Protein AF-A0A836YY38-F1 (afdb_monomer)

pLDDT: mean 76.72, std 17.42, range [25.22, 96.31]

InterPro domains:
  IPR008635 Trimeric autotransporter adhesin YadA-like, stalk domain [PF05662] (152-185)
  IPR008635 Trimeric autotransporter adhesin YadA-like, stalk domain [PF05662] (351-377)
  IPR008635 Trimeric autotransporter adhesin YadA-like, stalk domain [PF05662] (502-540)
  IPR011049 Serralysin-like metalloprotease, C-terminal [G3DSA:2.150.10.10] (313-394)
  IPR011049 Serralysin-like metalloprotease, C-terminal [SSF101967] (82-174)

Secondary structure (DSSP, 8-state):
----PPTT---SS--PPEEEEE-TTSTTPEEEEEPPPTTS-EEEEEEEEE--BTTBPPEEEEEE-TT--------S-TTS--SSSEEEEEETTEEEEEE-SS----TT--EEETTEEEETTEEEEPPPTT--TT---EEEETTEEEEEEE---SPPPP-STTSPPBHHHHHHHHHHT------TTS-EEEEEEE-TTT--EEEEEEE-BPPEEE-TTS--EEE-S--SBPPHHHHHHHHHHHHHHH-------TTEEEEEEE-TTS-EEEEEEE-------B-TTS-B--EETTEE------TTS-----------------------------------S--SSPPEEEEEPPP-STTSBPPHHHHHH--EEEE-TTS-EEEEEEE-TTS-EEEEEEE-B--EEE-TTSS-EEESS-SS-B--HHHHHHHHHHHHHHH-EEEEE-TTEEEEEEE-TTS-EEEEEEE-SS--S--EEEETTEEEEEEE-TTS-EEEE-TT----------STT----HHHHHHHHHHHHHHHHHHHHHHHHHTT--

Organism: NCBI:txid1450514

Mean predicted aligned error: 18.45 Å

Foldseek 3Di:
DDDDDDPPDADPDDDWDKDWDADPVHRVDIDIDTDDDQANFDKDADPPWDPADVPRHIPRIDTAGVVGDDDD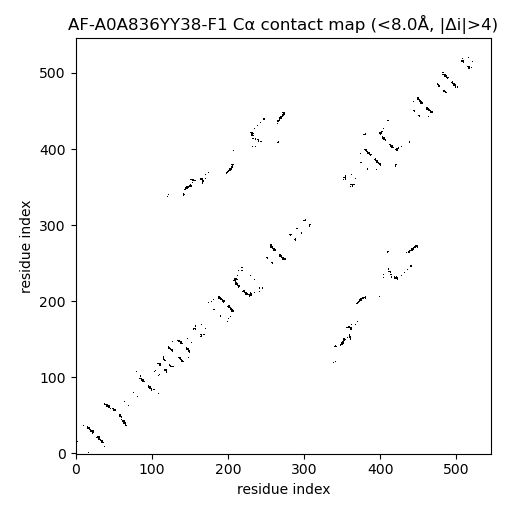DPPDDPVQDDPPQWDWDQDPNDTDIDGDPDDDSPQVDWDDDPQWIAHQQGIWRADPPPPDPLFGIWGDFQQFTAHRLEWDFQADDDDDPQGFHFLLNLLVVLLVVDDPDDDPVPQKDWDWDADPQQREIEIAIAGDEWAWDADPLLQDIDTPPDPTAHAPVRLQVNLLSNLVSLADDDDDDPQKDWDWDQDPLLATETEIDGDDPDDQDADPVGDGFDDDPNDGDDDDADPVGDGDDDDDDDDDDDDDDDDDDDDDDDDDDDDDDGTDNDDPDRHDHHNHHDDRDRRITHDPVSSVSSYYHYYHPQQQKDWDWDADPVRHIDIDIDGAAWAWDADPSLQGIDTPDDGNHHYDPVRSVVNNVSNNSSSAYHYDADAQKDWDWDQDPVRHIDIDIDGHPDHPPPQWDDDPPWIWGWAADPVRHTDTDRVPDDDPPQDDDDDPPGDHDPVVVVVVVVVVVVVVVVVVVVVVVVVVVD

Nearest PDB structures (foldseek):
  3wpa-assembly1_A  TM=4.804E-01  e=4.562E-05  Acinetobacter sp. Tol 5
  3wpr-assembly1_C  TM=3.672E-01  e=3.654E-05  Acinetobacter sp. Tol 5
  7o4k-assembly1_A  TM=2.928E-01  e=6.588E+00  Saccharomyces cerevisiae S288C

Solvent-accessible surface area (backbone atoms only — not comparable to full-atom values): 33838 Å² total; per-residue (Å²): 136,80,81,87,73,70,89,95,62,85,78,89,66,96,73,72,55,71,50,78,48,60,34,91,92,45,71,86,44,74,46,77,47,72,55,83,53,64,80,65,42,56,75,44,70,57,96,75,48,40,78,59,59,86,93,43,72,60,40,66,64,52,73,33,37,59,97,49,86,84,86,87,83,88,86,67,62,84,91,73,66,59,72,82,36,70,42,76,45,84,52,99,92,41,76,46,75,39,74,43,94,71,77,65,55,62,74,91,25,71,52,73,61,90,56,32,40,37,42,60,68,36,40,39,37,53,56,58,96,85,54,59,89,79,46,48,47,31,32,45,36,42,77,22,41,33,43,17,43,33,62,52,70,78,39,61,82,48,86,53,100,85,45,64,51,11,34,43,58,51,50,54,52,42,62,71,59,62,77,90,79,78,50,92,85,60,55,41,51,71,49,75,50,68,43,90,88,65,45,28,38,38,36,40,33,38,60,39,69,26,58,59,43,58,44,90,85,30,72,45,72,44,68,78,79,59,97,43,48,56,34,26,52,42,53,30,52,38,49,38,46,26,31,59,54,57,44,76,88,85,79,70,53,100,59,36,48,64,47,78,45,78,44,99,56,29,17,47,34,36,42,37,28,57,50,71,80,83,79,81,55,54,48,102,88,70,48,79,72,65,80,56,98,90,50,80,69,81,93,62,70,43,102,84,75,48,79,86,85,87,88,88,87,88,86,88,89,87,89,88,91,89,85,91,88,85,91,88,88,88,88,88,86,88,88,88,81,85,55,60,74,84,62,95,64,90,67,46,80,36,54,51,25,79,41,82,52,56,34,10,29,57,28,76,66,60,64,68,59,51,43,77,46,79,52,29,90,71,51,21,39,44,75,40,83,44,76,42,99,87,72,41,83,40,72,53,74,42,72,26,69,36,54,65,41,65,44,97,57,24,60,40,56,43,50,80,49,71,66,52,20,28,51,50,75,68,40,50,51,52,51,48,54,43,27,49,48,13,17,40,68,45,75,45,60,28,69,56,32,40,60,47,77,45,75,42,100,85,73,44,83,43,76,47,77,43,74,38,92,70,76,74,92,66,53,60,53,71,61,85,97,43,40,41,33,45,52,57,51,99,88,66,50,84,40,80,42,47,81,86,56,85,88,71,91,72,58,84,54,85,57,95,88,48,69,75,34,72,67,60,51,48,51,53,51,50,52,50,50,51,49,53,55,47,51,51,50,51,53,59,49,53,77,74,76,116

Sequence (546 aa):
KGDQGPAGVDGGKKTRIVYEYKDPNKPGTTIKEEIATLKDGQKYSGDNYKAAEGDKAEENVIAKKLNERLEIKGGADTTKLSDNNIGVIAENGVLNVKLAKNIDLGTDGSVTTGNTTMNDSGITIKKPTNAGDKKSDVKLTASGLDNGGNVISNVAEGKKDTDAVNVKQLKDTVNAAATDVVSNDGSIDVMGEVDAVTGKNTYDLSVKTSAITVKAGNQEAASDGNNGYVKADDVVNAINKTTKAARTEVTDGRNTQVVATTGENGQDIYNVSVSGLPMEYATEDGKSIINMGGNFYLEEPAADGSIKLIPVVNARGKFSTKTQNPDGSVTLKPLAVKVNLANEAPMVLGNVAEGVADTDAVNVKQLKSAKTEVESTDHSVVIKERQGDNQQIVYDLTVAKTKLTASEDKRTISAEDKGNHFATGDEVAAAINTATAAARTEVEAGKNVKVTSKTGANGQNIYNVSVSGDLSDITSISNGDTKVSLGKDEQGNPVVNMNGARITNIGDGSAEGDVVNVRQLNTVVSSLNAGFNQLSKDIGRVDVNA

Radius of gyration: 66.61 Å; Cα contacts (8 Å, |Δi|>4): 787; chains: 1; bounding box: 146×62×227 Å

Structure (mmCIF, N/CA/C/O backbone):
data_AF-A0A836YY38-F1
#
_entry.id   AF-A0A836YY38-F1
#
loop_
_atom_site.group_PDB
_atom_site.id
_atom_site.type_symbol
_atom_site.label_atom_id
_atom_site.label_alt_id
_atom_site.label_comp_id
_atom_site.label_asym_id
_atom_site.label_entity_id
_atom_site.label_seq_id
_atom_site.pdbx_PDB_ins_code
_atom_site.Cartn_x
_atom_site.Cartn_y
_atom_site.Cartn_z
_atom_site.occupancy
_atom_site.B_iso_or_equiv
_atom_site.auth_seq_id
_atom_site.auth_comp_id
_atom_site.auth_asym_id
_atom_site.auth_atom_id
_atom_site.pdbx_PDB_model_num
ATOM 1 N N . LYS A 1 1 ? -68.879 13.021 104.029 1.00 37.41 1 LYS A N 1
ATOM 2 C CA . LYS A 1 1 ? -69.253 13.930 102.920 1.00 37.41 1 LYS A CA 1
ATOM 3 C C . LYS A 1 1 ? -68.109 14.914 102.735 1.00 37.41 1 LYS A C 1
ATOM 5 O O . LYS A 1 1 ? -67.675 15.458 103.740 1.00 37.41 1 LYS A O 1
ATOM 10 N N . GLY A 1 2 ? -67.621 15.094 101.512 1.00 48.56 2 GLY A N 1
ATOM 11 C CA . GLY A 1 2 ? -66.951 16.328 101.098 1.00 48.56 2 GLY A CA 1
ATOM 12 C C . GLY A 1 2 ? -67.896 17.056 100.147 1.00 48.56 2 GLY A C 1
ATOM 13 O O . GLY A 1 2 ? -68.695 16.390 99.483 1.00 48.56 2 GLY A O 1
ATOM 14 N N . ASP A 1 3 ? -67.855 18.383 100.123 1.00 49.62 3 ASP A N 1
ATOM 15 C CA . ASP A 1 3 ? -68.744 19.167 99.266 1.00 49.62 3 ASP A CA 1
ATOM 16 C C . ASP A 1 3 ? -68.307 19.110 97.797 1.00 49.62 3 ASP A C 1
ATOM 18 O O . ASP A 1 3 ? -67.147 18.840 97.471 1.00 49.62 3 ASP A O 1
ATOM 22 N N . GLN A 1 4 ? -69.261 19.324 96.893 1.00 47.53 4 GLN A N 1
ATOM 23 C CA . GLN A 1 4 ? -69.050 19.160 95.459 1.00 47.53 4 GLN A CA 1
ATOM 24 C C . GLN A 1 4 ? -68.199 20.312 94.903 1.00 47.53 4 GLN A C 1
ATOM 26 O O . GLN A 1 4 ? -68.668 21.442 94.774 1.00 47.53 4 GLN A O 1
ATOM 31 N N . GLY A 1 5 ? -66.940 20.019 94.567 1.00 54.38 5 GLY A N 1
ATOM 32 C CA . GLY A 1 5 ? -66.053 20.974 93.900 1.00 54.38 5 GLY A CA 1
ATOM 33 C C . GLY A 1 5 ? -66.603 21.405 92.527 1.00 54.38 5 GLY A C 1
ATOM 34 O O . GLY A 1 5 ? -67.278 20.602 91.875 1.00 54.38 5 GLY A O 1
ATOM 35 N N . PRO A 1 6 ? -66.333 22.641 92.058 1.00 48.28 6 PRO A N 1
ATOM 36 C CA . PRO A 1 6 ? -66.870 23.113 90.785 1.00 48.28 6 PRO A CA 1
ATOM 37 C C . PRO A 1 6 ? -66.330 22.287 89.611 1.00 48.28 6 PRO A C 1
ATOM 39 O O . PRO A 1 6 ? -65.154 21.918 89.580 1.00 48.28 6 PRO A O 1
ATOM 42 N N . ALA A 1 7 ? -67.184 22.004 88.629 1.00 47.00 7 ALA A N 1
ATOM 43 C CA . ALA A 1 7 ? -66.798 21.209 87.469 1.00 47.00 7 ALA A CA 1
ATOM 44 C C . ALA A 1 7 ? -65.717 21.925 86.634 1.00 47.00 7 ALA A C 1
ATOM 46 O O . ALA A 1 7 ? -65.892 23.074 86.237 1.00 47.00 7 ALA A O 1
ATOM 47 N N . GLY A 1 8 ? -64.614 21.227 86.344 1.00 49.66 8 GLY A N 1
ATOM 48 C CA . GLY A 1 8 ? -63.582 21.686 85.406 1.00 49.66 8 GLY A CA 1
ATOM 49 C C . GLY A 1 8 ? -62.467 22.579 85.970 1.00 49.66 8 GLY A C 1
ATOM 50 O O . GLY A 1 8 ? -61.664 23.067 85.180 1.00 49.66 8 GLY A O 1
ATOM 51 N N . VAL A 1 9 ? -62.366 22.783 87.291 1.00 48.84 9 VAL A N 1
ATOM 52 C CA . VAL A 1 9 ? -61.266 23.557 87.915 1.00 48.84 9 VAL A CA 1
ATOM 53 C C . VAL A 1 9 ? -60.338 22.696 88.775 1.00 48.84 9 VAL A C 1
ATOM 55 O O . VAL A 1 9 ? -60.759 21.734 89.415 1.00 48.84 9 VAL A O 1
ATOM 58 N N . ASP A 1 10 ? -59.048 23.042 88.784 1.00 46.84 10 ASP A N 1
ATOM 59 C CA . ASP A 1 10 ? -57.998 22.196 89.355 1.00 46.84 10 ASP A CA 1
ATOM 60 C C . ASP A 1 10 ? -57.878 22.354 90.887 1.00 46.84 10 ASP A C 1
ATOM 62 O O . ASP A 1 10 ? -57.621 23.439 91.413 1.00 46.84 10 ASP A O 1
ATOM 66 N N . GLY A 1 11 ? -58.074 21.260 91.632 1.00 51.75 11 GLY A N 1
ATOM 67 C CA . GLY A 1 11 ? -58.262 21.291 93.089 1.00 51.75 11 GLY A CA 1
ATOM 68 C C . GLY A 1 11 ? -57.029 21.757 93.877 1.00 51.75 11 GLY A C 1
ATOM 69 O O . GLY A 1 11 ? -56.016 21.053 93.938 1.00 51.75 11 GLY A O 1
ATOM 70 N N . GLY A 1 12 ? -57.120 22.929 94.518 1.00 48.50 12 GLY A N 1
ATOM 71 C CA . GLY A 1 12 ? -56.014 23.572 95.248 1.00 48.50 12 GLY A CA 1
ATOM 72 C C . GLY A 1 12 ? -55.659 22.970 96.618 1.00 48.50 12 GLY A C 1
ATOM 73 O O . GLY A 1 12 ? -54.578 23.237 97.137 1.00 48.50 12 GLY A O 1
ATOM 74 N N . LYS A 1 13 ? -56.529 22.140 97.208 1.00 50.66 13 LYS A N 1
ATOM 75 C CA . LYS A 1 13 ? -56.262 21.362 98.434 1.00 50.66 13 LYS A CA 1
ATOM 76 C C . LYS A 1 13 ? -56.764 19.928 98.230 1.00 50.66 13 LYS A C 1
ATOM 78 O O . LYS A 1 13 ? -57.801 19.728 97.604 1.00 50.66 13 LYS A O 1
ATOM 83 N N . LYS A 1 14 ? -56.010 18.927 98.703 1.00 54.88 14 LYS A N 1
ATOM 84 C CA . LYS A 1 14 ? -56.301 17.504 98.449 1.00 54.88 14 LYS A CA 1
ATOM 85 C C . LYS A 1 14 ? -57.502 17.012 99.266 1.00 54.88 14 LYS A C 1
ATOM 87 O O . LYS A 1 14 ? -57.355 16.685 100.438 1.00 54.88 14 LYS A O 1
ATOM 92 N N . THR A 1 15 ? -58.644 16.850 98.608 1.00 52.59 15 THR A N 1
ATOM 93 C CA . THR A 1 15 ? -59.730 15.957 99.037 1.00 52.59 15 THR A CA 1
ATOM 94 C C . THR A 1 15 ? -60.010 14.965 97.912 1.00 52.59 15 THR A C 1
ATOM 96 O O . THR A 1 15 ? -60.722 15.294 96.963 1.00 52.59 15 THR A O 1
ATOM 99 N N . ARG A 1 16 ? -59.426 13.761 97.988 1.00 61.06 16 ARG A N 1
ATOM 100 C CA . ARG A 1 16 ? -59.855 12.635 97.144 1.00 61.06 16 ARG A CA 1
ATOM 101 C C . ARG A 1 16 ? -61.235 12.172 97.611 1.00 61.06 16 ARG A C 1
ATOM 103 O O . ARG A 1 16 ? -61.531 12.207 98.807 1.00 61.06 16 ARG A O 1
ATOM 110 N N . ILE A 1 17 ? -62.083 11.762 96.672 1.00 67.44 17 ILE A N 1
ATOM 111 C CA . ILE A 1 17 ? -63.354 11.116 97.008 1.00 67.44 17 ILE A CA 1
ATOM 112 C C . ILE A 1 17 ? -63.027 9.664 97.340 1.00 67.44 17 ILE A C 1
ATOM 114 O O . ILE A 1 17 ? -62.504 8.947 96.490 1.00 67.44 17 ILE A O 1
ATOM 118 N N . VAL A 1 18 ? -63.317 9.256 98.574 1.00 64.81 18 VAL A N 1
ATOM 119 C CA . VAL A 1 18 ? -63.142 7.877 99.041 1.00 64.81 18 VAL A CA 1
ATOM 120 C C . VAL A 1 18 ? -64.509 7.207 99.091 1.00 64.81 18 VAL A C 1
ATOM 122 O O . VAL A 1 18 ? -65.423 7.717 99.745 1.00 64.81 18 VAL A O 1
ATOM 125 N N . TYR A 1 19 ? -64.651 6.078 98.404 1.00 68.12 19 TYR A N 1
ATOM 126 C CA . TYR A 1 19 ? -65.800 5.190 98.527 1.00 68.12 19 TYR A CA 1
ATOM 127 C C . TYR A 1 19 ? -65.473 4.086 99.538 1.00 68.12 19 TYR A C 1
ATOM 129 O O . TYR A 1 19 ? -64.388 3.507 99.493 1.00 68.12 19 TYR A O 1
ATOM 137 N N . GLU A 1 20 ? -66.389 3.810 100.469 1.00 78.50 20 GLU A N 1
ATOM 138 C CA . GLU A 1 20 ? -66.218 2.777 101.498 1.00 78.50 20 GLU A CA 1
ATOM 139 C C . GLU A 1 20 ? -67.361 1.764 101.420 1.00 78.50 20 GLU A C 1
ATOM 141 O O . GLU A 1 20 ? -68.533 2.137 101.500 1.00 78.50 20 GLU A O 1
ATOM 146 N N . TYR A 1 21 ? -67.022 0.481 101.296 1.00 78.69 21 TYR A N 1
ATOM 147 C CA . TYR A 1 21 ? -67.979 -0.627 101.257 1.00 78.69 21 TYR A CA 1
ATOM 148 C C . TYR A 1 21 ? -67.442 -1.842 102.024 1.00 78.69 21 TYR A C 1
ATOM 150 O O . TYR A 1 21 ? -66.289 -1.861 102.454 1.00 78.69 21 TYR A O 1
ATOM 158 N N . LYS A 1 22 ? -68.282 -2.854 102.262 1.00 80.75 22 LYS A N 1
ATOM 159 C CA . LYS A 1 22 ? -67.859 -4.102 102.916 1.00 80.75 22 LYS A CA 1
ATOM 160 C C . LYS A 1 22 ? -67.393 -5.124 101.889 1.00 80.75 22 LYS A C 1
ATOM 162 O O . LYS A 1 22 ? -68.064 -5.306 100.879 1.00 80.75 22 LYS A O 1
ATOM 167 N N . ASP A 1 23 ? -66.281 -5.800 102.179 1.00 76.62 23 ASP A N 1
ATOM 168 C CA . ASP A 1 23 ? -65.785 -6.927 101.381 1.00 76.62 23 ASP A CA 1
ATOM 169 C C . ASP A 1 23 ? -66.885 -8.008 101.288 1.00 76.62 23 ASP A C 1
ATOM 171 O O . ASP A 1 23 ? -67.250 -8.576 102.325 1.00 76.62 23 ASP A O 1
ATOM 175 N N . PRO A 1 24 ? -67.418 -8.317 100.086 1.00 74.81 24 PRO A N 1
ATOM 176 C CA . PRO A 1 24 ? -68.475 -9.316 99.919 1.00 74.81 24 PRO A CA 1
ATOM 177 C C . PRO A 1 24 ? -68.082 -10.714 100.410 1.00 74.81 24 PRO A C 1
ATOM 179 O O . PRO A 1 24 ? -68.946 -11.491 100.807 1.00 74.81 24 PRO A O 1
ATOM 182 N N . ASN A 1 25 ? -66.782 -11.027 100.415 1.00 78.62 25 ASN A N 1
ATOM 183 C CA . ASN A 1 25 ? -66.235 -12.313 100.841 1.00 78.62 25 ASN A CA 1
ATOM 184 C C . ASN A 1 25 ? -65.784 -12.307 102.315 1.00 78.62 25 ASN A C 1
ATOM 186 O O . ASN A 1 25 ? -65.584 -13.373 102.899 1.00 78.62 25 ASN A O 1
ATOM 190 N N . LYS A 1 26 ? -65.626 -11.127 102.937 1.00 79.75 26 LYS A N 1
ATOM 191 C CA . LYS A 1 26 ? -65.302 -10.955 104.368 1.00 79.75 26 LYS A CA 1
ATOM 192 C C . LYS A 1 26 ? -66.059 -9.760 104.978 1.00 79.75 26 LYS A C 1
ATOM 194 O O . LYS A 1 26 ? -65.436 -8.737 105.262 1.00 79.75 26 LYS A O 1
ATOM 199 N N . PRO A 1 27 ? -67.366 -9.883 105.291 1.00 70.31 27 PRO A N 1
ATOM 200 C CA . PRO A 1 27 ? -68.233 -8.749 105.659 1.00 70.31 27 PRO A CA 1
ATOM 201 C C . PRO A 1 27 ? -67.794 -7.874 106.851 1.00 70.31 27 PRO A C 1
ATOM 203 O O . PRO A 1 27 ? -68.280 -6.753 107.008 1.00 70.31 27 PRO A O 1
ATOM 206 N N . GLY A 1 28 ? -66.873 -8.344 107.700 1.00 77.12 28 GLY A N 1
ATOM 207 C CA . GLY A 1 28 ? -66.248 -7.514 108.737 1.00 77.12 28 GLY A CA 1
ATOM 208 C C . GLY A 1 28 ? -65.334 -6.416 108.171 1.00 77.12 28 GLY A C 1
ATOM 209 O O . GLY A 1 28 ? -65.310 -5.301 108.697 1.00 77.12 28 GLY A O 1
ATOM 210 N N . THR A 1 29 ? -64.633 -6.688 107.070 1.00 75.25 29 THR A N 1
ATOM 211 C CA . THR A 1 29 ? -63.625 -5.806 106.465 1.00 75.25 29 THR A CA 1
ATOM 212 C C . THR A 1 29 ? -64.276 -4.687 105.653 1.00 75.25 29 THR A C 1
ATOM 214 O O . THR A 1 29 ? -65.109 -4.945 104.786 1.00 75.25 29 THR A O 1
ATOM 217 N N . THR A 1 30 ? -63.888 -3.434 105.908 1.00 77.25 30 THR A N 1
ATOM 218 C CA . THR A 1 30 ? -64.226 -2.302 105.028 1.00 77.25 30 THR A CA 1
ATOM 219 C C . THR A 1 30 ? -63.131 -2.135 103.975 1.00 77.25 30 THR A C 1
ATOM 221 O O . THR A 1 30 ? -61.970 -1.946 104.337 1.00 77.25 30 THR A O 1
ATOM 224 N N . ILE A 1 31 ? -63.501 -2.166 102.697 1.00 75.31 31 ILE A N 1
ATOM 225 C CA . ILE A 1 31 ? -62.646 -1.773 101.572 1.00 75.31 31 ILE A CA 1
ATOM 226 C C . ILE A 1 31 ? -62.807 -0.264 101.356 1.00 75.31 31 ILE A C 1
ATOM 228 O O . ILE A 1 31 ? -63.908 0.273 101.502 1.00 75.31 31 ILE A O 1
ATOM 232 N N . LYS A 1 32 ? -61.703 0.418 101.028 1.00 77.38 32 LYS A N 1
ATOM 233 C CA . LYS A 1 32 ? -61.682 1.839 100.662 1.00 77.38 32 LYS A CA 1
ATOM 234 C C . LYS A 1 32 ? -61.078 2.001 99.275 1.00 77.38 32 LYS A C 1
ATOM 236 O O . LYS A 1 32 ? -59.970 1.527 99.043 1.00 77.38 32 LYS A O 1
ATOM 241 N N . GLU A 1 33 ? -61.776 2.701 98.393 1.00 73.25 33 GLU A N 1
ATOM 242 C CA . GLU A 1 33 ? -61.311 3.020 97.040 1.00 73.25 33 GLU A CA 1
ATOM 243 C C . GLU A 1 33 ? -61.262 4.537 96.857 1.00 73.25 33 GLU A C 1
ATOM 245 O O . GLU A 1 33 ? -62.206 5.240 97.218 1.00 73.25 33 GLU A O 1
ATOM 250 N N . GLU A 1 34 ? -60.162 5.056 96.310 1.00 74.75 34 GLU A N 1
ATOM 251 C CA . GLU A 1 34 ? -60.019 6.483 96.015 1.00 74.75 34 GLU A CA 1
ATOM 252 C C . GLU A 1 34 ? -60.276 6.761 94.531 1.00 74.75 34 GLU A C 1
ATOM 254 O O . GLU A 1 34 ? -59.626 6.185 93.659 1.00 74.75 34 GLU A O 1
ATOM 259 N N . ILE A 1 35 ? -61.191 7.685 94.232 1.00 70.31 35 ILE A N 1
ATOM 260 C CA . ILE A 1 35 ? -61.470 8.108 92.856 1.00 70.31 35 ILE A CA 1
ATOM 261 C C . ILE A 1 35 ? -60.327 8.991 92.335 1.00 70.31 35 ILE A C 1
ATOM 263 O O . ILE A 1 35 ? -59.905 9.941 93.004 1.00 70.31 35 ILE A O 1
ATOM 267 N N . ALA A 1 36 ? -59.860 8.696 91.119 1.00 68.50 36 ALA A N 1
ATOM 268 C CA . ALA A 1 36 ? -58.809 9.448 90.441 1.00 68.50 36 ALA A CA 1
ATOM 269 C C . ALA A 1 36 ? -59.193 10.926 90.236 1.00 68.50 36 ALA A C 1
ATOM 271 O O . ALA A 1 36 ? -60.288 11.259 89.781 1.00 68.50 36 ALA A O 1
ATOM 272 N N . THR A 1 37 ? -58.262 11.822 90.556 1.00 71.00 37 THR A N 1
ATOM 273 C CA . THR A 1 37 ? -58.368 13.269 90.327 1.00 71.00 37 THR A CA 1
ATOM 274 C C . THR A 1 37 ? -57.673 13.660 89.023 1.00 71.00 37 THR A C 1
ATOM 276 O O . THR A 1 37 ? -56.879 12.890 88.492 1.00 71.00 37 THR A O 1
ATOM 279 N N . LEU A 1 38 ? -57.861 14.893 88.532 1.00 66.56 38 LEU A N 1
ATOM 280 C CA . LEU A 1 38 ? -57.150 15.387 87.336 1.00 66.56 38 LEU A CA 1
ATOM 281 C C . LEU A 1 38 ? -55.608 15.304 87.437 1.00 66.56 38 LEU A C 1
ATOM 283 O O . LEU A 1 38 ? -54.917 15.310 86.419 1.00 66.56 38 LEU A O 1
ATOM 287 N N . LYS A 1 39 ? -55.067 15.198 88.657 1.00 70.25 39 LYS A N 1
ATOM 288 C CA . LYS A 1 39 ? -53.627 15.100 88.946 1.00 70.25 39 LYS A CA 1
ATOM 289 C C . LYS A 1 39 ? -53.098 13.661 88.895 1.00 70.25 39 LYS A C 1
ATOM 291 O O . LYS A 1 39 ? -51.884 13.478 88.877 1.00 70.25 39 LYS A O 1
ATOM 296 N N . ASP A 1 40 ? -53.980 12.665 88.834 1.00 73.81 40 ASP A N 1
ATOM 297 C CA . ASP A 1 40 ? -53.655 11.236 88.863 1.00 73.81 40 ASP A CA 1
ATOM 298 C C . ASP A 1 40 ? -53.480 10.694 87.432 1.00 73.81 40 ASP A C 1
ATOM 300 O O . ASP A 1 40 ? -54.311 9.967 86.897 1.00 73.81 40 ASP A O 1
ATOM 304 N N . GLY A 1 41 ? -52.405 11.155 86.786 1.00 82.44 41 GLY A N 1
ATOM 305 C CA . GLY A 1 41 ? -52.120 10.962 85.362 1.00 82.44 41 GLY A CA 1
ATOM 306 C C . GLY A 1 41 ? -51.636 9.572 84.928 1.00 82.44 41 GLY A C 1
ATOM 307 O O . GLY A 1 41 ? -51.254 8.731 85.739 1.00 82.44 41 GLY A O 1
ATOM 308 N N . GLN A 1 42 ? -51.579 9.375 83.607 1.00 86.56 42 GLN A N 1
ATOM 309 C CA . GLN A 1 42 ? -50.882 8.243 82.987 1.00 86.56 42 GLN A CA 1
ATOM 310 C C . GLN A 1 42 ? -49.364 8.476 82.986 1.00 86.56 42 GLN A C 1
ATOM 312 O O . GLN A 1 42 ? -48.887 9.613 82.999 1.00 86.56 42 GLN A O 1
ATOM 317 N N . LYS A 1 43 ? -48.598 7.387 82.936 1.00 87.44 43 LYS A N 1
ATOM 318 C CA . LYS A 1 43 ? -47.139 7.389 82.791 1.00 87.44 43 LYS A CA 1
ATOM 319 C C . LYS A 1 43 ? -46.765 6.632 81.522 1.00 87.44 43 LYS A C 1
ATOM 321 O O . LYS A 1 43 ? -47.300 5.553 81.285 1.00 87.44 43 LYS A O 1
ATOM 326 N N . TYR A 1 44 ? -45.838 7.183 80.749 1.00 88.75 44 TYR A N 1
ATOM 327 C CA . TYR A 1 44 ? -45.283 6.557 79.551 1.00 88.75 44 TYR A CA 1
ATOM 328 C C . TYR A 1 44 ? -43.764 6.441 79.683 1.00 88.75 44 TYR A C 1
ATOM 330 O O . TYR A 1 44 ? -43.118 7.306 80.275 1.00 88.75 44 TYR A O 1
ATOM 338 N N . SER A 1 45 ? -43.200 5.385 79.114 1.00 84.56 45 SER A N 1
ATOM 339 C CA . SER A 1 45 ? -41.770 5.078 79.111 1.00 84.56 45 SER A CA 1
ATOM 340 C C . SER A 1 45 ? -41.287 4.814 77.685 1.00 84.56 45 SER A C 1
ATOM 342 O O . SER A 1 45 ? -42.053 4.358 76.837 1.00 84.56 45 SER A O 1
ATOM 344 N N . GLY A 1 46 ? -40.012 5.107 77.431 1.00 84.06 46 GLY A N 1
ATOM 345 C CA . GLY A 1 46 ? -39.263 4.582 76.287 1.00 84.06 46 GLY A CA 1
ATOM 346 C C . GLY A 1 46 ? -38.204 3.579 76.747 1.00 84.06 46 GLY A C 1
ATOM 347 O O . GLY A 1 46 ? -38.092 3.289 77.940 1.00 84.06 46 GLY A O 1
ATOM 348 N N . ASP A 1 47 ? -37.383 3.101 75.813 1.00 78.50 47 ASP A N 1
ATOM 349 C CA . ASP A 1 47 ? -36.365 2.059 76.045 1.00 78.50 47 ASP A CA 1
ATOM 350 C C . ASP A 1 47 ? -35.290 2.437 77.088 1.00 78.50 47 ASP A C 1
ATOM 352 O O . ASP A 1 47 ? -34.563 1.580 77.582 1.00 78.50 47 ASP A O 1
ATOM 356 N N . ASN A 1 48 ? -35.185 3.723 77.442 1.00 83.62 48 ASN A N 1
ATOM 357 C CA . ASN A 1 48 ? -34.270 4.255 78.454 1.00 83.62 48 ASN A CA 1
ATOM 358 C C . ASN A 1 48 ? -34.878 4.361 79.870 1.00 83.62 48 ASN A C 1
ATOM 360 O O . ASN A 1 48 ? -34.241 4.934 80.759 1.00 83.62 48 ASN A O 1
ATOM 364 N N . TYR A 1 49 ? -36.098 3.863 80.090 1.00 89.00 49 TYR A N 1
ATOM 365 C CA . TYR A 1 49 ? -36.742 3.821 81.405 1.00 89.00 49 TYR A CA 1
ATOM 366 C C . TYR A 1 49 ? -35.904 3.070 82.446 1.00 89.00 49 TYR A C 1
ATOM 368 O O . TYR A 1 49 ? -35.334 2.017 82.161 1.00 89.00 49 TYR A O 1
ATOM 376 N N . LYS A 1 50 ? -35.891 3.579 83.684 1.00 87.56 50 LYS A N 1
ATOM 377 C CA . LYS A 1 50 ? -35.382 2.842 84.847 1.00 87.56 50 LYS A CA 1
ATOM 378 C C . LYS A 1 50 ? -36.457 2.772 85.921 1.00 87.56 50 LYS A C 1
ATOM 380 O O . LYS A 1 50 ? -37.055 3.791 86.269 1.00 87.56 50 LYS A O 1
ATOM 385 N N . ALA A 1 51 ? -36.657 1.578 86.470 1.00 87.50 51 ALA A N 1
ATOM 386 C CA . ALA A 1 51 ? -37.511 1.379 87.631 1.00 87.50 51 ALA A CA 1
ATOM 387 C C . ALA A 1 51 ? -36.944 2.078 88.880 1.00 87.50 51 ALA A C 1
ATOM 389 O O . ALA A 1 51 ? -35.752 2.374 88.959 1.00 87.50 51 ALA A O 1
ATOM 390 N N . ALA A 1 52 ? -37.811 2.320 89.862 1.00 86.19 52 ALA A N 1
ATOM 391 C CA . ALA A 1 52 ? -37.409 2.800 91.178 1.00 86.19 52 ALA A CA 1
ATOM 392 C C . ALA A 1 52 ? -36.582 1.733 91.925 1.00 86.19 52 ALA A C 1
ATOM 394 O O . ALA A 1 52 ? -36.997 0.576 92.012 1.00 86.19 52 ALA A O 1
ATOM 395 N N . GLU A 1 53 ? -35.444 2.129 92.499 1.00 84.50 53 GLU A N 1
ATOM 396 C CA . GLU A 1 53 ? -34.570 1.264 93.306 1.00 84.50 53 GLU A CA 1
ATOM 397 C C . GLU A 1 53 ? -34.360 1.871 94.699 1.00 84.50 53 GLU A C 1
ATOM 399 O O . GLU A 1 53 ? -33.711 2.911 94.854 1.00 84.50 53 GLU A O 1
ATOM 404 N N . GLY A 1 54 ? -34.902 1.211 95.728 1.00 80.81 54 GLY A N 1
ATOM 405 C CA . GLY A 1 54 ? -34.907 1.738 97.094 1.00 80.81 54 GLY A CA 1
ATOM 406 C C . GLY A 1 54 ? -35.639 3.081 97.164 1.00 80.81 54 GLY A C 1
ATOM 407 O O . GLY A 1 54 ? -36.759 3.205 96.673 1.00 80.81 54 GLY A O 1
ATOM 408 N N . ASP A 1 55 ? -34.987 4.094 97.735 1.00 84.25 55 ASP A N 1
ATOM 409 C CA . ASP A 1 55 ? -35.534 5.453 97.857 1.00 84.25 55 ASP A CA 1
ATOM 410 C C . ASP A 1 55 ? -35.435 6.289 96.561 1.00 84.25 55 ASP A C 1
ATOM 412 O O . ASP A 1 55 ? -35.878 7.440 96.527 1.00 84.25 55 ASP A O 1
ATOM 416 N N . LYS A 1 56 ? -34.843 5.754 95.482 1.00 81.00 56 LYS A N 1
ATOM 417 C CA . LYS A 1 56 ? -34.757 6.456 94.193 1.00 81.00 56 LYS A CA 1
ATOM 418 C C . LYS A 1 56 ? -36.062 6.312 93.419 1.00 81.00 56 LYS A C 1
ATOM 420 O O . LYS A 1 56 ? -36.510 5.199 93.156 1.00 81.00 56 LYS A O 1
ATOM 425 N N . ALA A 1 57 ? -36.624 7.437 92.984 1.00 84.00 57 ALA A N 1
ATOM 426 C CA . ALA A 1 57 ? -37.723 7.445 92.027 1.00 84.00 57 ALA A CA 1
ATOM 427 C C . ALA A 1 57 ? -37.300 6.871 90.660 1.00 84.00 57 ALA A C 1
ATOM 429 O O . ALA A 1 57 ? -36.121 6.852 90.311 1.00 84.00 57 ALA A O 1
ATOM 430 N N . GLU A 1 58 ? -38.295 6.437 89.889 1.00 88.94 58 GLU A N 1
ATOM 431 C CA . GLU A 1 58 ? -38.165 6.034 88.485 1.00 88.94 58 GLU A CA 1
ATOM 432 C C . GLU A 1 58 ? -37.525 7.137 87.610 1.00 88.94 58 GLU A C 1
ATOM 434 O O . GLU A 1 58 ? -37.792 8.327 87.794 1.00 88.94 58 GLU A O 1
ATOM 439 N N . GLU A 1 59 ? -36.709 6.746 86.627 1.00 88.81 59 GLU A N 1
ATOM 440 C CA . GLU A 1 59 ? -36.076 7.672 85.675 1.00 88.81 59 GLU A CA 1
ATOM 441 C C . GLU A 1 59 ? -36.669 7.540 84.262 1.00 88.81 59 GLU A C 1
ATOM 443 O O . GLU A 1 59 ? -37.123 6.470 83.850 1.00 88.81 59 GLU A O 1
ATOM 448 N N . ASN A 1 60 ? -36.604 8.633 83.491 1.00 86.38 60 ASN A N 1
ATOM 449 C CA . ASN A 1 60 ? -37.046 8.725 82.090 1.00 86.38 60 ASN A CA 1
ATOM 450 C C . ASN A 1 60 ? -38.542 8.418 81.851 1.00 86.38 60 ASN A C 1
ATOM 452 O O . ASN A 1 60 ? -38.938 8.018 80.756 1.00 86.38 60 ASN A O 1
ATOM 456 N N . VAL A 1 61 ? -39.389 8.657 82.859 1.00 87.25 61 VAL A N 1
ATOM 457 C CA . VAL A 1 61 ? -40.853 8.570 82.742 1.00 87.25 61 VAL A CA 1
ATOM 458 C C . VAL A 1 61 ? -41.462 9.889 82.277 1.00 87.25 61 VAL A C 1
ATOM 460 O O . VAL A 1 61 ? -41.271 10.943 82.882 1.00 87.25 61 VAL A O 1
ATOM 463 N N . ILE A 1 62 ? -42.292 9.807 81.240 1.00 88.44 62 ILE A N 1
ATOM 464 C CA . ILE A 1 62 ? -43.155 10.885 80.765 1.00 88.44 62 ILE A CA 1
ATOM 465 C C . ILE A 1 62 ? -44.501 10.768 81.495 1.00 88.44 62 ILE A C 1
ATOM 467 O O . ILE A 1 62 ? -45.405 10.050 81.064 1.00 88.44 62 ILE A O 1
ATOM 471 N N . ALA A 1 63 ? -44.642 11.463 82.624 1.00 86.94 63 ALA A N 1
ATOM 472 C CA . ALA A 1 63 ? -45.914 11.573 83.337 1.00 86.94 63 ALA A CA 1
ATOM 473 C C . ALA A 1 63 ? -46.827 12.617 82.667 1.00 86.94 63 ALA A C 1
ATOM 475 O O . ALA A 1 63 ? -46.400 13.745 82.426 1.00 86.94 63 ALA A O 1
ATOM 476 N N . LYS A 1 64 ? -48.084 12.252 82.386 1.00 89.38 64 LYS A N 1
ATOM 477 C CA . LYS A 1 64 ? -49.101 13.092 81.731 1.00 89.38 64 LYS A CA 1
ATOM 478 C C . LYS A 1 64 ? -50.374 13.115 82.571 1.00 89.38 64 LYS A C 1
ATOM 480 O O . LYS A 1 64 ? -51.016 12.079 82.746 1.00 89.38 64 LYS A O 1
ATOM 485 N N . LYS A 1 65 ? -50.759 14.284 83.087 1.00 86.12 65 LYS A N 1
ATOM 486 C CA . LYS A 1 65 ? -52.016 14.474 83.837 1.00 86.12 65 LYS A CA 1
ATOM 487 C C . LYS A 1 65 ? -53.238 14.181 82.958 1.00 86.12 65 LYS A C 1
ATOM 489 O O . LYS A 1 65 ? -53.139 14.141 81.729 1.00 86.12 65 LYS A O 1
ATOM 494 N N . LEU A 1 66 ? -54.418 14.024 83.565 1.00 81.81 66 LEU A N 1
ATOM 495 C CA . LEU A 1 66 ? -55.647 14.003 82.769 1.00 81.81 66 LEU A CA 1
ATOM 496 C C . LEU A 1 66 ? -55.787 15.342 82.029 1.00 81.81 66 LEU A C 1
ATOM 498 O O . LEU A 1 66 ? -55.443 16.396 82.562 1.00 81.81 66 LEU A O 1
ATOM 502 N N . ASN A 1 67 ? -56.298 15.281 80.797 1.00 78.06 67 ASN A N 1
ATOM 503 C CA . ASN A 1 67 ? -56.374 16.406 79.858 1.00 78.06 67 ASN A CA 1
ATOM 504 C C . ASN A 1 67 ? -55.009 16.975 79.390 1.00 78.06 67 ASN A C 1
ATOM 506 O O . ASN A 1 67 ? -54.964 18.039 78.776 1.00 78.06 67 ASN A O 1
ATOM 510 N N . GLU A 1 68 ? -53.887 16.285 79.632 1.00 86.75 68 GLU A N 1
ATOM 511 C CA . GLU A 1 68 ? -52.559 16.728 79.190 1.00 86.75 68 GLU A CA 1
ATOM 512 C C . GLU A 1 68 ? -52.103 16.001 77.911 1.00 86.75 68 GLU A C 1
ATOM 514 O O . GLU A 1 68 ? -51.800 14.807 77.927 1.00 86.75 68 GLU A O 1
ATOM 519 N N . ARG A 1 69 ? -52.004 16.724 76.786 1.00 83.06 69 ARG A N 1
ATOM 520 C CA . ARG A 1 69 ? -51.604 16.155 75.485 1.00 83.06 69 ARG A CA 1
ATOM 521 C C . ARG A 1 69 ? -50.213 15.510 75.545 1.00 83.06 69 ARG A C 1
ATOM 523 O O . ARG A 1 69 ? -49.224 16.194 75.817 1.00 83.06 69 ARG A O 1
ATOM 530 N N . LEU A 1 70 ? -50.128 14.217 75.229 1.00 89.19 70 LEU A N 1
ATOM 531 C CA . LEU A 1 70 ? -48.878 13.555 74.845 1.00 89.19 70 LEU A CA 1
ATOM 532 C C . LEU A 1 70 ? -48.528 13.929 73.396 1.00 89.19 70 LEU A C 1
ATOM 534 O O . LEU A 1 70 ? -49.405 13.986 72.533 1.00 89.19 70 LEU A O 1
ATOM 538 N N . GLU A 1 71 ? -47.249 14.175 73.126 1.00 84.81 71 GLU A N 1
ATOM 539 C CA . GLU A 1 71 ? -46.721 14.325 71.772 1.00 84.81 71 GLU A CA 1
ATOM 540 C C . GLU A 1 71 ? -45.670 13.246 71.515 1.00 84.81 71 GLU A C 1
ATOM 542 O O . GLU A 1 71 ? -44.818 12.995 72.363 1.00 84.81 71 GLU A O 1
ATOM 547 N N . ILE A 1 72 ? -45.719 12.641 70.330 1.00 84.75 72 ILE A N 1
ATOM 548 C CA . ILE A 1 72 ? -44.715 11.703 69.821 1.00 84.75 72 ILE A CA 1
ATOM 549 C C . ILE A 1 72 ? -44.240 12.295 68.492 1.00 84.75 72 ILE A C 1
ATOM 551 O O . ILE A 1 72 ? -45.064 12.591 67.625 1.00 84.75 72 ILE A O 1
ATOM 555 N N . LYS A 1 73 ? -42.936 12.561 68.356 1.00 78.94 73 LYS A N 1
ATOM 556 C CA . LYS A 1 73 ? -42.360 13.314 67.228 1.00 78.94 73 LYS A CA 1
ATOM 557 C C . LYS A 1 73 ? -41.079 12.645 66.735 1.00 78.94 73 LYS A C 1
ATOM 559 O O . LYS A 1 73 ? -40.109 12.570 67.476 1.00 78.94 73 LYS A O 1
ATOM 564 N N . GLY A 1 74 ? -41.075 12.214 65.471 1.00 74.50 74 GLY A N 1
ATOM 565 C CA . GLY A 1 74 ? -39.907 11.618 64.803 1.00 74.50 74 GLY A CA 1
ATOM 566 C C . GLY A 1 74 ? -38.984 12.615 64.086 1.00 74.50 74 GLY A C 1
ATOM 567 O O . GLY A 1 74 ? -38.028 12.197 63.448 1.00 74.50 74 GLY A O 1
ATOM 568 N N . GLY A 1 75 ? -39.277 13.920 64.132 1.00 70.38 75 GLY A N 1
ATOM 569 C CA . GLY A 1 75 ? -38.437 14.984 63.551 1.00 70.38 75 GLY A CA 1
ATOM 570 C C . GLY A 1 75 ? -38.428 15.103 62.017 1.00 70.38 75 GLY A C 1
ATOM 571 O O . GLY A 1 75 ? -37.915 16.092 61.503 1.00 70.38 75 GLY A O 1
ATOM 572 N N . ALA A 1 76 ? -38.997 14.139 61.290 1.00 81.94 76 ALA A N 1
ATOM 573 C CA . ALA A 1 76 ? -39.063 14.142 59.830 1.00 81.94 76 ALA A CA 1
ATOM 574 C C . ALA A 1 76 ? -40.112 15.119 59.253 1.00 81.94 76 ALA A C 1
ATOM 576 O O . ALA A 1 76 ? -41.081 15.497 59.913 1.00 81.94 76 ALA A O 1
ATOM 577 N N . ASP A 1 77 ? -39.913 15.487 57.985 1.00 78.00 77 ASP A N 1
ATOM 578 C CA . ASP A 1 77 ? -40.842 16.276 57.170 1.00 78.00 77 ASP A CA 1
ATOM 579 C C . ASP A 1 77 ? -42.159 15.511 56.959 1.00 78.00 77 ASP A C 1
ATOM 581 O O . ASP A 1 77 ? -42.172 14.427 56.375 1.00 78.00 77 ASP A O 1
ATOM 585 N N . THR A 1 78 ? -43.277 16.085 57.413 1.00 82.75 78 THR A N 1
ATOM 586 C CA . THR A 1 78 ? -44.606 15.455 57.352 1.00 82.75 78 THR A CA 1
ATOM 587 C C . THR A 1 78 ? -45.114 15.211 55.932 1.00 82.75 78 THR A C 1
ATOM 589 O O . THR A 1 78 ? -46.027 14.413 55.761 1.00 82.75 78 THR A O 1
ATOM 592 N N . THR A 1 79 ? -44.540 15.868 54.919 1.00 83.88 79 THR A N 1
ATOM 593 C CA . THR A 1 79 ? -44.865 15.629 53.500 1.00 83.88 79 THR A CA 1
ATOM 594 C C . THR A 1 79 ? -44.095 14.455 52.888 1.00 83.88 79 THR A C 1
ATOM 596 O O . THR A 1 79 ? -44.366 14.079 51.753 1.00 83.88 79 THR A O 1
ATOM 599 N N . LYS A 1 80 ? -43.141 13.874 53.631 1.00 82.31 80 LYS A N 1
ATOM 600 C CA . LYS A 1 80 ? -42.238 12.792 53.191 1.00 82.31 80 LYS A CA 1
ATOM 601 C C . LYS A 1 80 ? -42.284 11.576 54.122 1.00 82.31 80 LYS A C 1
ATOM 603 O O . LYS A 1 80 ? -41.346 10.781 54.171 1.00 82.31 80 LYS A O 1
ATOM 608 N N . LEU A 1 81 ? -43.358 11.455 54.899 1.00 85.88 81 LEU A N 1
ATOM 609 C CA . LEU A 1 81 ? -43.656 10.254 55.671 1.00 85.88 81 LEU A CA 1
ATOM 610 C C . LEU A 1 81 ? -44.279 9.202 54.750 1.00 85.88 81 LEU A C 1
ATOM 612 O O . LEU A 1 81 ? -45.025 9.538 53.835 1.00 85.88 81 LEU A O 1
ATOM 616 N N . SER A 1 82 ? -43.978 7.933 55.013 1.00 86.69 82 SER A N 1
ATOM 617 C CA . SER A 1 82 ? -44.614 6.794 54.352 1.00 86.69 82 SER A CA 1
ATOM 618 C C . SER A 1 82 ? -45.609 6.130 55.300 1.00 86.69 82 SER A C 1
ATOM 620 O O . SER A 1 82 ? -45.316 5.921 56.480 1.00 86.69 82 SER A O 1
ATOM 622 N N . ASP A 1 83 ? -46.785 5.792 54.777 1.00 87.56 83 ASP A N 1
ATOM 623 C CA . ASP A 1 83 ? -47.801 5.043 55.510 1.00 87.56 83 ASP A CA 1
ATOM 624 C C . ASP A 1 83 ? -47.408 3.563 55.669 1.00 87.56 83 ASP A C 1
ATOM 626 O O . ASP A 1 83 ? -46.549 3.042 54.960 1.00 87.56 83 ASP A O 1
ATOM 630 N N . ASN A 1 84 ? -48.080 2.859 56.587 1.00 88.69 84 ASN A N 1
ATOM 631 C CA . ASN A 1 84 ? -48.047 1.396 56.785 1.00 88.69 84 ASN A CA 1
ATOM 632 C C . ASN A 1 84 ? -46.701 0.749 57.194 1.00 88.69 84 ASN A C 1
ATOM 634 O O . ASN A 1 84 ? -46.709 -0.349 57.750 1.00 88.69 84 ASN A O 1
ATOM 638 N N . ASN A 1 85 ? -45.557 1.408 56.994 1.00 91.56 85 ASN A N 1
ATOM 639 C CA . ASN A 1 85 ? -44.222 0.858 57.274 1.00 91.56 85 ASN A CA 1
ATOM 640 C C . ASN A 1 85 ? -43.916 0.628 58.767 1.00 91.56 85 ASN A C 1
ATOM 642 O O . ASN A 1 85 ? -43.005 -0.136 59.096 1.00 91.56 85 ASN A O 1
ATOM 646 N N . ILE A 1 86 ? -44.660 1.273 59.673 1.00 94.19 86 ILE A N 1
ATOM 647 C CA . ILE A 1 86 ? -44.526 1.127 61.128 1.00 94.19 86 ILE A CA 1
ATOM 648 C C . ILE A 1 86 ? -45.809 0.511 61.693 1.00 94.19 86 ILE A C 1
ATOM 650 O O . ILE A 1 86 ? -46.855 1.156 61.737 1.00 94.19 86 ILE A O 1
ATOM 654 N N . GLY A 1 87 ? -45.719 -0.736 62.152 1.00 85.56 87 GLY A N 1
ATOM 655 C CA . GLY A 1 87 ? -46.790 -1.428 62.866 1.00 85.56 87 GLY A CA 1
ATOM 656 C C . GLY A 1 87 ? -46.658 -1.283 64.383 1.00 85.56 87 GLY A C 1
ATOM 657 O O . GLY A 1 87 ? -45.553 -1.167 64.915 1.00 85.56 87 GLY A O 1
ATOM 658 N N . VAL A 1 88 ? -47.782 -1.343 65.099 1.00 91.00 88 VAL A N 1
ATOM 659 C CA . VAL A 1 88 ? -47.824 -1.351 66.572 1.00 91.00 88 VAL A CA 1
ATOM 660 C C . VAL A 1 88 ? -48.667 -2.534 67.039 1.00 91.00 88 VAL A C 1
ATOM 662 O O . VAL A 1 88 ? -49.804 -2.693 66.601 1.00 91.00 88 VAL A O 1
ATOM 665 N N . ILE A 1 89 ? -48.114 -3.374 67.918 1.00 84.06 89 ILE A N 1
ATOM 666 C CA . ILE A 1 89 ? -48.765 -4.592 68.425 1.00 84.06 89 ILE A CA 1
ATOM 667 C C . ILE A 1 89 ? -48.817 -4.553 69.955 1.00 84.06 89 ILE A C 1
ATOM 669 O O . ILE A 1 89 ? -47.777 -4.522 70.613 1.00 84.06 89 ILE A O 1
ATOM 673 N N . ALA A 1 90 ? -50.025 -4.584 70.518 1.00 88.75 90 ALA A N 1
ATOM 674 C CA . ALA A 1 90 ? -50.240 -4.704 71.957 1.00 88.75 90 ALA A CA 1
ATOM 675 C C . ALA A 1 90 ? -50.106 -6.171 72.401 1.00 88.75 90 ALA A C 1
ATOM 677 O O . ALA A 1 90 ? -50.867 -7.025 71.954 1.00 88.75 90 ALA A O 1
ATOM 678 N N . GLU A 1 91 ? -49.149 -6.461 73.281 1.00 85.19 91 GLU A N 1
ATOM 679 C CA . GLU A 1 91 ? -48.838 -7.818 73.742 1.00 85.19 91 GLU A CA 1
ATOM 680 C C . GLU A 1 91 ? -48.289 -7.760 75.176 1.00 85.19 91 GLU A C 1
ATOM 682 O O . GLU A 1 91 ? -47.398 -6.966 75.466 1.00 85.19 91 GLU A O 1
ATOM 687 N N . ASN A 1 92 ? -48.843 -8.558 76.099 1.00 87.81 92 ASN A N 1
ATOM 688 C CA . ASN A 1 92 ? -48.432 -8.623 77.516 1.00 87.81 92 ASN A CA 1
ATOM 689 C C . ASN A 1 92 ? -48.345 -7.260 78.249 1.00 87.81 92 ASN A C 1
ATOM 691 O O . ASN A 1 92 ? -47.526 -7.078 79.146 1.00 87.81 92 ASN A O 1
ATOM 695 N N . GLY A 1 93 ? -49.191 -6.295 77.870 1.00 81.00 93 GLY A N 1
ATOM 696 C CA . GLY A 1 93 ? -49.195 -4.934 78.429 1.00 81.00 93 GLY A CA 1
ATOM 697 C C . GLY A 1 93 ? -48.190 -3.964 77.789 1.00 81.00 93 GLY A C 1
ATOM 698 O O . GLY A 1 93 ? -48.144 -2.802 78.183 1.00 81.00 93 GLY A O 1
ATOM 699 N N . VAL A 1 94 ? -47.424 -4.405 76.786 1.00 81.31 94 VAL A N 1
ATOM 700 C CA . VAL A 1 94 ? -46.427 -3.605 76.058 1.00 81.31 94 VAL A CA 1
ATOM 701 C C . VAL A 1 94 ? -46.919 -3.291 74.642 1.00 81.31 94 VAL A C 1
ATOM 703 O O . VAL A 1 94 ? -47.458 -4.157 73.949 1.00 81.31 94 VAL A O 1
ATOM 706 N N . LEU A 1 95 ? -46.706 -2.053 74.185 1.00 84.38 95 LEU A N 1
ATOM 707 C CA . LEU A 1 95 ? -46.905 -1.656 72.789 1.00 84.38 95 LEU A CA 1
ATOM 708 C C . LEU A 1 95 ? -45.607 -1.866 72.006 1.00 84.38 95 LEU A C 1
ATOM 710 O O . LEU A 1 95 ? -44.700 -1.040 72.034 1.00 84.38 95 LEU A O 1
ATOM 714 N N . ASN A 1 96 ? -45.524 -2.984 71.295 1.00 82.38 96 ASN A N 1
ATOM 715 C CA . ASN A 1 96 ? -44.376 -3.325 70.472 1.00 82.38 96 ASN A CA 1
ATOM 716 C C . ASN A 1 96 ? -44.461 -2.573 69.138 1.00 82.38 96 ASN A C 1
ATOM 718 O O . ASN A 1 96 ? -45.257 -2.945 68.271 1.00 82.38 96 ASN A O 1
ATOM 722 N N . VAL A 1 97 ? -43.629 -1.547 68.958 1.00 91.06 97 VAL A N 1
ATOM 723 C CA . VAL A 1 97 ? -43.434 -0.886 67.659 1.00 91.06 97 VAL A CA 1
ATOM 724 C C . VAL A 1 97 ? -42.527 -1.767 66.797 1.00 91.06 97 VAL A C 1
ATOM 726 O O . VAL A 1 97 ? -41.458 -2.180 67.244 1.00 91.06 97 VAL A O 1
ATOM 729 N N . LYS A 1 98 ? -42.954 -2.101 65.575 1.00 90.12 98 LYS A N 1
ATOM 730 C CA . LYS A 1 98 ? -42.236 -3.012 64.670 1.00 90.12 98 LYS A CA 1
ATOM 731 C C . LYS A 1 98 ? -42.185 -2.428 63.257 1.00 90.12 98 LYS A C 1
ATOM 733 O O . LYS A 1 98 ? -43.196 -1.964 62.733 1.00 90.12 98 LYS A O 1
ATOM 738 N N . LEU A 1 99 ? -41.011 -2.488 62.636 1.00 95.00 99 LEU A N 1
ATOM 739 C CA . LEU A 1 99 ? -40.826 -2.193 61.214 1.00 95.00 99 LEU A CA 1
ATOM 740 C C . LEU A 1 99 ? -41.515 -3.287 60.376 1.00 95.00 99 LEU A C 1
ATOM 742 O O . LEU A 1 99 ? -41.431 -4.470 60.722 1.00 95.00 99 LEU A O 1
ATOM 746 N N . ALA A 1 100 ? -42.202 -2.919 59.294 1.00 90.75 100 ALA A N 1
ATOM 747 C CA . ALA A 1 100 ? -42.770 -3.895 58.367 1.00 90.75 100 ALA A CA 1
ATOM 748 C C . ALA A 1 100 ? -41.659 -4.728 57.690 1.00 90.75 100 ALA A C 1
ATOM 750 O O . ALA A 1 100 ? -40.552 -4.246 57.460 1.00 90.75 100 ALA A O 1
ATOM 751 N N . LYS A 1 101 ? -41.938 -6.005 57.381 1.00 91.75 101 LYS A N 1
ATOM 752 C CA . LYS A 1 101 ? -40.946 -6.909 56.755 1.00 91.75 101 LYS A CA 1
ATOM 753 C C . LYS A 1 101 ? -40.587 -6.494 55.328 1.00 91.75 101 LYS A C 1
ATOM 755 O O . LYS A 1 101 ? -39.442 -6.642 54.918 1.00 91.75 101 LYS A O 1
ATOM 760 N N . ASN A 1 102 ? -41.580 -5.983 54.607 1.00 87.56 102 ASN A N 1
ATOM 761 C CA . ASN A 1 102 ? -41.421 -5.330 53.319 1.00 87.56 102 ASN A CA 1
ATOM 762 C C . ASN A 1 102 ? -41.628 -3.839 53.587 1.00 87.56 102 ASN A C 1
ATOM 764 O O . ASN A 1 102 ? -42.617 -3.487 54.231 1.00 87.56 102 ASN A O 1
ATOM 768 N N . ILE A 1 103 ? -40.712 -2.993 53.122 1.00 93.12 103 ILE A N 1
ATOM 769 C CA . ILE A 1 103 ? -40.778 -1.543 53.308 1.00 93.12 103 ILE A CA 1
ATOM 770 C C . ILE A 1 103 ? -40.957 -0.888 51.947 1.00 93.12 103 ILE A C 1
ATOM 772 O O . ILE A 1 103 ? -40.116 -1.056 51.066 1.00 93.12 103 ILE A O 1
ATOM 776 N N . ASP A 1 104 ? -42.057 -0.155 51.797 1.00 90.00 104 ASP A N 1
ATOM 777 C CA . ASP A 1 104 ? -42.384 0.610 50.596 1.00 90.00 104 ASP A CA 1
ATOM 778 C C . ASP A 1 104 ? -42.322 2.101 50.929 1.00 90.00 104 ASP A C 1
ATOM 780 O O . ASP A 1 104 ? -43.114 2.612 51.719 1.00 90.00 104 ASP A O 1
ATOM 784 N N . LEU A 1 105 ? -41.336 2.797 50.369 1.00 91.19 105 LEU A N 1
ATOM 785 C CA . LEU A 1 105 ? -41.125 4.224 50.612 1.00 91.19 105 LEU A CA 1
ATOM 786 C C . LEU A 1 105 ? -41.797 5.112 49.545 1.00 91.19 105 LEU A C 1
ATOM 788 O O . LEU A 1 105 ? -41.671 6.334 49.621 1.00 91.19 105 LEU A O 1
ATOM 792 N N . GLY A 1 106 ? -42.496 4.527 48.565 1.00 87.44 106 GLY A N 1
ATOM 793 C CA . GLY A 1 106 ? -43.057 5.236 47.414 1.00 87.44 106 GLY A CA 1
ATOM 794 C C . GLY A 1 106 ? -42.000 5.755 46.426 1.00 87.44 106 GLY A C 1
ATOM 795 O O . GLY A 1 106 ? -40.798 5.550 46.597 1.00 87.44 106 GLY A O 1
ATOM 796 N N . THR A 1 107 ? -42.449 6.459 45.380 1.00 88.31 107 THR A N 1
ATOM 797 C CA . THR A 1 107 ? -41.583 6.981 44.297 1.00 88.31 107 THR A CA 1
ATOM 798 C C . THR A 1 107 ? -40.536 7.981 44.777 1.00 88.31 107 THR A C 1
ATOM 800 O O . THR A 1 107 ? -39.425 8.031 44.251 1.00 88.31 107 THR A O 1
ATOM 803 N N . ASP A 1 108 ? -40.897 8.770 45.785 1.00 85.94 108 ASP A N 1
ATOM 804 C CA . ASP A 1 108 ? -40.092 9.873 46.314 1.00 85.94 108 ASP A CA 1
ATOM 805 C C . ASP A 1 108 ? -39.228 9.409 47.505 1.00 85.94 108 ASP A C 1
ATOM 807 O O . ASP A 1 108 ? -38.420 10.162 48.056 1.00 85.94 108 ASP A O 1
ATOM 811 N N . GLY A 1 109 ? -39.401 8.146 47.903 1.00 90.00 109 GLY A N 1
ATOM 812 C CA . GLY A 1 109 ? -38.686 7.491 48.978 1.00 90.00 109 GLY A CA 1
ATOM 813 C C . GLY A 1 109 ? -37.249 7.131 48.621 1.00 90.00 109 GLY A C 1
ATOM 814 O O . GLY A 1 109 ? -36.896 6.898 47.464 1.00 90.00 109 GLY A O 1
ATOM 815 N N . SER A 1 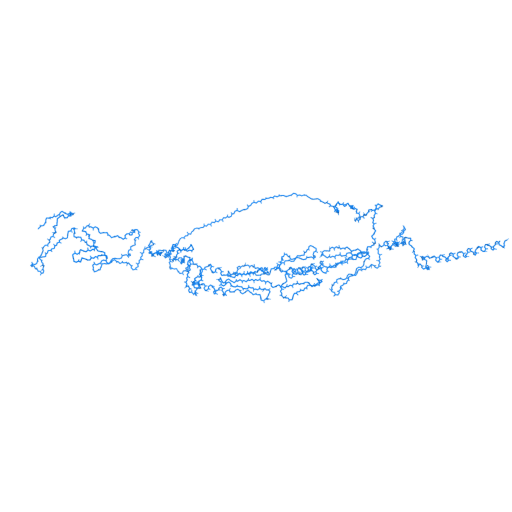110 ? -36.392 7.045 49.640 1.00 93.75 110 SER A N 1
ATOM 816 C CA . SER A 1 110 ? -35.041 6.515 49.459 1.00 93.75 110 SER A CA 1
ATOM 817 C C . SER A 1 110 ? -34.446 5.936 50.738 1.00 93.75 110 SER A C 1
ATOM 819 O O . SER A 1 110 ? -34.752 6.379 51.844 1.00 93.75 110 SER A O 1
ATOM 821 N N . VAL A 1 111 ? -33.531 4.982 50.567 1.00 94.75 111 VAL A N 1
ATOM 822 C CA . VAL A 1 111 ? -32.596 4.539 51.609 1.00 94.75 111 VAL A CA 1
ATOM 823 C C . VAL A 1 111 ? -31.215 5.065 51.236 1.00 94.75 111 VAL A C 1
ATOM 825 O O . VAL A 1 111 ? -30.766 4.857 50.111 1.00 94.75 111 VAL A O 1
ATOM 828 N N . THR A 1 112 ? -30.530 5.746 52.159 1.00 94.56 112 THR A N 1
ATOM 829 C CA . THR A 1 112 ? -29.157 6.235 51.945 1.00 94.56 112 THR A CA 1
ATOM 830 C C . THR A 1 112 ? -28.222 5.726 53.038 1.00 94.56 112 THR A C 1
ATOM 832 O O . THR A 1 112 ? -28.489 5.900 54.225 1.00 94.56 112 THR A O 1
ATOM 835 N N . THR A 1 113 ? -27.111 5.114 52.631 1.00 95.06 113 THR A N 1
ATOM 836 C CA . THR A 1 113 ? -26.078 4.531 53.493 1.00 95.06 113 THR A CA 1
ATOM 837 C C . THR A 1 113 ? -24.700 5.035 53.054 1.00 95.06 113 THR A C 1
ATOM 839 O O . THR A 1 113 ? -24.090 4.549 52.102 1.00 95.06 113 THR A O 1
ATOM 842 N N . GLY A 1 114 ? -24.206 6.072 53.738 1.00 94.00 114 GLY A N 1
ATOM 843 C CA . GLY A 1 114 ? -22.975 6.766 53.348 1.00 94.00 114 GLY A CA 1
ATOM 844 C C . GLY A 1 114 ? -23.107 7.410 51.963 1.00 94.00 114 GLY A C 1
ATOM 845 O O . GLY A 1 114 ? -23.937 8.295 51.768 1.00 94.00 114 GLY A O 1
ATOM 846 N N . ASN A 1 115 ? -22.301 6.951 51.003 1.00 93.06 115 ASN A N 1
ATOM 847 C CA . ASN A 1 115 ? -22.336 7.426 49.614 1.00 93.06 115 ASN A CA 1
ATOM 848 C C . ASN A 1 115 ? -23.379 6.712 48.735 1.00 93.06 115 ASN A C 1
ATOM 850 O O . ASN A 1 115 ? -23.591 7.139 47.598 1.00 93.06 115 ASN A O 1
ATOM 854 N N . THR A 1 116 ? -24.003 5.637 49.221 1.00 96.19 116 THR A N 1
ATOM 855 C CA . THR A 1 116 ? -24.973 4.841 48.458 1.00 96.19 116 THR A CA 1
ATOM 856 C C . THR A 1 116 ? -26.392 5.339 48.703 1.00 96.19 116 THR A C 1
ATOM 858 O O . THR A 1 116 ? -26.789 5.507 49.852 1.00 96.19 116 THR A O 1
ATOM 861 N N . THR A 1 117 ? -27.181 5.503 47.643 1.00 96.31 117 THR A N 1
ATOM 862 C CA . THR A 1 117 ? -28.616 5.815 47.695 1.00 96.31 117 THR A CA 1
ATOM 863 C C . THR A 1 117 ? -29.394 4.838 46.809 1.00 96.31 117 THR A C 1
ATOM 865 O O . THR A 1 117 ? -28.993 4.575 45.677 1.00 96.31 117 THR A O 1
ATOM 868 N N . MET A 1 118 ? -30.514 4.327 47.319 1.00 95.31 118 MET A N 1
ATOM 869 C CA . MET A 1 118 ? -31.475 3.459 46.629 1.00 95.31 118 MET A CA 1
ATOM 870 C C . MET A 1 118 ? -32.847 4.151 46.580 1.00 95.31 118 MET A C 1
ATOM 872 O O . MET A 1 118 ? -33.297 4.636 47.620 1.00 95.31 118 MET A O 1
ATOM 876 N N . ASN A 1 119 ? -33.490 4.219 45.407 1.00 92.81 119 ASN A N 1
ATOM 877 C CA . ASN A 1 119 ? -34.802 4.860 45.170 1.00 92.81 119 ASN A CA 1
ATOM 878 C C . ASN A 1 119 ? -35.482 4.336 43.872 1.00 92.81 119 ASN A C 1
ATOM 880 O O . ASN A 1 119 ? -34.989 3.384 43.271 1.00 92.81 119 ASN A O 1
ATOM 884 N N . ASP A 1 120 ? -36.572 4.972 43.402 1.00 90.12 120 ASP A N 1
ATOM 885 C CA . ASP A 1 120 ? -37.302 4.650 42.143 1.00 90.12 120 ASP A CA 1
ATOM 886 C C . ASP A 1 120 ? -36.410 4.625 40.879 1.00 90.12 120 ASP A C 1
ATOM 888 O O . ASP A 1 120 ? -36.758 4.008 39.877 1.00 90.12 120 ASP A O 1
ATOM 892 N N . SER A 1 121 ? -35.231 5.263 40.911 1.00 89.12 121 SER A N 1
ATOM 893 C CA . SER A 1 121 ? -34.257 5.237 39.806 1.00 89.12 121 SER A CA 1
ATOM 894 C C . SER A 1 121 ? -33.261 4.068 39.876 1.00 89.12 121 SER A C 1
ATOM 896 O O . SER A 1 121 ? -32.439 3.929 38.971 1.00 89.12 121 SER A O 1
ATOM 898 N N . GLY A 1 122 ? -33.301 3.237 40.923 1.00 92.56 122 GLY A N 1
ATOM 899 C CA . GLY A 1 122 ? -32.358 2.141 41.165 1.00 92.56 122 GLY A CA 1
ATOM 900 C C . GLY A 1 122 ? -31.352 2.452 42.279 1.00 92.56 122 GLY A C 1
ATOM 901 O O . GLY A 1 122 ? -31.712 3.009 43.316 1.00 92.56 122 GLY A O 1
ATOM 902 N N . ILE A 1 123 ? -30.087 2.063 42.088 1.00 95.38 123 ILE A N 1
ATOM 903 C CA . ILE A 1 123 ? -29.003 2.231 43.074 1.00 95.38 123 ILE A CA 1
ATOM 904 C C . ILE A 1 123 ? -27.926 3.153 42.498 1.00 95.38 123 ILE A C 1
ATOM 906 O O . ILE A 1 123 ? -27.431 2.921 41.399 1.00 95.38 123 ILE A O 1
ATOM 910 N N . THR A 1 124 ? -27.521 4.174 43.253 1.00 95.75 124 THR A N 1
ATOM 911 C CA . THR A 1 124 ? -26.388 5.059 42.938 1.00 95.75 124 THR A CA 1
ATOM 912 C C . THR A 1 124 ? -25.367 5.028 44.070 1.00 95.75 124 THR A C 1
ATOM 914 O O . THR A 1 124 ? -25.729 5.247 45.223 1.00 95.75 124 THR A O 1
ATOM 917 N N . ILE A 1 125 ? -24.090 4.825 43.747 1.00 96.00 125 ILE A N 1
ATOM 918 C CA . ILE A 1 125 ? -22.956 4.989 44.664 1.00 96.00 125 ILE A CA 1
ATOM 919 C C . ILE A 1 125 ? -22.190 6.237 44.226 1.00 96.00 125 ILE A C 1
ATOM 921 O O . ILE A 1 125 ? -21.547 6.245 43.172 1.00 96.00 125 ILE A O 1
ATOM 925 N N . LYS A 1 126 ? -22.265 7.303 45.029 1.00 93.56 126 LYS A N 1
ATOM 926 C CA . LYS A 1 126 ? -21.600 8.576 44.729 1.00 93.56 126 LYS A CA 1
ATOM 927 C C . LYS A 1 126 ? -20.084 8.422 44.709 1.00 93.56 126 LYS A C 1
ATOM 929 O O . LYS A 1 126 ? -19.510 7.798 45.611 1.00 93.56 126 LYS A O 1
ATOM 934 N N . LYS A 1 127 ? -19.428 9.035 43.719 1.00 90.44 127 LYS A N 1
ATOM 935 C CA . LYS A 1 127 ? -17.966 8.989 43.623 1.00 90.44 127 LYS A CA 1
ATOM 936 C C . LYS A 1 127 ? -17.314 9.629 44.862 1.00 90.44 127 LYS A C 1
ATOM 938 O O . LYS A 1 127 ? -17.817 10.640 45.358 1.00 90.44 127 LYS A O 1
ATOM 943 N N . PRO A 1 128 ? -16.191 9.090 45.372 1.00 86.00 128 PRO A N 1
ATOM 944 C CA . PRO A 1 128 ? -15.423 9.749 46.425 1.00 86.00 128 PRO A CA 1
ATOM 945 C C . PRO A 1 128 ? -14.992 11.164 46.020 1.00 86.00 128 PRO A C 1
ATOM 947 O O . PRO A 1 128 ? -14.634 11.396 44.866 1.00 86.00 128 PRO A O 1
ATOM 950 N N . THR A 1 129 ? -14.936 12.094 46.976 1.00 81.44 129 THR A N 1
ATOM 951 C CA . THR A 1 129 ? -14.548 13.501 46.743 1.00 81.44 129 THR A CA 1
ATOM 952 C C . THR A 1 129 ? -13.167 13.647 46.092 1.00 81.44 129 THR A C 1
ATOM 954 O O . THR A 1 129 ? -12.935 14.588 45.343 1.00 81.44 129 THR A O 1
ATOM 957 N N . ASN A 1 130 ? -12.276 12.680 46.336 1.00 81.19 130 ASN A N 1
ATOM 958 C CA . ASN A 1 130 ? -10.906 12.641 45.819 1.00 81.19 130 ASN A CA 1
ATOM 959 C C . ASN A 1 130 ? -10.755 11.721 44.584 1.00 81.19 130 ASN A C 1
ATOM 961 O O . ASN A 1 130 ? -9.638 11.379 44.202 1.00 81.19 130 ASN A O 1
ATOM 965 N N . ALA A 1 131 ? -11.857 11.261 43.978 1.00 77.00 131 ALA A N 1
ATOM 966 C CA . ALA A 1 131 ? -11.815 10.440 42.770 1.00 77.00 131 ALA A CA 1
ATOM 967 C C . ALA A 1 131 ? -11.534 11.309 41.534 1.00 77.00 131 ALA A C 1
ATOM 969 O O . ALA A 1 131 ? -12.350 12.168 41.178 1.00 77.00 131 ALA A O 1
ATOM 970 N N . GLY A 1 132 ? -10.395 11.042 40.882 1.00 74.19 132 GLY A N 1
ATOM 971 C CA . GLY A 1 132 ? -9.877 11.817 39.750 1.00 74.19 132 GLY A CA 1
ATOM 972 C C . GLY A 1 132 ? -10.872 12.015 38.603 1.00 74.19 132 GLY A C 1
ATOM 973 O O . GLY A 1 132 ? -11.829 11.259 38.439 1.00 74.19 132 GLY A O 1
ATOM 974 N N . ASP A 1 133 ? -10.633 13.043 37.791 1.00 74.88 133 ASP A N 1
ATOM 975 C CA . ASP A 1 133 ? -11.659 13.707 36.967 1.00 74.88 133 ASP A CA 1
ATOM 976 C C . ASP A 1 133 ? -12.365 12.809 35.941 1.00 74.88 133 ASP A C 1
ATOM 978 O O . ASP A 1 133 ? -13.499 13.077 35.556 1.00 74.88 133 ASP A O 1
ATOM 982 N N . LYS A 1 134 ? -11.733 11.697 35.552 1.00 81.50 134 LYS A N 1
ATOM 983 C CA . LYS A 1 134 ? -12.286 10.676 34.643 1.00 81.50 134 LYS A CA 1
ATOM 984 C C . LYS A 1 134 ? -13.293 9.717 35.310 1.00 81.50 134 LYS A C 1
ATOM 986 O O . LYS A 1 134 ? -13.702 8.747 34.680 1.00 81.50 134 LYS A O 1
ATOM 991 N N . LYS A 1 135 ? -13.655 9.939 36.580 1.00 87.12 135 LYS A N 1
ATOM 992 C CA . LYS A 1 135 ? -14.604 9.122 37.358 1.00 87.12 135 LYS A CA 1
ATOM 993 C C . LYS A 1 135 ? -15.929 9.850 37.587 1.00 87.12 135 LYS A C 1
ATOM 995 O O . LYS A 1 135 ? -15.933 11.023 37.977 1.00 87.12 135 LYS A O 1
ATOM 1000 N N . SER A 1 136 ? -17.026 9.113 37.449 1.00 91.69 136 SER A N 1
ATOM 1001 C CA . SER A 1 136 ? -18.406 9.489 37.784 1.00 91.69 136 SER A CA 1
ATOM 1002 C C . SER A 1 136 ? -18.986 8.543 38.850 1.00 91.69 136 SER A C 1
ATOM 1004 O O . SER A 1 136 ? -18.311 7.620 39.308 1.00 91.69 136 SER A O 1
ATOM 1006 N N . ASP A 1 137 ? -20.217 8.798 39.298 1.00 94.19 137 ASP A N 1
ATOM 1007 C CA . ASP A 1 137 ? -20.937 7.890 40.202 1.00 94.19 137 ASP A CA 1
ATOM 1008 C C . ASP A 1 137 ? -21.195 6.535 39.523 1.00 94.19 137 ASP A C 1
ATOM 1010 O O . ASP A 1 137 ? -21.486 6.495 38.327 1.00 94.19 137 ASP A O 1
ATOM 1014 N N . VAL A 1 138 ? -21.165 5.442 40.290 1.00 94.94 138 VAL A N 1
ATOM 1015 C CA . VAL A 1 138 ? -21.601 4.116 39.814 1.00 94.94 138 VAL A CA 1
ATOM 1016 C C . VAL A 1 138 ? -23.120 4.028 39.946 1.00 94.94 138 VAL A C 1
ATOM 1018 O O . VAL A 1 138 ? -23.656 4.375 41.002 1.00 94.94 138 VAL A O 1
ATOM 1021 N N . LYS A 1 139 ? -23.830 3.574 38.908 1.00 93.88 139 LYS A N 1
ATOM 1022 C CA . LYS A 1 139 ? -25.302 3.509 38.899 1.00 93.88 139 LYS A CA 1
ATOM 1023 C C . LYS A 1 139 ? -25.807 2.202 38.304 1.00 93.88 139 LYS A C 1
ATOM 1025 O O . LYS A 1 139 ? -25.489 1.883 37.164 1.00 93.88 139 LYS A O 1
ATOM 1030 N N . LEU A 1 140 ? -26.651 1.492 39.045 1.00 93.50 140 LEU A N 1
ATOM 1031 C CA . LEU A 1 140 ? -27.435 0.369 38.539 1.00 93.50 140 LEU A CA 1
ATOM 1032 C C . LEU A 1 140 ? -28.884 0.825 38.361 1.00 93.50 140 LEU A C 1
ATOM 1034 O O . LEU A 1 140 ? -29.569 1.128 39.339 1.00 93.50 140 LEU A O 1
ATOM 1038 N N . THR A 1 141 ? -29.333 0.877 37.109 1.00 89.75 141 THR A N 1
ATOM 1039 C CA . THR A 1 141 ? -30.687 1.288 36.714 1.00 89.75 141 THR A CA 1
ATOM 1040 C C . THR A 1 141 ? -31.189 0.372 35.588 1.00 89.75 141 THR A C 1
ATOM 1042 O O . THR A 1 141 ? -30.438 -0.456 35.077 1.00 89.75 141 THR A O 1
ATOM 1045 N N . ALA A 1 142 ? -32.443 0.502 35.153 1.00 84.38 142 ALA A N 1
ATOM 1046 C CA . ALA A 1 142 ? -32.983 -0.343 34.079 1.00 84.38 142 ALA A CA 1
ATOM 1047 C C . ALA A 1 142 ? -32.326 -0.147 32.706 1.00 84.38 142 ALA A C 1
ATOM 1049 O O . ALA A 1 142 ? -32.435 -1.026 31.856 1.00 84.38 142 ALA A O 1
ATOM 1050 N N . SER A 1 143 ? -31.661 0.987 32.462 1.00 83.06 143 SER A N 1
ATOM 1051 C CA . SER A 1 143 ? -30.903 1.174 31.219 1.00 83.06 143 SER A CA 1
ATOM 1052 C C . SER A 1 143 ? -29.578 0.405 31.216 1.00 83.06 143 SER A C 1
ATOM 1054 O O . SER A 1 143 ? -28.997 0.216 30.148 1.00 83.06 143 SER A O 1
ATOM 1056 N N . GLY A 1 144 ? -29.104 -0.049 32.383 1.00 88.19 144 GLY A N 1
ATOM 1057 C CA . GLY A 1 144 ? -27.834 -0.747 32.515 1.00 88.19 144 GLY A CA 1
ATOM 1058 C C . GLY A 1 144 ? -27.083 -0.477 33.817 1.00 88.19 144 GLY A C 1
ATOM 1059 O O . GLY A 1 144 ? -27.567 0.190 34.739 1.00 88.19 144 GLY A O 1
ATOM 1060 N N . LEU A 1 145 ? -25.850 -0.982 33.846 1.00 91.75 145 LEU A N 1
ATOM 1061 C CA . LEU A 1 145 ? -24.833 -0.625 34.831 1.00 91.75 145 LEU A CA 1
ATOM 1062 C C . LEU A 1 145 ? -23.927 0.460 34.237 1.00 91.75 145 LEU A C 1
ATOM 1064 O O . LEU A 1 145 ? -23.162 0.188 33.316 1.00 91.75 145 LEU A O 1
ATOM 1068 N N . ASP A 1 146 ? -23.974 1.668 34.788 1.00 92.25 146 ASP A N 1
ATOM 1069 C CA . ASP A 1 146 ? -22.935 2.685 34.619 1.00 92.25 146 ASP A CA 1
ATOM 1070 C C . ASP A 1 146 ? -21.846 2.418 35.665 1.00 92.25 146 ASP A C 1
ATOM 1072 O O . ASP A 1 146 ? -22.074 2.612 36.861 1.00 92.25 146 ASP A O 1
ATOM 1076 N N . ASN A 1 147 ? -20.666 1.955 35.241 1.00 93.75 147 ASN A N 1
ATOM 1077 C CA . ASN A 1 147 ? -19.579 1.636 36.170 1.00 93.75 147 ASN A CA 1
ATOM 1078 C C . ASN A 1 147 ? -18.745 2.865 36.588 1.00 93.75 147 ASN A C 1
ATOM 1080 O O . ASN A 1 147 ? -17.667 2.715 37.162 1.00 93.75 147 ASN A O 1
ATOM 1084 N N . GLY A 1 148 ? -19.192 4.095 36.317 1.00 91.56 148 GLY A N 1
ATOM 1085 C CA . GLY A 1 148 ? -18.587 5.306 36.881 1.00 91.56 148 GLY A CA 1
ATOM 1086 C C . GLY A 1 148 ? -17.167 5.622 36.384 1.00 91.56 148 GLY A C 1
ATOM 1087 O O . GLY A 1 148 ? -16.391 6.275 37.087 1.00 91.56 148 GLY A O 1
ATOM 1088 N N . GLY A 1 149 ? -16.763 5.104 35.220 1.00 90.19 149 GLY A N 1
ATOM 1089 C CA . GLY A 1 149 ? -15.377 5.171 34.747 1.00 90.19 149 GLY A CA 1
ATOM 1090 C C . GLY A 1 149 ? -14.443 4.180 35.452 1.00 90.19 149 GLY A C 1
ATOM 1091 O O . GLY A 1 149 ? -13.235 4.420 35.521 1.00 90.19 149 GLY A O 1
ATOM 1092 N N . ASN A 1 150 ? -14.960 3.099 36.046 1.00 89.94 150 ASN A N 1
ATOM 1093 C CA . ASN A 1 150 ? -14.167 2.063 36.717 1.00 89.94 150 ASN A CA 1
ATOM 1094 C C . ASN A 1 150 ? -13.962 0.819 35.846 1.00 89.94 150 ASN A C 1
ATOM 1096 O O . ASN A 1 150 ? -14.726 0.542 34.921 1.00 89.94 150 ASN A O 1
ATOM 1100 N N . VAL A 1 151 ? -12.903 0.075 36.160 1.00 93.00 151 VAL A N 1
ATOM 1101 C CA . VAL A 1 151 ? -12.656 -1.263 35.613 1.00 93.00 151 VAL A CA 1
ATOM 1102 C C . VAL A 1 151 ? -13.620 -2.238 36.293 1.00 93.00 151 VAL A C 1
ATOM 1104 O O . VAL A 1 151 ? -13.908 -2.083 37.482 1.00 93.00 151 VAL A O 1
ATOM 1107 N N . ILE A 1 152 ? -14.131 -3.220 35.552 1.00 93.12 152 ILE A N 1
ATOM 1108 C CA . ILE A 1 152 ? -14.814 -4.387 36.126 1.00 93.12 152 ILE A CA 1
ATOM 1109 C C . ILE A 1 152 ? -13.786 -5.517 36.105 1.00 93.12 152 ILE A C 1
ATOM 1111 O O . ILE A 1 152 ? -13.436 -5.986 35.027 1.00 93.12 152 ILE A O 1
ATOM 1115 N N . SER A 1 153 ? -13.262 -5.899 37.267 1.00 94.00 153 SER A N 1
ATOM 1116 C CA . SER A 1 153 ? -12.198 -6.902 37.388 1.00 94.00 153 SER A CA 1
ATOM 1117 C C . SER A 1 153 ? -12.733 -8.276 37.790 1.00 94.00 153 SER A C 1
ATOM 1119 O O . SER A 1 153 ? -13.824 -8.394 38.348 1.00 94.00 153 SER A O 1
ATOM 1121 N N . ASN A 1 154 ? -11.938 -9.321 37.541 1.00 93.12 154 ASN A N 1
ATOM 1122 C CA . ASN A 1 154 ? -12.274 -10.727 37.816 1.00 93.12 154 ASN A CA 1
ATOM 1123 C C . ASN A 1 154 ? -13.490 -11.259 37.028 1.00 93.12 154 ASN A C 1
ATOM 1125 O O . ASN A 1 154 ? -14.235 -12.116 37.505 1.00 93.12 154 ASN A O 1
ATOM 1129 N N . VAL A 1 155 ? -13.664 -10.776 35.798 1.00 94.38 155 VAL A N 1
ATOM 1130 C CA . VAL A 1 155 ? -14.616 -11.304 34.819 1.00 94.38 155 VAL A CA 1
ATOM 1131 C C . VAL A 1 155 ? -14.072 -12.614 34.245 1.00 94.38 155 VAL A C 1
ATOM 1133 O O . VAL A 1 155 ? -13.010 -12.656 33.617 1.00 94.38 155 VAL A O 1
ATOM 1136 N N . ALA A 1 156 ? -14.799 -13.705 34.487 1.00 94.81 156 ALA A N 1
ATOM 1137 C CA . ALA A 1 156 ? -14.531 -15.002 33.873 1.00 94.81 156 ALA A CA 1
ATOM 1138 C C . ALA A 1 156 ? -14.806 -14.961 32.360 1.00 94.81 156 ALA A C 1
ATOM 1140 O O . ALA A 1 156 ? -15.575 -14.127 31.893 1.00 94.81 156 ALA A O 1
ATOM 1141 N N . GLU A 1 157 ? -14.201 -15.876 31.602 1.00 93.62 157 GLU A N 1
ATOM 1142 C CA . GLU A 1 157 ? -14.390 -15.944 30.149 1.00 93.62 157 GLU A CA 1
ATOM 1143 C C . GLU A 1 157 ? -15.868 -16.175 29.786 1.00 93.62 157 GLU A C 1
ATOM 1145 O O . GLU A 1 157 ? -16.462 -17.177 30.204 1.00 93.62 157 GLU A O 1
ATOM 1150 N N . GLY A 1 158 ? -16.446 -15.260 29.002 1.00 93.50 158 GLY A N 1
ATOM 1151 C CA . GLY A 1 158 ? -17.809 -15.358 28.481 1.00 93.50 158 GLY A CA 1
ATOM 1152 C C . GLY A 1 158 ? -17.956 -16.500 27.472 1.00 93.50 158 GLY A C 1
ATOM 1153 O O . GLY A 1 158 ? -17.031 -16.775 26.707 1.00 93.50 158 GLY A O 1
ATOM 1154 N N . LYS A 1 159 ? -19.099 -17.195 27.486 1.00 91.19 159 LYS A N 1
ATOM 1155 C CA . LYS A 1 159 ? -19.339 -18.431 26.706 1.00 91.19 159 LYS A CA 1
ATOM 1156 C C . LYS A 1 159 ? -20.612 -18.398 25.862 1.00 91.19 159 LYS A C 1
ATOM 1158 O O . LYS A 1 159 ? -20.822 -19.296 25.052 1.00 91.19 159 LYS A O 1
ATOM 1163 N N . LYS A 1 160 ? -21.458 -17.392 26.070 1.00 88.19 160 LYS A N 1
ATOM 1164 C CA . LYS A 1 160 ? -22.631 -17.058 25.260 1.00 88.19 160 LYS A CA 1
ATOM 1165 C C . LYS A 1 160 ? -22.432 -15.687 24.627 1.00 88.19 160 LYS A C 1
ATOM 1167 O O . LYS A 1 160 ? -21.771 -14.834 25.211 1.00 88.19 160 LYS A O 1
ATOM 1172 N N . ASP A 1 161 ? -23.135 -15.439 23.532 1.00 85.44 161 ASP A N 1
ATOM 1173 C CA . ASP A 1 161 ? -23.144 -14.172 22.785 1.00 85.44 161 ASP A CA 1
ATOM 1174 C C . ASP A 1 161 ? -23.559 -12.945 23.633 1.00 85.44 161 ASP A C 1
ATOM 1176 O O . ASP A 1 161 ? -23.329 -11.804 23.242 1.00 85.44 161 ASP A O 1
ATOM 1180 N N . THR A 1 162 ? -24.182 -13.175 24.795 1.00 83.75 162 THR A N 1
ATOM 1181 C CA . THR A 1 162 ? -24.625 -12.153 25.760 1.00 83.75 162 THR A CA 1
ATOM 1182 C C . THR A 1 162 ? -23.711 -11.996 26.981 1.00 83.75 162 THR A C 1
ATOM 1184 O O . THR A 1 162 ? -24.002 -11.171 27.846 1.00 83.75 162 THR A O 1
ATOM 1187 N N . ASP A 1 163 ? -22.664 -12.812 27.116 1.00 88.19 163 ASP A N 1
ATOM 1188 C CA . ASP A 1 163 ? -21.743 -12.741 28.252 1.00 88.19 163 ASP A CA 1
ATOM 1189 C C . ASP A 1 163 ? -20.696 -11.630 28.029 1.00 88.19 163 ASP A C 1
ATOM 1191 O O . ASP A 1 163 ? -20.311 -11.325 26.901 1.00 88.19 163 ASP A O 1
ATOM 1195 N N . ALA A 1 164 ? -20.196 -11.023 29.109 1.00 90.56 164 ALA A N 1
ATOM 1196 C CA . ALA A 1 164 ? -19.123 -10.035 29.009 1.00 90.56 164 ALA A CA 1
ATOM 1197 C C . ALA A 1 164 ? -17.779 -10.707 28.671 1.00 90.56 164 ALA A C 1
ATOM 1199 O O . ALA A 1 164 ? -17.392 -11.682 29.314 1.00 90.56 164 ALA A O 1
ATOM 1200 N N . VAL A 1 165 ? -17.048 -10.148 27.704 1.00 91.62 165 VAL A N 1
ATOM 1201 C CA . VAL A 1 165 ? -15.691 -10.590 27.346 1.00 91.62 165 VAL A CA 1
ATOM 1202 C C . VAL A 1 165 ? -14.625 -9.923 28.216 1.00 91.62 165 VAL A C 1
ATOM 1204 O O . VAL A 1 165 ? -14.701 -8.725 28.514 1.00 91.62 165 VAL A O 1
ATOM 1207 N N . ASN A 1 166 ? -13.608 -10.696 28.602 1.00 92.38 166 ASN A N 1
ATOM 1208 C CA . ASN A 1 166 ? -12.445 -10.196 29.337 1.00 92.38 166 ASN A CA 1
ATOM 1209 C C . ASN A 1 166 ? -11.232 -9.926 28.422 1.00 92.38 166 ASN A C 1
ATOM 1211 O O . ASN A 1 166 ? -11.220 -10.282 27.240 1.00 92.38 166 ASN A O 1
ATOM 1215 N N . VAL A 1 167 ? -10.208 -9.262 28.965 1.00 90.19 167 VAL A N 1
ATOM 1216 C CA . VAL A 1 167 ? -8.996 -8.862 28.227 1.00 90.19 167 VAL A CA 1
ATOM 1217 C C . VAL A 1 167 ? -8.254 -10.067 27.651 1.00 90.19 167 VAL A C 1
ATOM 1219 O O . VAL A 1 167 ? -7.746 -9.968 26.534 1.00 90.19 167 VAL A O 1
ATOM 1222 N N . LYS A 1 168 ? -8.247 -11.215 28.343 1.00 89.31 168 LYS A N 1
ATOM 1223 C CA . LYS A 1 168 ? -7.694 -12.463 27.802 1.00 89.31 168 LYS A CA 1
ATOM 1224 C C . LYS A 1 168 ? -8.401 -12.878 26.513 1.00 89.31 168 LYS A C 1
ATOM 1226 O O . LYS A 1 168 ? -7.734 -13.108 25.515 1.00 89.31 168 LYS A O 1
ATOM 1231 N N . GLN A 1 169 ? -9.734 -12.922 26.505 1.00 91.06 169 GLN A N 1
ATOM 1232 C CA . GLN A 1 169 ? -10.498 -13.311 25.315 1.00 91.06 169 GLN A CA 1
ATOM 1233 C C . GLN A 1 169 ? -10.265 -12.368 24.132 1.00 91.06 169 GLN A C 1
ATOM 1235 O O . GLN A 1 169 ? -10.177 -12.840 23.000 1.00 91.06 169 GLN A O 1
ATOM 1240 N N . LEU A 1 170 ? -10.123 -11.058 24.374 1.00 86.56 170 LEU A N 1
ATOM 1241 C CA . LEU A 1 170 ? -9.725 -10.117 23.324 1.00 86.56 170 LEU A CA 1
ATOM 1242 C C . LEU A 1 170 ? -8.320 -10.439 22.799 1.00 86.56 170 LEU A C 1
ATOM 1244 O O . LEU A 1 170 ? -8.174 -10.621 21.596 1.00 86.56 170 LEU A O 1
ATOM 1248 N N . LYS A 1 171 ? -7.311 -10.560 23.672 1.00 81.06 171 LYS A N 1
ATOM 1249 C CA . LYS A 1 171 ? -5.932 -10.895 23.270 1.00 81.06 171 LYS A CA 1
ATOM 1250 C C . LYS A 1 171 ? -5.873 -12.201 22.477 1.00 81.06 171 LYS A C 1
ATOM 1252 O O . LYS A 1 171 ? -5.309 -12.220 21.391 1.00 81.06 171 LYS A O 1
ATOM 1257 N N . ASP A 1 172 ? -6.504 -13.262 22.975 1.00 83.50 172 ASP A N 1
ATOM 1258 C CA . ASP A 1 172 ? -6.540 -14.571 22.318 1.00 83.50 172 ASP A CA 1
ATOM 1259 C C . ASP A 1 172 ? -7.213 -14.491 20.938 1.00 83.50 172 ASP A C 1
ATOM 1261 O O . ASP A 1 172 ? -6.684 -15.028 19.969 1.00 83.50 172 ASP A O 1
ATOM 1265 N N . THR A 1 173 ? -8.342 -13.780 20.825 1.00 80.88 173 THR A N 1
ATOM 1266 C CA . THR A 1 173 ? -9.062 -13.603 19.549 1.00 80.88 173 THR A CA 1
ATOM 1267 C C . THR A 1 173 ? -8.242 -12.797 18.545 1.00 80.88 173 THR A C 1
ATOM 1269 O O . THR A 1 173 ? -8.223 -13.126 17.365 1.00 80.88 173 THR A O 1
ATOM 1272 N N . VAL A 1 174 ? -7.548 -11.753 19.001 1.00 74.19 174 VAL A N 1
ATOM 1273 C CA . VAL A 1 174 ? -6.751 -10.858 18.149 1.00 74.19 174 VAL A CA 1
ATOM 1274 C C . VAL A 1 174 ? -5.456 -11.532 17.689 1.00 74.19 174 VAL A C 1
ATOM 1276 O O . VAL A 1 174 ? -5.110 -11.437 16.515 1.00 74.19 174 VAL A O 1
ATOM 1279 N N . ASN A 1 175 ? -4.804 -12.298 18.566 1.00 68.62 175 ASN A N 1
ATOM 1280 C CA . ASN A 1 175 ? -3.651 -13.128 18.214 1.00 68.62 175 ASN A CA 1
ATOM 1281 C C . ASN A 1 175 ? -4.043 -14.286 17.273 1.00 68.62 175 ASN A C 1
ATOM 1283 O O . ASN A 1 175 ? -3.262 -14.665 16.405 1.00 68.62 175 ASN A O 1
ATOM 1287 N N . ALA A 1 176 ? -5.249 -14.849 17.424 1.00 64.25 176 ALA A N 1
ATOM 1288 C CA . ALA A 1 176 ? -5.789 -15.861 16.512 1.00 64.25 176 ALA A CA 1
ATOM 1289 C C . ALA A 1 176 ? -6.261 -15.272 15.168 1.00 64.25 176 ALA A C 1
ATOM 1291 O O . ALA A 1 176 ? -6.281 -15.983 14.167 1.00 64.25 176 ALA A O 1
ATOM 1292 N N . ALA A 1 177 ? -6.593 -13.978 15.121 1.00 64.50 177 ALA A N 1
ATOM 1293 C CA . ALA A 1 177 ? -6.908 -13.221 13.908 1.00 64.50 177 ALA A CA 1
ATOM 1294 C C . ALA A 1 177 ? -5.648 -12.729 13.160 1.00 64.50 177 ALA A C 1
ATOM 1296 O O . ALA A 1 177 ? -5.668 -11.678 12.511 1.00 64.50 177 ALA A O 1
ATOM 1297 N N . ALA A 1 178 ? -4.550 -13.489 13.245 1.00 55.94 178 ALA A N 1
ATOM 1298 C CA . ALA A 1 178 ? -3.347 -13.267 12.452 1.00 55.94 178 ALA A CA 1
ATOM 1299 C C . ALA A 1 178 ? -3.705 -13.189 10.957 1.00 55.94 178 ALA A C 1
ATOM 1301 O O . ALA A 1 178 ? -4.485 -13.991 10.440 1.00 55.94 178 ALA A O 1
ATOM 1302 N N . THR A 1 179 ? -3.170 -12.185 10.264 1.00 64.38 179 THR A N 1
ATOM 1303 C CA . THR A 1 179 ? -3.483 -11.938 8.852 1.00 64.38 179 THR A CA 1
ATOM 1304 C C . THR A 1 179 ? -2.394 -12.567 7.986 1.00 64.38 179 THR A C 1
ATOM 1306 O O . THR A 1 179 ? -1.301 -12.020 7.888 1.00 64.38 179 THR A O 1
ATOM 1309 N N . ASP A 1 180 ? -2.671 -13.706 7.348 1.00 62.69 180 ASP A N 1
ATOM 1310 C CA . ASP A 1 180 ? -1.705 -14.366 6.457 1.00 62.69 180 ASP A CA 1
ATOM 1311 C C . ASP A 1 180 ? -1.450 -13.529 5.189 1.00 62.69 180 ASP A C 1
ATOM 1313 O O . ASP A 1 180 ? -2.132 -13.662 4.169 1.00 62.69 180 ASP A O 1
ATOM 1317 N N . VAL A 1 181 ? -0.442 -12.656 5.246 1.00 72.81 181 VAL A N 1
ATOM 1318 C CA . VAL A 1 181 ? 0.065 -11.906 4.093 1.00 72.81 181 VAL A CA 1
ATOM 1319 C C . VAL A 1 181 ? 1.195 -12.712 3.451 1.00 72.81 181 VAL A C 1
ATOM 1321 O O . VAL A 1 181 ? 2.272 -12.853 4.023 1.00 72.81 181 VAL A O 1
ATOM 1324 N N . VAL A 1 182 ? 0.945 -13.276 2.265 1.00 66.94 182 VAL A N 1
ATOM 1325 C CA . VAL A 1 182 ? 1.855 -14.234 1.611 1.00 66.94 182 VAL A CA 1
ATOM 1326 C C . VAL A 1 182 ? 2.199 -13.846 0.172 1.00 66.94 182 VAL A C 1
ATOM 1328 O O . VAL A 1 182 ? 1.323 -13.564 -0.644 1.00 66.94 182 VAL A O 1
ATOM 1331 N N . SER A 1 183 ? 3.489 -13.908 -0.169 1.00 77.62 183 SER A N 1
ATOM 1332 C CA . SER A 1 183 ? 3.980 -13.835 -1.550 1.00 77.62 183 SER A CA 1
ATOM 1333 C C . SER A 1 183 ? 4.340 -15.240 -2.034 1.00 77.62 183 SER A C 1
ATOM 1335 O O . SER A 1 183 ? 5.458 -15.717 -1.855 1.00 77.62 183 SER A O 1
ATOM 1337 N N . ASN A 1 184 ? 3.362 -15.930 -2.624 1.00 70.12 184 ASN A N 1
ATOM 1338 C CA . ASN A 1 184 ? 3.505 -17.332 -3.045 1.00 70.12 184 ASN A CA 1
ATOM 1339 C C . ASN A 1 184 ? 4.501 -17.537 -4.204 1.00 70.12 184 ASN A C 1
ATOM 1341 O O . ASN A 1 184 ? 5.012 -18.639 -4.385 1.00 70.12 184 ASN A O 1
ATOM 1345 N N . ASP A 1 185 ? 4.775 -16.490 -4.983 1.00 71.06 185 ASP A N 1
ATOM 1346 C CA . ASP A 1 185 ? 5.806 -16.447 -6.026 1.00 71.06 185 ASP A CA 1
ATOM 1347 C C . ASP A 1 185 ? 7.141 -15.854 -5.527 1.00 71.06 185 ASP A C 1
ATOM 1349 O O . ASP A 1 185 ? 8.116 -15.803 -6.275 1.00 71.06 185 ASP A O 1
ATOM 1353 N N . GLY A 1 186 ? 7.196 -15.406 -4.267 1.00 75.62 186 GLY A N 1
ATOM 1354 C CA . GLY A 1 186 ? 8.355 -14.761 -3.654 1.00 75.62 186 GLY A CA 1
ATOM 1355 C C . GLY A 1 186 ? 8.669 -13.355 -4.178 1.00 75.62 186 GLY A C 1
ATOM 1356 O O . GLY A 1 186 ? 9.718 -12.820 -3.819 1.00 75.62 186 GLY A O 1
ATOM 1357 N N . SER A 1 187 ? 7.802 -12.755 -5.001 1.00 79.31 187 SER A N 1
ATOM 1358 C CA . SER A 1 187 ? 7.991 -11.428 -5.611 1.00 79.31 187 SER A CA 1
ATOM 1359 C C . SER A 1 187 ? 8.044 -10.262 -4.617 1.00 79.31 187 SER A C 1
ATOM 1361 O O . SER A 1 187 ? 8.707 -9.259 -4.888 1.00 79.31 187 SER A O 1
ATOM 1363 N N . ILE A 1 188 ? 7.371 -10.395 -3.473 1.00 84.81 188 ILE A N 1
ATOM 1364 C CA . ILE A 1 188 ? 7.294 -9.402 -2.399 1.00 84.81 188 ILE A CA 1
ATOM 1365 C C . ILE A 1 188 ? 7.983 -9.985 -1.160 1.00 84.81 188 ILE A C 1
ATOM 1367 O O . ILE A 1 188 ? 7.715 -11.125 -0.775 1.00 84.81 188 ILE A O 1
ATOM 1371 N N . ASP A 1 189 ? 8.870 -9.222 -0.527 1.00 86.06 189 ASP A N 1
ATOM 1372 C CA . ASP A 1 189 ? 9.287 -9.473 0.850 1.00 86.06 189 ASP A CA 1
ATOM 1373 C C . ASP A 1 189 ? 8.243 -8.907 1.815 1.00 86.06 189 ASP A C 1
ATOM 1375 O O . ASP A 1 189 ? 7.835 -7.749 1.711 1.00 86.06 189 ASP A O 1
ATOM 1379 N N . VAL A 1 190 ? 7.803 -9.765 2.737 1.00 85.31 190 VAL A N 1
ATOM 1380 C CA . VAL A 1 190 ? 6.778 -9.476 3.742 1.00 85.31 190 VAL A CA 1
ATOM 1381 C C . VAL A 1 190 ? 7.431 -9.547 5.117 1.00 85.31 190 VAL A C 1
ATOM 1383 O O . VAL A 1 190 ? 7.834 -10.625 5.557 1.00 85.31 190 VAL A O 1
ATOM 1386 N N . MET A 1 191 ? 7.535 -8.408 5.796 1.00 82.50 191 MET A N 1
ATOM 1387 C CA . MET A 1 191 ? 8.061 -8.313 7.157 1.00 82.50 191 MET A CA 1
ATOM 1388 C C . MET A 1 191 ? 6.889 -8.155 8.129 1.00 82.50 191 MET A C 1
ATOM 1390 O O . MET A 1 191 ? 6.195 -7.145 8.079 1.00 82.50 191 MET A O 1
ATOM 1394 N N . GLY A 1 192 ? 6.643 -9.147 8.989 1.00 80.94 192 GLY A N 1
ATOM 1395 C CA . GLY A 1 192 ? 5.548 -9.119 9.967 1.00 80.94 192 GLY A CA 1
ATOM 1396 C C . GLY A 1 192 ? 6.037 -8.911 11.402 1.00 80.94 192 GLY A C 1
ATOM 1397 O O . GLY A 1 192 ? 6.931 -9.628 11.852 1.00 80.94 192 GLY A O 1
ATOM 1398 N N . GLU A 1 193 ? 5.415 -7.988 12.135 1.00 80.19 193 GLU A N 1
ATOM 1399 C CA . GLU A 1 193 ? 5.616 -7.773 13.576 1.00 80.19 193 GLU A CA 1
ATOM 1400 C C . GLU A 1 193 ? 4.267 -7.752 14.319 1.00 80.19 193 GLU A C 1
ATOM 1402 O O . GLU A 1 193 ? 3.238 -7.371 13.758 1.00 80.19 193 GLU A O 1
ATOM 1407 N N . VAL A 1 194 ? 4.263 -8.168 15.591 1.00 70.25 194 VAL A N 1
ATOM 1408 C CA . VAL A 1 194 ? 3.075 -8.154 16.459 1.00 70.25 194 VAL A CA 1
ATOM 1409 C C . VAL A 1 194 ? 3.379 -7.373 17.735 1.00 70.25 194 VAL A C 1
ATOM 1411 O O . VAL A 1 194 ? 4.226 -7.776 18.535 1.00 70.25 194 VAL A O 1
ATOM 1414 N N . ASP A 1 195 ? 2.664 -6.271 17.958 1.00 69.25 195 ASP A N 1
ATOM 1415 C CA . ASP A 1 195 ? 2.783 -5.474 19.178 1.00 69.25 195 ASP A CA 1
ATOM 1416 C C . ASP A 1 195 ? 2.192 -6.243 20.373 1.00 69.25 195 ASP A C 1
ATOM 1418 O O . ASP A 1 195 ? 0.978 -6.425 20.503 1.00 69.25 195 ASP A O 1
ATOM 1422 N N . ALA A 1 196 ? 3.065 -6.682 21.281 1.00 64.25 196 ALA A N 1
ATOM 1423 C CA . ALA A 1 196 ? 2.711 -7.544 22.410 1.00 64.25 196 ALA A CA 1
ATOM 1424 C C . ALA A 1 196 ? 1.840 -6.876 23.501 1.00 64.25 196 ALA A C 1
ATOM 1426 O O . ALA A 1 196 ? 1.450 -7.542 24.463 1.00 64.25 196 ALA A O 1
ATOM 1427 N N . VAL A 1 197 ? 1.545 -5.574 23.393 1.00 59.78 197 VAL A N 1
ATOM 1428 C CA . VAL A 1 197 ? 0.734 -4.817 24.366 1.00 59.78 197 VAL A CA 1
ATOM 1429 C C . VAL A 1 197 ? -0.696 -4.609 23.858 1.00 59.78 197 VAL A C 1
ATOM 1431 O O . VAL A 1 197 ? -1.646 -4.657 24.640 1.00 59.78 197 VAL A O 1
ATOM 1434 N N . THR A 1 198 ? -0.852 -4.393 22.553 1.00 64.19 198 THR A N 1
ATOM 1435 C CA . THR A 1 198 ? -2.113 -4.051 21.880 1.00 64.19 198 THR A CA 1
ATOM 1436 C C . THR A 1 198 ? -2.680 -5.183 21.022 1.00 64.19 198 THR A C 1
ATOM 1438 O O . THR A 1 198 ? -3.864 -5.143 20.693 1.00 64.19 198 THR A O 1
ATOM 1441 N N . GLY A 1 199 ? -1.864 -6.180 20.660 1.00 64.44 199 GLY A N 1
ATOM 1442 C CA . GLY A 1 199 ? -2.217 -7.228 19.697 1.00 64.44 199 GLY A CA 1
ATOM 1443 C C . GLY A 1 199 ? -2.247 -6.741 18.243 1.00 64.44 199 GLY A C 1
ATOM 1444 O O . GLY A 1 199 ? -2.760 -7.439 17.374 1.00 64.44 199 GLY A O 1
ATOM 1445 N N . LYS A 1 200 ? -1.745 -5.533 17.956 1.00 71.88 200 LYS A N 1
ATOM 1446 C CA . LYS A 1 200 ? -1.675 -5.002 16.591 1.00 71.88 200 LYS A CA 1
ATOM 1447 C C . LYS A 1 200 ? -0.692 -5.835 15.763 1.00 71.88 200 LYS A C 1
ATOM 1449 O O . LYS A 1 200 ? 0.476 -5.934 16.130 1.00 71.88 200 LYS A O 1
ATOM 1454 N N . ASN A 1 201 ? -1.152 -6.367 14.633 1.00 74.44 201 ASN A N 1
ATOM 1455 C CA . ASN A 1 201 ? -0.286 -6.969 13.617 1.00 74.44 201 ASN A CA 1
ATOM 1456 C C . ASN A 1 201 ? 0.110 -5.882 12.605 1.00 74.44 201 ASN A C 1
ATOM 1458 O O . ASN A 1 201 ? -0.777 -5.222 12.060 1.00 74.44 201 ASN A O 1
ATOM 1462 N N . THR A 1 202 ? 1.401 -5.708 12.335 1.00 77.50 202 THR A N 1
ATOM 1463 C CA . THR A 1 202 ? 1.924 -4.788 11.311 1.00 77.50 202 THR A CA 1
ATOM 1464 C C . THR A 1 202 ? 2.665 -5.589 10.245 1.00 77.50 202 THR A C 1
ATOM 1466 O O . THR A 1 202 ? 3.475 -6.451 10.586 1.00 77.50 202 THR A O 1
ATOM 1469 N N . TYR A 1 203 ? 2.415 -5.294 8.968 1.00 83.88 203 TYR A N 1
ATOM 1470 C CA . TYR A 1 203 ? 3.124 -5.897 7.836 1.00 83.88 203 TYR A CA 1
ATOM 1471 C C . TYR A 1 203 ? 3.733 -4.813 6.943 1.00 83.88 203 TYR A C 1
ATOM 1473 O O . TYR A 1 203 ? 2.990 -4.017 6.371 1.00 83.88 203 TYR A O 1
ATOM 1481 N N . ASP A 1 204 ? 5.057 -4.810 6.790 1.00 84.81 204 ASP A N 1
ATOM 1482 C CA . ASP A 1 204 ? 5.758 -3.998 5.786 1.00 84.81 204 ASP A CA 1
ATOM 1483 C C . ASP A 1 204 ? 6.010 -4.830 4.519 1.00 84.81 204 ASP A C 1
ATOM 1485 O O . ASP A 1 204 ? 6.389 -6.006 4.590 1.00 84.81 204 ASP A O 1
ATOM 1489 N N . LEU A 1 205 ? 5.759 -4.226 3.357 1.00 89.12 205 LEU A N 1
ATOM 1490 C CA . LEU A 1 205 ? 5.757 -4.871 2.046 1.00 89.12 205 LEU A CA 1
ATOM 1491 C C . LEU A 1 205 ? 6.728 -4.186 1.088 1.00 89.12 205 LEU A C 1
ATOM 1493 O O . LEU A 1 205 ? 6.564 -3.008 0.766 1.00 89.12 205 LEU A O 1
ATOM 1497 N N . SER A 1 206 ? 7.682 -4.952 0.553 1.00 89.31 206 SER A N 1
ATOM 1498 C CA . SER A 1 206 ? 8.647 -4.459 -0.438 1.00 89.31 206 SER A CA 1
ATOM 1499 C C . SER A 1 206 ? 8.786 -5.395 -1.642 1.00 89.31 206 SER A C 1
ATOM 1501 O O . SER A 1 206 ? 8.844 -6.614 -1.504 1.00 89.31 206 SER A O 1
ATOM 1503 N N . VAL A 1 207 ? 8.823 -4.846 -2.857 1.00 90.69 207 VAL A N 1
ATOM 1504 C CA . VAL A 1 207 ? 9.026 -5.613 -4.097 1.00 90.69 207 VAL A CA 1
ATOM 1505 C C . VAL A 1 207 ? 10.497 -6.007 -4.206 1.00 90.69 207 VAL A C 1
ATOM 1507 O O . VAL A 1 207 ? 11.373 -5.141 -4.230 1.00 90.69 207 VAL A O 1
ATOM 1510 N N . LYS A 1 208 ? 10.792 -7.305 -4.354 1.00 88.00 208 LYS A N 1
ATOM 1511 C CA . LYS A 1 208 ? 12.170 -7.774 -4.559 1.00 88.00 208 LYS A CA 1
ATOM 1512 C C . LYS A 1 208 ? 12.747 -7.207 -5.848 1.00 88.00 208 LYS A C 1
ATOM 1514 O O . LYS A 1 208 ? 12.232 -7.492 -6.932 1.00 88.00 208 LYS A O 1
ATOM 1519 N N . THR A 1 209 ? 13.850 -6.464 -5.743 1.00 89.19 209 THR A N 1
ATOM 1520 C CA . THR A 1 209 ? 14.483 -5.826 -6.905 1.00 89.19 209 THR A CA 1
ATOM 1521 C C . THR A 1 209 ? 15.795 -6.468 -7.333 1.00 89.19 209 THR A C 1
ATOM 1523 O O . THR A 1 209 ? 16.670 -6.683 -6.496 1.00 89.19 209 THR A O 1
ATOM 1526 N N . SER A 1 210 ? 15.957 -6.670 -8.641 1.00 87.75 210 SER A N 1
ATOM 1527 C CA . SER A 1 210 ? 17.215 -7.070 -9.286 1.00 87.75 210 SER A CA 1
ATOM 1528 C C . SER A 1 210 ? 17.908 -5.878 -9.933 1.00 87.75 210 SER A C 1
ATOM 1530 O O . SER A 1 210 ? 17.252 -4.992 -10.487 1.00 87.75 210 SER A O 1
ATOM 1532 N N . ALA A 1 211 ? 19.239 -5.886 -9.943 1.00 85.75 211 ALA A N 1
ATOM 1533 C CA . ALA A 1 211 ? 20.010 -4.886 -10.669 1.00 85.75 211 ALA A CA 1
ATOM 1534 C C . ALA A 1 211 ? 20.139 -5.255 -12.157 1.00 85.75 211 ALA A C 1
ATOM 1536 O O . ALA A 1 211 ? 20.555 -6.366 -12.501 1.00 85.75 211 ALA A O 1
ATOM 1537 N N . ILE A 1 212 ? 19.879 -4.289 -13.048 1.00 88.81 212 ILE A N 1
ATOM 1538 C CA . ILE A 1 212 ? 20.390 -4.329 -14.422 1.00 88.81 212 ILE A CA 1
ATOM 1539 C C . ILE A 1 212 ? 21.616 -3.421 -14.527 1.00 88.81 212 ILE A C 1
ATOM 1541 O O . ILE A 1 212 ? 21.617 -2.261 -14.122 1.00 88.81 212 ILE A O 1
ATOM 1545 N N . THR A 1 213 ? 22.693 -3.969 -15.068 1.00 83.25 213 THR A N 1
ATOM 1546 C CA . THR A 1 213 ? 23.955 -3.270 -15.311 1.00 83.25 213 THR A CA 1
ATOM 1547 C C . THR A 1 213 ? 24.200 -3.163 -16.812 1.00 83.25 213 THR A C 1
ATOM 1549 O O . THR A 1 213 ? 23.558 -3.845 -17.607 1.00 83.25 213 THR A O 1
ATOM 1552 N N . VAL A 1 214 ? 25.145 -2.321 -17.231 1.00 84.81 214 VAL A N 1
ATOM 1553 C CA . VAL A 1 214 ? 25.607 -2.285 -18.629 1.00 84.81 214 VAL A CA 1
ATOM 1554 C C . VAL A 1 214 ? 27.106 -2.513 -18.649 1.00 84.81 214 VAL A C 1
ATOM 1556 O O . VAL A 1 214 ? 27.841 -1.769 -17.986 1.00 84.81 214 VAL A O 1
ATOM 1559 N N . LYS A 1 215 ? 27.531 -3.527 -19.410 1.00 82.19 215 LYS A N 1
ATOM 1560 C CA . LYS A 1 215 ? 28.913 -4.013 -19.494 1.00 82.19 215 LYS A CA 1
ATOM 1561 C C . LYS A 1 215 ? 29.880 -2.922 -19.974 1.00 82.19 215 LYS A C 1
ATOM 1563 O O . LYS A 1 215 ? 29.484 -1.913 -20.564 1.00 82.19 215 LYS A O 1
ATOM 1568 N N . ALA A 1 216 ? 31.173 -3.136 -19.729 1.00 68.75 216 ALA A N 1
ATOM 1569 C CA . ALA A 1 216 ? 32.235 -2.269 -20.238 1.00 68.75 216 ALA A CA 1
ATOM 1570 C C . ALA A 1 216 ? 32.147 -2.128 -21.772 1.00 68.75 216 ALA A C 1
ATOM 1572 O O . ALA A 1 216 ? 31.814 -3.081 -22.472 1.00 68.75 216 ALA A O 1
ATOM 1573 N N . GLY A 1 217 ? 32.400 -0.922 -22.287 1.00 67.81 217 GLY A N 1
ATOM 1574 C CA . GLY A 1 217 ? 32.126 -0.572 -23.689 1.00 67.81 217 GLY A CA 1
ATOM 1575 C C . GLY A 1 217 ? 30.670 -0.170 -23.972 1.00 67.81 217 GLY A C 1
ATOM 1576 O O . GLY A 1 217 ? 30.377 0.267 -25.078 1.00 67.81 217 GLY A O 1
ATOM 1577 N N . ASN A 1 218 ? 29.778 -0.254 -22.978 1.00 78.88 218 ASN A N 1
ATOM 1578 C CA . ASN A 1 218 ? 28.382 0.203 -22.995 1.00 78.88 218 ASN A CA 1
ATOM 1579 C C . ASN A 1 218 ? 27.419 -0.535 -23.952 1.00 78.88 218 ASN A C 1
ATOM 1581 O O . ASN A 1 218 ? 26.245 -0.189 -23.969 1.00 78.88 218 ASN A O 1
ATOM 1585 N N . GLN A 1 219 ? 27.862 -1.546 -24.706 1.00 72.12 219 GLN A N 1
ATOM 1586 C CA . GLN A 1 219 ? 27.069 -2.158 -25.790 1.00 72.12 219 GLN A CA 1
ATOM 1587 C C . GLN A 1 219 ? 25.993 -3.167 -25.347 1.00 72.12 219 GLN A C 1
ATOM 1589 O O . GLN A 1 219 ? 25.113 -3.500 -26.134 1.00 72.12 219 GLN A O 1
ATOM 1594 N N . GLU A 1 220 ? 26.053 -3.691 -24.120 1.00 82.06 220 GLU A N 1
ATOM 1595 C CA . GLU A 1 220 ? 25.201 -4.809 -23.687 1.00 82.06 220 GLU A CA 1
ATOM 1596 C C . GLU A 1 220 ? 24.739 -4.626 -22.236 1.00 82.06 220 GLU A C 1
ATOM 1598 O O . GLU A 1 220 ? 25.555 -4.355 -21.347 1.00 82.06 220 GLU A O 1
ATOM 1603 N N . ALA A 1 221 ? 23.439 -4.796 -21.993 1.00 85.62 221 ALA A N 1
ATOM 1604 C CA . ALA A 1 221 ? 22.860 -4.824 -20.654 1.00 85.62 221 ALA A CA 1
ATOM 1605 C C . ALA A 1 221 ? 22.891 -6.249 -20.069 1.00 85.62 221 ALA A C 1
ATOM 1607 O O . ALA A 1 221 ? 22.717 -7.227 -20.792 1.00 85.62 221 ALA A O 1
ATOM 1608 N N . ALA A 1 222 ? 23.113 -6.370 -18.761 1.00 81.69 222 ALA A N 1
ATOM 1609 C CA . ALA A 1 222 ? 23.209 -7.641 -18.049 1.00 81.69 222 ALA A CA 1
ATOM 1610 C C . ALA A 1 222 ? 22.522 -7.560 -16.680 1.00 81.69 222 ALA A C 1
ATOM 1612 O O . ALA A 1 222 ? 22.799 -6.647 -15.900 1.00 81.69 222 ALA A O 1
ATOM 1613 N N . SER A 1 223 ? 21.660 -8.532 -16.385 1.00 82.56 223 SER A N 1
ATOM 1614 C CA . SER A 1 223 ? 21.128 -8.757 -15.036 1.00 82.56 223 SER A CA 1
ATOM 1615 C C . SER A 1 223 ? 22.205 -9.358 -14.125 1.00 82.56 223 SER A C 1
ATOM 1617 O O . SER A 1 223 ? 23.109 -10.058 -14.584 1.00 82.56 223 SER A O 1
ATOM 1619 N N . ASP A 1 224 ? 22.075 -9.094 -12.829 1.00 74.69 224 ASP A N 1
ATOM 1620 C CA . ASP A 1 224 ? 22.771 -9.775 -11.731 1.00 74.69 224 ASP A CA 1
ATOM 1621 C C . ASP A 1 224 ? 22.469 -11.288 -11.602 1.00 74.69 224 ASP A C 1
ATOM 1623 O O . ASP A 1 224 ? 23.171 -11.990 -10.876 1.00 74.69 224 ASP A O 1
ATOM 1627 N N . GLY A 1 225 ? 21.459 -11.802 -12.312 1.00 69.69 225 GLY A N 1
ATOM 1628 C CA . GLY A 1 225 ? 21.000 -13.191 -12.251 1.00 69.69 225 GLY A CA 1
ATOM 1629 C C . GLY A 1 225 ? 19.931 -13.457 -11.186 1.00 69.69 225 GLY A C 1
ATOM 1630 O O . GLY A 1 225 ? 19.459 -14.589 -11.082 1.00 69.69 225 GLY A O 1
ATOM 1631 N N . ASN A 1 226 ? 19.518 -12.443 -10.419 1.00 72.19 226 ASN A N 1
ATOM 1632 C CA . ASN A 1 226 ? 18.421 -12.564 -9.462 1.00 72.19 226 ASN A CA 1
ATOM 1633 C C . ASN A 1 226 ? 17.068 -12.459 -10.185 1.00 72.19 226 ASN A C 1
ATOM 1635 O O . ASN A 1 226 ? 16.886 -11.623 -11.071 1.00 72.19 226 ASN A O 1
ATOM 1639 N N . ASN A 1 227 ? 16.082 -13.260 -9.773 1.00 68.25 227 ASN A N 1
ATOM 1640 C CA . ASN A 1 227 ? 14.742 -13.300 -10.378 1.00 68.25 227 ASN A CA 1
ATOM 1641 C C . ASN A 1 227 ? 13.761 -12.281 -9.741 1.00 68.25 227 ASN A C 1
ATOM 1643 O O . ASN A 1 227 ? 12.631 -12.621 -9.394 1.00 68.25 227 ASN A O 1
ATOM 1647 N N . GLY A 1 228 ? 14.226 -11.049 -9.526 1.00 82.88 228 GLY A N 1
ATOM 1648 C CA . GLY A 1 228 ? 13.464 -9.903 -9.021 1.00 82.88 228 GLY A CA 1
ATOM 1649 C C . GLY A 1 228 ? 13.115 -8.879 -10.110 1.00 82.88 228 GLY A C 1
ATOM 1650 O O . GLY A 1 228 ? 13.527 -8.987 -11.266 1.00 82.88 228 GLY A O 1
ATOM 1651 N N . TYR A 1 229 ? 12.347 -7.858 -9.734 1.00 88.69 229 TYR A N 1
ATOM 1652 C CA . TYR A 1 229 ? 11.903 -6.783 -10.624 1.00 88.69 229 TYR A CA 1
ATOM 1653 C C . TYR A 1 229 ? 12.995 -5.725 -10.830 1.00 88.69 229 TYR A C 1
ATOM 1655 O O . TYR A 1 229 ? 13.703 -5.355 -9.898 1.00 88.69 229 TYR A O 1
ATOM 1663 N N . VAL A 1 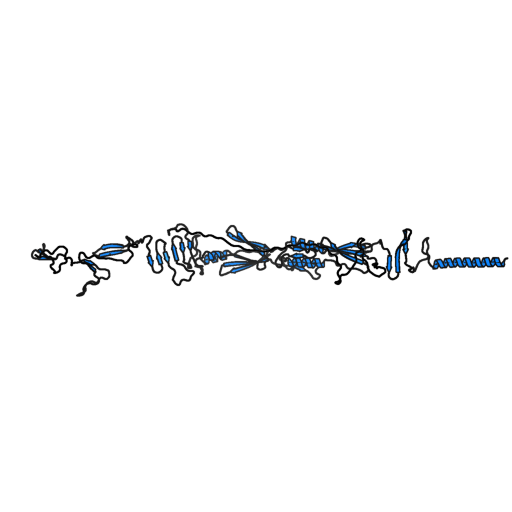230 ? 13.113 -5.176 -12.037 1.00 90.44 230 VAL A N 1
ATOM 1664 C CA . VAL A 1 230 ? 14.071 -4.095 -12.328 1.00 90.44 230 VAL A CA 1
ATOM 1665 C C . VAL A 1 230 ? 13.368 -2.742 -12.217 1.00 90.44 230 VAL A C 1
ATOM 1667 O O . VAL A 1 230 ? 12.310 -2.545 -12.818 1.00 90.44 230 VAL A O 1
ATOM 1670 N N . LYS A 1 231 ? 13.948 -1.804 -11.459 1.00 92.38 231 LYS A N 1
ATOM 1671 C CA . LYS A 1 231 ? 13.386 -0.457 -11.255 1.00 92.38 231 LYS A CA 1
ATOM 1672 C C . LYS A 1 231 ? 13.397 0.340 -12.560 1.00 92.38 231 LYS A C 1
ATOM 1674 O O . LYS A 1 231 ? 14.285 0.170 -13.397 1.00 92.38 231 LYS A O 1
ATOM 1679 N N . ALA A 1 232 ? 12.431 1.240 -12.727 1.00 92.94 232 ALA A N 1
ATOM 1680 C CA . ALA A 1 232 ? 12.277 2.031 -13.946 1.00 92.94 232 ALA A CA 1
ATOM 1681 C C . ALA A 1 232 ? 13.525 2.879 -14.254 1.00 92.94 232 ALA A C 1
ATOM 1683 O O . ALA A 1 232 ? 13.982 2.880 -15.395 1.00 92.94 232 ALA A O 1
ATOM 1684 N N . ASP A 1 233 ? 14.130 3.513 -13.240 1.00 91.50 233 ASP A N 1
ATOM 1685 C CA . ASP A 1 233 ? 15.396 4.251 -13.380 1.00 91.50 233 ASP A CA 1
ATOM 1686 C C . ASP A 1 233 ? 16.537 3.361 -13.917 1.00 91.50 233 ASP A C 1
ATOM 1688 O O . ASP A 1 233 ? 17.308 3.794 -14.774 1.00 91.50 233 ASP A O 1
ATOM 1692 N N . ASP A 1 234 ? 16.643 2.105 -13.474 1.00 91.88 234 ASP A N 1
ATOM 1693 C CA . ASP A 1 234 ? 17.713 1.196 -13.906 1.00 91.88 234 ASP A CA 1
ATOM 1694 C C . ASP A 1 234 ? 17.497 0.704 -15.348 1.00 91.88 234 ASP A C 1
ATOM 1696 O O . ASP A 1 234 ? 18.447 0.657 -16.136 1.00 91.88 234 ASP A O 1
ATOM 1700 N N . VAL A 1 235 ? 16.244 0.437 -15.744 1.00 92.88 235 VAL A N 1
ATOM 1701 C CA . VAL A 1 235 ? 15.884 0.174 -17.151 1.00 92.88 235 VAL A CA 1
ATOM 1702 C C . VAL A 1 235 ? 16.211 1.382 -18.032 1.00 92.88 235 VAL A C 1
ATOM 1704 O O . VAL A 1 235 ? 16.841 1.233 -19.080 1.00 92.88 235 VAL A O 1
ATOM 1707 N N . VAL A 1 236 ? 15.838 2.588 -17.598 1.00 92.88 236 VAL A N 1
ATOM 1708 C CA . VAL A 1 236 ? 16.133 3.851 -18.290 1.00 92.88 236 VAL A CA 1
ATOM 1709 C C . VAL A 1 236 ? 17.638 4.045 -18.469 1.00 92.88 236 VAL A C 1
ATOM 1711 O O . VAL A 1 236 ? 18.101 4.332 -19.575 1.00 92.88 236 VAL A O 1
ATOM 1714 N N . ASN A 1 237 ? 18.422 3.825 -17.412 1.00 90.69 237 ASN A N 1
ATOM 1715 C CA . ASN A 1 237 ? 19.879 3.887 -17.460 1.00 90.69 237 ASN A CA 1
ATOM 1716 C C . ASN A 1 237 ? 20.464 2.856 -18.437 1.00 90.69 237 ASN A C 1
ATOM 1718 O O . ASN A 1 237 ? 21.380 3.187 -19.196 1.00 90.69 237 ASN A O 1
ATOM 1722 N N . ALA A 1 238 ? 19.926 1.632 -18.468 1.00 92.00 238 ALA A N 1
ATOM 1723 C CA . ALA A 1 238 ? 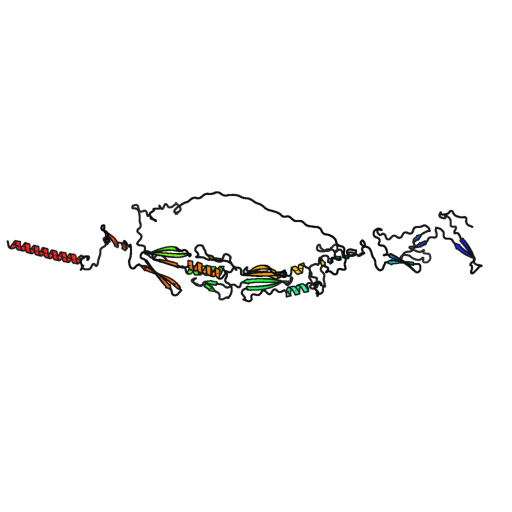20.357 0.595 -19.399 1.00 92.00 238 ALA A CA 1
ATOM 1724 C C . ALA A 1 238 ? 20.066 0.959 -20.865 1.00 92.00 238 ALA A C 1
ATOM 1726 O O . ALA A 1 238 ? 20.971 0.886 -21.704 1.00 92.00 238 ALA A O 1
ATOM 1727 N N . ILE A 1 239 ? 18.845 1.415 -21.173 1.00 92.38 239 ILE A N 1
ATOM 1728 C CA . ILE A 1 239 ? 18.444 1.841 -22.523 1.00 92.38 239 ILE A CA 1
ATOM 1729 C C . ILE A 1 239 ? 19.283 3.040 -22.974 1.00 92.38 239 ILE A C 1
ATOM 1731 O O . ILE A 1 239 ? 19.903 2.989 -24.035 1.00 92.38 239 ILE A O 1
ATOM 1735 N N . ASN A 1 240 ? 19.382 4.098 -22.167 1.00 90.94 240 ASN A N 1
ATOM 1736 C CA . ASN A 1 240 ? 20.105 5.319 -22.538 1.00 90.94 240 ASN A CA 1
ATOM 1737 C C . ASN A 1 240 ? 21.597 5.068 -22.786 1.00 90.94 240 ASN A C 1
ATOM 1739 O O . ASN A 1 240 ? 22.191 5.636 -23.704 1.00 90.94 240 ASN A O 1
ATOM 1743 N N . LYS A 1 241 ? 22.219 4.206 -21.975 1.00 88.31 241 LYS A N 1
ATOM 1744 C CA . LYS A 1 241 ? 23.651 3.905 -22.067 1.00 88.31 241 LYS A CA 1
ATOM 1745 C C . LYS A 1 241 ? 23.982 3.004 -23.262 1.00 88.31 241 LYS A C 1
ATOM 1747 O O . LYS A 1 241 ? 24.994 3.251 -23.913 1.00 88.31 241 LYS A O 1
ATOM 1752 N N . THR A 1 242 ? 23.127 2.027 -23.578 1.00 88.00 242 THR A N 1
ATOM 1753 C CA . THR A 1 242 ? 23.293 1.147 -24.754 1.00 88.00 242 THR A CA 1
ATOM 1754 C C . THR A 1 242 ? 22.974 1.867 -26.062 1.00 88.00 242 THR A C 1
ATOM 1756 O O . THR A 1 242 ? 23.791 1.868 -26.979 1.00 88.00 242 THR A O 1
ATOM 1759 N N . THR A 1 243 ? 21.854 2.585 -26.139 1.00 86.50 243 THR A N 1
ATOM 1760 C CA . THR A 1 243 ? 21.462 3.340 -27.345 1.00 86.50 243 THR A CA 1
ATOM 1761 C C . THR A 1 243 ? 22.414 4.497 -27.655 1.00 86.50 243 THR A C 1
ATOM 1763 O O . THR A 1 243 ? 22.700 4.755 -28.822 1.00 86.50 243 THR A O 1
ATOM 1766 N N . LYS A 1 244 ? 23.014 5.141 -26.640 1.00 84.56 244 LYS A N 1
ATOM 1767 C CA . LYS A 1 244 ? 24.122 6.091 -26.847 1.00 84.56 244 LYS A CA 1
ATOM 1768 C C . LYS A 1 244 ? 25.387 5.430 -27.406 1.00 84.56 244 LYS A C 1
ATOM 1770 O O . LYS A 1 244 ? 26.113 6.085 -28.144 1.00 84.56 244 LYS A O 1
ATOM 1775 N N . ALA A 1 245 ? 25.660 4.173 -27.061 1.00 80.69 245 ALA A N 1
ATOM 1776 C CA . ALA A 1 245 ? 26.828 3.434 -27.543 1.00 80.69 245 ALA A CA 1
ATOM 1777 C C . ALA A 1 245 ? 26.635 2.826 -28.945 1.00 80.69 245 ALA A C 1
ATOM 1779 O O . ALA A 1 245 ? 27.622 2.497 -29.602 1.00 80.69 245 ALA A O 1
ATOM 1780 N N . ALA A 1 246 ? 25.384 2.699 -29.397 1.00 82.00 246 ALA A N 1
ATOM 1781 C CA . ALA A 1 246 ? 25.015 2.195 -30.718 1.00 82.00 246 ALA A CA 1
ATOM 1782 C C . ALA A 1 246 ? 24.984 3.274 -31.822 1.00 82.00 246 ALA A C 1
ATOM 1784 O O . ALA A 1 246 ? 24.959 2.919 -33.001 1.00 82.00 246 ALA A O 1
ATOM 1785 N N . ARG A 1 247 ? 24.993 4.570 -31.467 1.00 81.00 247 ARG A N 1
ATOM 1786 C CA . ARG A 1 247 ? 25.043 5.674 -32.442 1.00 81.00 247 ARG A CA 1
ATOM 1787 C C . ARG A 1 247 ? 26.390 5.704 -33.171 1.00 81.00 247 ARG A C 1
ATOM 1789 O O . ARG A 1 247 ? 27.442 5.622 -32.542 1.00 81.00 247 ARG A O 1
ATOM 1796 N N . THR A 1 248 ? 26.346 5.852 -34.494 1.00 75.25 248 THR A N 1
ATOM 1797 C CA . THR A 1 248 ? 27.542 5.987 -35.343 1.00 75.25 248 THR A CA 1
ATOM 1798 C C . THR A 1 248 ? 28.011 7.439 -35.367 1.00 75.25 248 THR A C 1
ATOM 1800 O O . THR A 1 248 ? 27.187 8.341 -35.462 1.00 75.25 248 THR A O 1
ATOM 1803 N N . GLU A 1 249 ? 29.323 7.665 -35.358 1.00 73.19 249 GLU A N 1
ATOM 1804 C CA . GLU A 1 249 ? 29.932 8.966 -35.651 1.00 73.19 249 GLU A CA 1
ATOM 1805 C C . GLU A 1 249 ? 30.543 8.930 -37.062 1.00 73.19 249 GLU A C 1
ATOM 1807 O O . GLU A 1 249 ? 31.236 7.973 -37.417 1.00 73.19 249 GLU A O 1
ATOM 1812 N N . VAL A 1 250 ? 30.275 9.954 -37.878 1.00 76.12 250 VAL A N 1
ATOM 1813 C CA . VAL A 1 250 ? 30.790 10.088 -39.251 1.00 76.12 250 VAL A CA 1
ATOM 1814 C C . VAL A 1 250 ? 31.434 11.467 -39.386 1.00 76.12 250 VAL A C 1
ATOM 1816 O O . VAL A 1 250 ? 30.810 12.470 -39.050 1.00 76.12 250 VAL A O 1
ATOM 1819 N N . THR A 1 251 ? 32.683 11.516 -39.851 1.00 71.94 251 THR A N 1
ATOM 1820 C CA . THR A 1 251 ? 33.518 12.729 -39.867 1.00 71.94 251 THR A CA 1
ATOM 1821 C C . THR A 1 251 ? 34.099 13.020 -41.251 1.00 71.94 251 THR A C 1
ATOM 1823 O O . THR A 1 251 ? 34.237 12.123 -42.087 1.00 71.94 251 THR A O 1
ATOM 1826 N N . ASP A 1 252 ? 34.446 14.286 -41.496 1.00 71.88 252 ASP A N 1
ATOM 1827 C CA . ASP A 1 252 ? 34.990 14.738 -42.778 1.00 71.88 252 ASP A CA 1
ATOM 1828 C C . ASP A 1 252 ? 36.393 14.174 -43.061 1.00 71.88 252 ASP A C 1
ATOM 1830 O O . ASP A 1 252 ? 37.363 14.408 -42.335 1.00 71.88 252 ASP A O 1
ATOM 1834 N N . GLY A 1 253 ? 36.520 13.476 -44.189 1.00 63.88 253 GLY A N 1
ATOM 1835 C CA . GLY A 1 253 ? 37.794 13.235 -44.860 1.00 63.88 253 GLY A CA 1
ATOM 1836 C C . GLY A 1 253 ? 38.245 14.430 -45.713 1.00 63.88 253 GLY A C 1
ATOM 1837 O O . GLY A 1 253 ? 37.466 15.313 -46.059 1.00 63.88 253 GLY A O 1
ATOM 1838 N N . ARG A 1 254 ? 39.521 14.424 -46.124 1.00 59.25 254 ARG A N 1
ATOM 1839 C CA . ARG A 1 254 ? 40.225 15.551 -46.782 1.00 59.25 254 ARG A CA 1
ATOM 1840 C C . ARG A 1 254 ? 39.488 16.230 -47.957 1.00 59.25 254 ARG A C 1
ATOM 1842 O O . ARG A 1 254 ? 39.690 17.421 -48.155 1.00 59.25 254 ARG A O 1
ATOM 1849 N N . ASN A 1 255 ? 38.682 15.484 -48.719 1.00 61.16 255 ASN A N 1
ATOM 1850 C CA . ASN A 1 255 ? 37.954 15.953 -49.912 1.00 61.16 255 ASN A CA 1
ATOM 1851 C C . ASN A 1 255 ? 36.451 15.578 -49.855 1.00 61.16 255 ASN A C 1
ATOM 1853 O O . ASN A 1 255 ? 35.837 15.270 -50.878 1.00 61.16 255 ASN A O 1
ATOM 1857 N N . THR A 1 256 ? 35.875 15.485 -48.657 1.00 66.62 256 THR A N 1
ATOM 1858 C CA . THR A 1 256 ? 34.480 15.064 -48.442 1.00 66.62 256 THR A CA 1
ATOM 1859 C C . THR A 1 256 ? 33.797 15.985 -47.452 1.00 66.62 256 THR A C 1
ATOM 1861 O O . THR A 1 256 ? 34.434 16.389 -46.486 1.00 66.62 256 THR A O 1
ATOM 1864 N N . GLN A 1 257 ? 32.513 16.254 -47.672 1.00 76.50 257 GLN A N 1
ATOM 1865 C CA . GLN A 1 257 ? 31.656 16.978 -46.741 1.00 76.50 257 GLN A CA 1
ATOM 1866 C C . GLN A 1 257 ? 30.519 16.064 -46.276 1.00 76.50 257 GLN A C 1
ATOM 1868 O O . GLN A 1 257 ? 29.768 15.525 -47.100 1.00 76.50 257 GLN A O 1
ATOM 1873 N N . VAL A 1 258 ? 30.403 15.920 -44.961 1.00 78.31 258 VAL A N 1
ATOM 1874 C CA . VAL A 1 258 ? 29.378 15.168 -44.242 1.00 78.31 258 VAL A CA 1
ATOM 1875 C C . VAL A 1 258 ? 28.435 16.161 -43.567 1.00 78.31 258 VAL A C 1
ATOM 1877 O O . VAL A 1 258 ? 28.835 16.906 -42.676 1.00 78.31 258 VAL A O 1
ATOM 1880 N N . VAL A 1 259 ? 27.163 16.166 -43.963 1.00 80.75 259 VAL A N 1
ATOM 1881 C CA . VAL A 1 259 ? 26.123 16.958 -43.286 1.00 80.75 259 VAL A CA 1
ATOM 1882 C C . VAL A 1 259 ? 25.228 16.015 -42.495 1.00 80.75 259 VAL A C 1
ATOM 1884 O O . VAL A 1 259 ? 24.645 15.096 -43.066 1.00 80.75 259 VAL A O 1
ATOM 1887 N N . ALA A 1 260 ? 25.127 16.238 -41.185 1.00 81.88 260 ALA A N 1
ATOM 1888 C CA . ALA A 1 260 ? 24.224 15.503 -40.308 1.00 81.88 260 ALA A CA 1
ATOM 1889 C C . ALA A 1 260 ? 22.874 16.227 -40.191 1.00 81.88 260 ALA A C 1
ATOM 1891 O O . ALA A 1 260 ? 22.831 17.429 -39.922 1.00 81.88 260 ALA A O 1
ATOM 1892 N N . THR A 1 261 ? 21.772 15.495 -40.338 1.00 81.75 261 THR A N 1
ATOM 1893 C CA . THR A 1 261 ? 20.415 15.968 -40.024 1.00 81.75 261 THR A CA 1
ATOM 1894 C C . THR A 1 261 ? 19.691 14.947 -39.144 1.00 81.75 261 THR A C 1
ATOM 1896 O O . THR A 1 261 ? 20.015 13.762 -39.165 1.00 81.75 261 THR A O 1
ATOM 1899 N N . THR A 1 262 ? 18.734 15.391 -38.323 1.00 80.94 262 THR A N 1
ATOM 1900 C CA . THR A 1 262 ? 17.910 14.475 -37.513 1.00 80.94 262 THR A CA 1
ATOM 1901 C C . THR A 1 262 ? 16.641 14.117 -38.281 1.00 80.94 262 THR A C 1
ATOM 1903 O O . THR A 1 262 ? 15.854 15.001 -38.615 1.00 80.94 262 THR A O 1
ATOM 1906 N N . GLY A 1 263 ? 16.448 12.827 -38.557 1.00 72.44 263 GLY A N 1
ATOM 1907 C CA . GLY A 1 263 ? 15.262 12.296 -39.225 1.00 72.44 263 GLY A CA 1
ATOM 1908 C C . GLY A 1 263 ? 14.043 12.167 -38.305 1.00 72.44 263 GLY A C 1
ATOM 1909 O O . GLY A 1 263 ? 14.127 12.332 -37.088 1.00 72.44 263 GLY A O 1
ATOM 1910 N N . GLU A 1 264 ? 12.892 11.818 -38.887 1.00 78.12 264 GLU A N 1
ATOM 1911 C CA . GLU A 1 264 ? 11.593 11.766 -38.189 1.00 78.12 264 GLU A CA 1
ATOM 1912 C C . GLU A 1 264 ? 11.569 10.848 -36.952 1.00 78.12 264 GLU A C 1
ATOM 1914 O O . GLU A 1 264 ? 10.763 11.052 -36.040 1.00 78.12 264 GLU A O 1
ATOM 1919 N N . ASN A 1 265 ? 12.450 9.844 -36.881 1.00 78.56 265 ASN A N 1
ATOM 1920 C CA . ASN A 1 265 ? 12.544 8.907 -35.759 1.00 78.56 265 ASN A CA 1
ATOM 1921 C C . ASN A 1 265 ? 13.619 9.288 -34.730 1.00 78.56 265 ASN A C 1
ATOM 1923 O O . ASN A 1 265 ? 13.875 8.506 -33.819 1.00 78.56 265 ASN A O 1
ATOM 1927 N N . GLY A 1 266 ? 14.212 10.480 -34.840 1.00 76.44 266 GLY A N 1
ATOM 1928 C CA . GLY A 1 266 ? 15.332 10.912 -34.002 1.00 76.44 266 GLY A CA 1
ATOM 1929 C C . GLY A 1 266 ? 16.684 10.356 -34.454 1.00 76.44 266 GLY A C 1
ATOM 1930 O O . GLY A 1 266 ? 17.671 10.528 -33.746 1.00 76.44 266 GLY A O 1
ATOM 1931 N N . GLN A 1 267 ? 16.732 9.670 -35.605 1.00 82.69 267 GLN A N 1
ATOM 1932 C CA . GLN A 1 267 ? 17.952 9.069 -36.135 1.00 82.69 267 GLN A CA 1
ATOM 1933 C C . GLN A 1 267 ? 18.860 10.116 -36.784 1.00 82.69 267 GLN A C 1
ATOM 1935 O O . GLN A 1 267 ? 18.375 11.089 -37.364 1.00 82.69 267 GLN A O 1
ATOM 1940 N N . ASP A 1 268 ? 20.170 9.887 -36.748 1.00 82.44 268 ASP A N 1
ATOM 1941 C CA . ASP A 1 268 ? 21.137 10.709 -37.473 1.00 82.44 268 ASP A CA 1
ATOM 1942 C C . ASP A 1 268 ? 21.245 10.246 -38.937 1.00 82.44 268 ASP A C 1
ATOM 1944 O O . ASP A 1 268 ? 21.611 9.099 -39.220 1.00 82.44 268 ASP A O 1
ATOM 1948 N N . ILE A 1 269 ? 20.907 11.147 -39.862 1.00 81.12 269 ILE A N 1
ATOM 1949 C CA . ILE A 1 269 ? 21.064 10.993 -41.311 1.00 81.12 269 ILE A CA 1
ATOM 1950 C C . ILE A 1 269 ? 22.330 11.750 -41.718 1.00 81.12 269 ILE A C 1
ATOM 1952 O O . ILE A 1 269 ? 22.386 12.975 -41.598 1.00 81.12 269 ILE A O 1
ATOM 1956 N N . TYR A 1 270 ? 23.345 11.031 -42.198 1.00 83.56 270 TYR A N 1
ATOM 1957 C CA . TYR A 1 270 ? 24.594 11.608 -42.694 1.00 83.56 270 TYR A CA 1
ATOM 1958 C C . TYR A 1 270 ? 24.598 11.635 -44.224 1.00 83.56 270 TYR A C 1
ATOM 1960 O O . TYR A 1 270 ? 24.808 10.618 -44.893 1.00 83.56 270 TYR A O 1
ATOM 1968 N N . ASN A 1 271 ? 24.403 12.821 -44.789 1.00 77.94 271 ASN A N 1
ATOM 1969 C CA . ASN A 1 271 ? 24.533 13.076 -46.216 1.00 77.94 271 ASN A CA 1
ATOM 1970 C C . ASN A 1 271 ? 26.019 13.247 -46.555 1.00 77.94 271 ASN A C 1
ATOM 1972 O O . ASN A 1 271 ? 26.624 14.263 -46.210 1.00 77.94 271 ASN A O 1
ATOM 1976 N N . VAL A 1 272 ? 26.616 12.252 -47.221 1.00 79.25 272 VAL A N 1
ATOM 1977 C CA . VAL A 1 272 ? 28.051 12.251 -47.554 1.00 79.25 272 VAL A CA 1
ATOM 1978 C C . VAL A 1 272 ? 28.251 12.630 -49.017 1.00 79.25 272 VAL A C 1
ATOM 1980 O O . VAL A 1 272 ? 27.775 11.945 -49.923 1.00 79.25 272 VAL A O 1
ATOM 1983 N N . SER A 1 273 ? 29.003 13.702 -49.255 1.00 69.69 273 SER A N 1
ATOM 1984 C CA . SER A 1 273 ? 29.342 14.200 -50.591 1.00 69.69 273 SER A CA 1
ATOM 1985 C C . SER A 1 273 ? 30.855 14.318 -50.781 1.00 69.69 273 SER A C 1
ATOM 1987 O O . SER A 1 273 ? 31.594 14.561 -49.826 1.00 69.69 273 SER A O 1
ATOM 1989 N N . VAL A 1 274 ? 31.332 14.167 -52.020 1.00 62.56 274 VAL A N 1
ATOM 1990 C CA . VAL A 1 274 ? 32.672 14.640 -52.397 1.00 62.56 274 VAL A CA 1
ATOM 1991 C C . VAL A 1 274 ? 32.573 16.108 -52.783 1.00 62.56 274 VAL A C 1
ATOM 1993 O O . VAL A 1 274 ? 31.956 16.456 -53.791 1.00 62.56 274 VAL A O 1
ATOM 1996 N N . SER A 1 275 ? 33.186 16.975 -51.984 1.00 55.91 275 SER A N 1
ATOM 1997 C CA . SER A 1 275 ? 33.341 18.376 -52.343 1.00 55.91 275 SER A CA 1
ATOM 1998 C C . SER A 1 275 ? 34.401 18.485 -53.439 1.00 55.91 275 SER A C 1
ATOM 2000 O O . SER A 1 275 ? 35.573 18.151 -53.250 1.00 55.91 275 SER A O 1
ATOM 2002 N N . GLY A 1 276 ? 33.998 18.990 -54.608 1.00 55.22 276 GLY A N 1
ATOM 2003 C CA . GLY A 1 276 ? 34.958 19.676 -55.468 1.00 55.22 276 GLY A CA 1
ATOM 2004 C C . GLY A 1 276 ? 35.586 20.811 -54.657 1.00 55.22 276 GLY A C 1
ATOM 2005 O O . GLY A 1 276 ? 34.875 21.449 -53.878 1.00 55.22 276 GLY A O 1
ATOM 2006 N N . LEU A 1 277 ? 36.902 21.015 -54.797 1.00 47.53 277 LEU A N 1
ATOM 2007 C CA . LEU A 1 277 ? 37.666 22.002 -54.020 1.00 47.53 277 LEU A CA 1
ATOM 2008 C C . LEU A 1 277 ? 36.890 23.330 -53.937 1.00 47.53 277 LEU A C 1
ATOM 2010 O O . LEU A 1 277 ? 36.468 23.822 -54.990 1.00 47.53 277 LEU A O 1
ATOM 2014 N N . PRO A 1 278 ? 36.669 23.894 -52.733 1.00 37.03 278 PRO A N 1
ATOM 2015 C CA . PRO A 1 278 ? 35.785 25.039 -52.571 1.00 37.03 278 PRO A CA 1
ATOM 2016 C C . PRO A 1 278 ? 36.290 26.213 -53.408 1.00 37.03 278 PRO A C 1
ATOM 2018 O O . PRO A 1 278 ? 37.403 26.698 -53.208 1.00 37.03 278 PRO A O 1
ATOM 2021 N N . MET A 1 279 ? 35.465 26.674 -54.351 1.00 45.19 279 MET A N 1
ATOM 2022 C CA . MET A 1 279 ? 35.702 27.960 -54.995 1.00 45.19 279 MET A CA 1
ATOM 2023 C C . MET A 1 279 ? 35.218 29.049 -54.048 1.00 45.19 279 MET A C 1
ATOM 2025 O O . MET A 1 279 ? 34.016 29.261 -53.887 1.00 45.19 279 MET A O 1
ATOM 2029 N N . GLU A 1 280 ? 36.169 29.714 -53.406 1.00 38.66 280 GLU A N 1
ATOM 2030 C CA . GLU A 1 280 ? 35.923 30.927 -52.644 1.00 38.66 280 GLU A CA 1
ATOM 2031 C C . GLU A 1 280 ? 35.508 32.048 -53.609 1.00 38.66 280 GLU A C 1
ATOM 2033 O O . GLU A 1 280 ? 36.303 32.521 -54.422 1.00 38.66 280 GLU A O 1
ATOM 2038 N N . TYR A 1 281 ? 34.236 32.445 -53.553 1.00 46.12 281 TYR A N 1
ATOM 2039 C CA . TYR A 1 281 ? 33.723 33.583 -54.310 1.00 46.12 281 TYR A CA 1
ATOM 2040 C C . TYR A 1 281 ? 33.912 34.856 -53.485 1.00 46.12 281 TYR A C 1
ATOM 2042 O O . TYR A 1 281 ? 33.078 35.199 -52.645 1.00 46.12 281 TYR A O 1
ATOM 2050 N N . ALA A 1 282 ? 35.026 35.541 -53.734 1.00 44.12 282 ALA A N 1
ATOM 2051 C CA . ALA A 1 282 ? 35.276 36.887 -53.242 1.00 44.12 282 ALA A CA 1
ATOM 2052 C C . ALA A 1 282 ? 34.897 37.940 -54.297 1.00 44.12 282 ALA A C 1
ATOM 2054 O O . ALA A 1 282 ? 34.965 37.689 -55.503 1.00 44.12 282 ALA A O 1
ATOM 2055 N N . THR A 1 283 ? 34.532 39.137 -53.844 1.00 45.12 283 THR A N 1
ATOM 2056 C CA . THR A 1 283 ? 34.508 40.337 -54.692 1.00 45.12 283 THR A CA 1
ATOM 2057 C C . THR A 1 283 ? 35.930 40.771 -55.082 1.00 45.12 283 THR A C 1
ATOM 2059 O O . THR A 1 283 ? 36.913 40.319 -54.495 1.00 45.12 283 THR A O 1
ATOM 2062 N N . GLU A 1 284 ? 36.064 41.678 -56.056 1.00 44.19 284 GLU A N 1
ATOM 2063 C CA . GLU A 1 284 ? 37.370 42.202 -56.510 1.00 44.19 284 GLU A CA 1
ATOM 2064 C C . GLU A 1 284 ? 38.121 42.986 -55.402 1.00 44.19 284 GLU A C 1
ATOM 2066 O O . GLU A 1 284 ? 39.340 43.132 -55.451 1.00 44.19 284 GLU A O 1
ATOM 2071 N N . ASP A 1 285 ? 37.400 43.420 -54.359 1.00 44.19 285 ASP A N 1
ATOM 2072 C CA . ASP A 1 285 ? 37.894 44.014 -53.109 1.00 44.19 285 ASP A CA 1
ATOM 2073 C C . ASP A 1 285 ? 37.955 43.029 -51.912 1.00 44.19 285 ASP A C 1
ATOM 2075 O O . ASP A 1 285 ? 38.176 43.444 -50.774 1.00 44.19 285 ASP A O 1
ATOM 2079 N N . GLY A 1 286 ? 37.816 41.719 -52.155 1.00 42.78 286 GLY A N 1
ATOM 2080 C CA . GLY A 1 286 ? 38.226 40.664 -51.220 1.00 42.78 286 GLY A CA 1
ATOM 2081 C C . GLY A 1 286 ? 37.223 40.261 -50.133 1.00 42.78 286 GLY A C 1
ATOM 2082 O O . GLY A 1 286 ? 37.650 39.762 -49.092 1.00 42.78 286 GLY A O 1
ATOM 2083 N N . LYS A 1 287 ? 35.912 40.457 -50.331 1.00 47.16 287 LYS A N 1
ATOM 2084 C CA . LYS A 1 287 ? 34.877 40.017 -49.372 1.00 47.16 287 LYS A CA 1
ATOM 2085 C C . LYS A 1 287 ? 34.131 38.774 -49.846 1.00 47.16 287 LYS A C 1
ATOM 2087 O O . LYS A 1 287 ? 33.664 38.731 -50.983 1.00 47.16 287 LYS A O 1
ATOM 2092 N N . SER A 1 288 ? 33.984 37.797 -48.955 1.00 43.44 288 SER A N 1
ATOM 2093 C CA . SER A 1 288 ? 33.210 36.571 -49.178 1.00 43.44 288 SER A CA 1
ATOM 2094 C C . SER A 1 288 ? 31.705 36.856 -49.253 1.00 43.44 288 SER A C 1
ATOM 2096 O O . SER A 1 288 ? 31.194 37.734 -48.559 1.00 43.44 288 SER A O 1
ATOM 2098 N N . ILE A 1 289 ? 30.988 36.089 -50.077 1.00 48.44 289 ILE A N 1
ATOM 2099 C CA . ILE A 1 289 ? 29.534 36.200 -50.267 1.00 48.44 289 ILE A CA 1
ATOM 2100 C C . ILE A 1 289 ? 28.873 34.820 -50.368 1.00 48.44 289 ILE A C 1
ATOM 2102 O O . ILE A 1 289 ? 29.381 33.919 -51.034 1.00 48.44 289 ILE A O 1
ATOM 2106 N N . ILE A 1 290 ? 27.708 34.672 -49.732 1.00 44.69 290 ILE A N 1
ATOM 2107 C CA . ILE A 1 290 ? 26.894 33.447 -49.734 1.00 44.69 290 ILE A CA 1
ATOM 2108 C C . ILE A 1 290 ? 25.623 33.615 -50.580 1.00 44.69 290 ILE A C 1
ATOM 2110 O O . ILE A 1 290 ? 24.990 34.670 -50.590 1.00 44.69 290 ILE A O 1
ATOM 2114 N N . ASN A 1 291 ? 25.243 32.554 -51.297 1.00 41.06 291 ASN A N 1
ATOM 2115 C CA . ASN A 1 291 ? 24.064 32.507 -52.166 1.00 41.06 291 ASN A CA 1
ATOM 2116 C C . ASN A 1 291 ? 23.129 31.384 -51.700 1.00 41.06 291 ASN A C 1
ATOM 2118 O O . ASN A 1 291 ? 23.525 30.219 -51.681 1.00 41.06 291 ASN A O 1
ATOM 2122 N N . MET A 1 292 ? 21.887 31.731 -51.355 1.00 37.97 292 MET A N 1
ATOM 2123 C CA . MET A 1 292 ? 20.841 30.771 -51.004 1.00 37.97 292 MET A CA 1
ATOM 2124 C C . MET A 1 292 ? 19.593 31.017 -51.851 1.00 37.97 292 MET A C 1
ATOM 2126 O O . MET A 1 292 ? 18.947 32.058 -51.753 1.00 37.97 292 MET A O 1
ATOM 2130 N N . GLY A 1 293 ? 19.228 30.036 -52.682 1.00 43.12 293 GLY A N 1
ATOM 2131 C CA . GLY A 1 293 ? 17.955 30.038 -53.412 1.00 43.12 293 GLY A CA 1
ATOM 2132 C C . GLY A 1 293 ? 17.751 31.204 -54.390 1.00 43.12 293 GLY A C 1
ATOM 2133 O O . GLY A 1 293 ? 16.610 31.497 -54.734 1.00 43.12 293 GLY A O 1
ATOM 2134 N N . GLY A 1 294 ? 18.822 31.879 -54.827 1.00 45.50 294 GLY A N 1
ATOM 2135 C CA . GLY A 1 294 ? 18.743 33.015 -55.751 1.00 45.50 294 GLY A CA 1
ATOM 2136 C C . GLY A 1 294 ? 18.461 34.374 -55.098 1.00 45.50 294 GLY A C 1
ATOM 2137 O O . GLY A 1 294 ? 18.261 35.344 -55.824 1.00 45.50 294 GLY A O 1
ATOM 2138 N N . ASN A 1 295 ? 18.477 34.469 -53.764 1.00 37.78 295 ASN A N 1
ATOM 2139 C CA . ASN A 1 295 ? 18.473 35.741 -53.038 1.00 37.78 295 ASN A CA 1
ATOM 2140 C C . ASN A 1 295 ? 19.763 35.899 -52.219 1.00 37.78 295 ASN A C 1
ATOM 2142 O O . ASN A 1 295 ? 20.318 34.927 -51.704 1.00 37.78 295 ASN A O 1
ATOM 2146 N N . PHE A 1 296 ? 20.226 37.143 -52.092 1.00 45.31 296 PHE A N 1
ATOM 2147 C CA . PHE A 1 296 ? 21.423 37.495 -51.330 1.00 45.31 296 PHE A CA 1
ATOM 2148 C C . PHE A 1 296 ? 21.040 38.067 -49.964 1.00 45.31 296 PHE A C 1
ATOM 2150 O O . PHE A 1 296 ? 20.151 38.914 -49.867 1.00 45.31 296 PHE A O 1
ATOM 2157 N N . TYR A 1 297 ? 21.755 37.640 -48.926 1.00 50.00 297 TYR A N 1
ATOM 2158 C CA . TYR A 1 297 ? 21.666 38.183 -47.573 1.00 50.00 297 TYR A CA 1
ATOM 2159 C C . TYR A 1 297 ? 23.037 38.742 -47.183 1.00 50.00 297 TYR A C 1
ATOM 2161 O O . TYR A 1 297 ? 24.061 38.152 -47.522 1.00 50.00 297 TYR A O 1
ATOM 2169 N N . LEU A 1 298 ? 23.059 39.887 -46.499 1.00 39.97 298 LEU A N 1
ATOM 2170 C CA . LEU A 1 298 ? 24.294 40.503 -46.014 1.00 39.97 298 LEU A CA 1
ATOM 2171 C C . LEU A 1 298 ? 24.610 40.004 -44.602 1.00 39.97 298 LEU A C 1
ATOM 2173 O O . LEU A 1 298 ? 23.767 40.099 -43.710 1.00 39.97 298 LEU A O 1
ATOM 2177 N N . GLU A 1 299 ? 25.839 39.539 -44.389 1.00 44.00 299 GLU A N 1
ATOM 2178 C CA . GLU A 1 299 ? 26.397 39.408 -43.045 1.00 44.00 299 GLU A CA 1
ATOM 2179 C C . GLU A 1 299 ? 26.823 40.790 -42.533 1.00 44.00 299 GLU A C 1
ATOM 2181 O O . GLU A 1 299 ? 27.907 41.282 -42.844 1.00 44.00 299 GLU A O 1
ATOM 2186 N N . GLU A 1 300 ? 25.977 41.415 -41.714 1.00 46.38 300 GLU A N 1
ATOM 2187 C CA . GLU A 1 300 ? 26.430 42.425 -40.757 1.00 46.38 300 GLU A CA 1
ATOM 2188 C C . GLU A 1 300 ? 26.501 41.780 -39.364 1.00 46.38 300 GLU A C 1
ATOM 2190 O O . GLU A 1 300 ? 25.453 41.475 -38.781 1.00 46.38 300 GLU A O 1
ATOM 2195 N N . PRO A 1 301 ? 27.705 41.545 -38.806 1.00 49.91 301 PRO A N 1
ATOM 2196 C CA . PRO A 1 301 ? 27.828 41.073 -37.437 1.00 49.91 301 PRO A CA 1
ATOM 2197 C C . PRO A 1 301 ? 27.444 42.194 -36.468 1.00 49.91 301 PRO A C 1
ATOM 2199 O O . PRO A 1 301 ? 27.977 43.306 -36.528 1.00 49.91 301 PRO A O 1
ATOM 2202 N N . ALA A 1 302 ? 26.555 41.894 -35.522 1.00 53.06 302 ALA A N 1
ATOM 2203 C CA . ALA A 1 302 ? 26.398 42.738 -34.346 1.00 53.06 302 ALA A CA 1
ATOM 2204 C C . ALA A 1 302 ? 27.712 42.761 -33.538 1.00 53.06 302 ALA A C 1
ATOM 2206 O O . ALA A 1 302 ? 28.512 41.827 -33.595 1.00 53.06 302 ALA A O 1
ATOM 2207 N N . ALA A 1 303 ? 27.926 43.808 -32.734 1.00 56.38 303 ALA A N 1
ATOM 2208 C CA . ALA A 1 303 ? 29.152 43.992 -31.942 1.00 56.38 303 ALA A CA 1
ATOM 2209 C C . ALA A 1 303 ? 29.369 42.943 -30.817 1.00 56.38 303 ALA A C 1
ATOM 2211 O O . ALA A 1 303 ? 30.312 43.064 -30.040 1.00 56.38 303 ALA A O 1
ATOM 2212 N N . ASP A 1 304 ? 28.499 41.933 -30.732 1.00 56.75 304 ASP A N 1
ATOM 2213 C CA . ASP A 1 304 ? 28.574 40.756 -29.859 1.00 56.75 304 ASP A CA 1
ATOM 2214 C C . ASP A 1 304 ? 28.898 39.443 -30.609 1.00 56.75 304 ASP A C 1
ATOM 2216 O O . ASP A 1 304 ? 29.106 38.415 -29.966 1.00 56.75 304 ASP A O 1
ATOM 2220 N N . GLY A 1 305 ? 28.985 39.467 -31.947 1.00 56.03 305 GLY A N 1
ATOM 2221 C CA . GLY A 1 305 ? 29.287 38.298 -32.780 1.00 56.03 305 GLY A CA 1
ATOM 2222 C C . GLY A 1 305 ? 28.071 37.510 -33.286 1.00 56.03 305 GLY A C 1
ATOM 2223 O O . GLY A 1 305 ? 28.246 36.378 -33.731 1.00 56.03 305 GLY A O 1
ATOM 2224 N N . SER A 1 306 ? 26.855 38.068 -33.234 1.00 48.88 306 SER A N 1
ATOM 2225 C CA . SER A 1 306 ? 25.628 37.412 -33.724 1.00 48.88 306 SER A CA 1
ATOM 2226 C C . SER A 1 306 ? 25.026 38.048 -34.995 1.00 48.88 306 SER A C 1
ATOM 2228 O O . SER A 1 306 ? 25.162 39.249 -35.239 1.00 48.88 306 SER A O 1
ATOM 2230 N N . ILE A 1 307 ? 24.341 37.230 -35.811 1.00 44.25 307 ILE A N 1
ATOM 2231 C CA . ILE A 1 307 ? 23.585 37.639 -37.018 1.00 44.25 307 ILE A CA 1
ATOM 2232 C C . ILE A 1 307 ? 22.097 37.786 -36.656 1.00 44.25 307 ILE A C 1
ATOM 2234 O O . ILE A 1 307 ? 21.563 36.996 -35.877 1.00 44.25 307 ILE A O 1
ATOM 2238 N N . LYS A 1 308 ? 21.411 38.802 -37.203 1.00 43.25 308 LYS A N 1
ATOM 2239 C CA . LYS A 1 308 ? 20.136 39.296 -36.654 1.00 43.25 308 LYS A CA 1
ATOM 2240 C C . LYS A 1 308 ? 18.964 39.295 -37.647 1.00 43.25 308 LYS A C 1
ATOM 2242 O O . LYS A 1 308 ? 18.990 39.995 -38.652 1.00 43.25 308 LYS A O 1
ATOM 2247 N N . LEU A 1 309 ? 17.877 38.607 -37.287 1.00 38.53 309 LEU A N 1
ATOM 2248 C CA . LEU A 1 309 ? 16.549 38.681 -37.922 1.00 38.53 309 LEU A CA 1
ATOM 2249 C C . LEU A 1 309 ? 15.474 38.823 -36.825 1.00 38.53 309 LEU A C 1
ATOM 2251 O O . LEU A 1 309 ? 15.636 38.251 -35.748 1.00 38.53 309 LEU A O 1
ATOM 2255 N N . ILE A 1 310 ? 14.407 39.609 -37.046 1.00 38.69 310 ILE A N 1
ATOM 2256 C CA . ILE A 1 310 ? 13.443 39.979 -35.981 1.00 38.69 310 ILE A CA 1
ATOM 2257 C C . ILE A 1 310 ? 11.988 40.098 -36.493 1.00 38.69 310 ILE A C 1
ATOM 2259 O O . ILE A 1 310 ? 11.724 40.926 -37.366 1.00 38.69 310 ILE A O 1
ATOM 2263 N N . PRO A 1 311 ? 11.022 39.372 -35.893 1.00 32.97 311 PRO A N 1
ATOM 2264 C CA . PRO A 1 311 ? 9.585 39.672 -35.934 1.00 32.97 311 PRO A CA 1
ATOM 2265 C C . PRO A 1 311 ? 9.049 40.220 -34.584 1.00 32.97 311 PRO A C 1
ATOM 2267 O O . PRO A 1 311 ? 9.734 40.173 -33.565 1.00 32.97 311 PRO A O 1
ATOM 2270 N N . VAL A 1 312 ? 7.812 40.743 -34.556 1.00 28.94 312 VAL A N 1
ATOM 2271 C CA . VAL A 1 312 ? 7.212 41.440 -33.388 1.00 28.94 312 VAL A CA 1
ATOM 2272 C C . VAL A 1 312 ? 5.772 40.978 -33.115 1.00 28.94 312 VAL A C 1
ATOM 2274 O O . VAL A 1 312 ? 4.985 40.850 -34.049 1.00 28.94 312 VAL A O 1
ATOM 2277 N N . VAL A 1 313 ? 5.392 40.822 -31.835 1.00 29.92 313 VAL A N 1
ATOM 2278 C CA . VAL A 1 313 ? 3.992 40.645 -31.374 1.00 29.92 313 VAL A CA 1
ATOM 2279 C C . VAL A 1 313 ? 3.765 41.395 -30.043 1.00 29.92 313 VAL A C 1
ATOM 2281 O O . VAL A 1 313 ? 4.719 41.682 -29.324 1.00 29.92 313 VAL A O 1
ATOM 2284 N N . ASN A 1 314 ? 2.515 41.751 -29.713 1.00 28.00 314 ASN A N 1
ATOM 2285 C CA . ASN A 1 314 ? 2.154 42.598 -28.563 1.00 28.00 314 ASN A CA 1
ATOM 2286 C C . ASN A 1 314 ? 0.704 42.339 -28.089 1.00 28.00 314 ASN A C 1
ATOM 2288 O O . ASN A 1 314 ? -0.206 42.551 -28.886 1.00 28.00 314 ASN A O 1
ATOM 2292 N N . ALA A 1 315 ? 0.469 41.967 -26.815 1.00 27.25 315 ALA A N 1
ATOM 2293 C CA . ALA A 1 315 ? -0.828 42.163 -26.133 1.00 27.25 315 ALA A CA 1
ATOM 2294 C C . ALA A 1 315 ? -0.792 41.979 -24.593 1.00 27.25 315 ALA A C 1
ATOM 2296 O O . ALA A 1 315 ? -0.161 41.084 -24.047 1.00 27.25 315 ALA A O 1
ATOM 2297 N N . ARG A 1 316 ? -1.547 42.848 -23.912 1.00 29.34 316 ARG A N 1
ATOM 2298 C CA . ARG A 1 316 ? -1.717 43.069 -22.458 1.00 29.34 316 ARG A CA 1
ATOM 2299 C C . ARG A 1 316 ? -2.460 41.949 -21.692 1.00 29.34 316 ARG A C 1
ATOM 2301 O O . ARG A 1 316 ? -3.397 41.375 -22.231 1.00 29.34 316 ARG A O 1
ATOM 2308 N N . GLY A 1 317 ? -2.213 41.826 -20.375 1.00 25.22 317 GLY A N 1
ATOM 2309 C CA . GLY A 1 317 ? -3.130 41.168 -19.417 1.00 25.22 317 GLY A CA 1
ATOM 2310 C C . GLY A 1 317 ? -2.730 41.295 -17.926 1.00 25.22 317 GLY A C 1
ATOM 2311 O O . GLY A 1 317 ? -1.569 41.109 -17.584 1.00 25.22 317 GLY A O 1
ATOM 2312 N N . LYS A 1 318 ? -3.685 41.612 -17.033 1.00 27.05 318 LYS A N 1
ATOM 2313 C CA . LYS A 1 318 ? -3.599 41.603 -15.544 1.00 27.05 318 LYS A CA 1
ATOM 2314 C C . LYS A 1 318 ? -4.988 41.268 -14.967 1.00 27.05 318 LYS A C 1
ATOM 2316 O O . LYS A 1 318 ? -5.942 41.681 -15.607 1.00 27.05 318 LYS A O 1
ATOM 2321 N N . PHE A 1 319 ? -5.096 40.653 -13.773 1.00 25.66 319 PHE A N 1
ATOM 2322 C CA . PHE A 1 319 ? -6.091 40.931 -12.693 1.00 25.66 319 PHE A CA 1
ATOM 2323 C C . PHE A 1 319 ? -5.781 40.102 -11.405 1.00 25.66 319 PHE A C 1
ATOM 2325 O O . PHE A 1 319 ? -4.677 39.568 -11.322 1.00 25.66 319 PHE A O 1
ATOM 2332 N N . SER A 1 320 ? -6.623 40.116 -10.344 1.00 26.55 320 SER A N 1
ATOM 2333 C CA . SER A 1 320 ? -6.214 39.777 -8.948 1.00 26.55 320 SER A CA 1
ATOM 2334 C C . SER 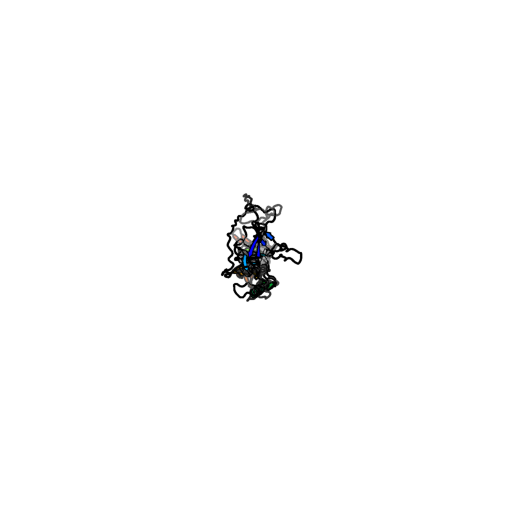A 1 320 ? -7.360 39.391 -7.956 1.00 26.55 320 SER A C 1
ATOM 2336 O O . SER A 1 320 ? -8.527 39.637 -8.251 1.00 26.55 320 SER A O 1
ATOM 2338 N N . THR A 1 321 ? -6.999 38.935 -6.733 1.00 26.36 321 THR A N 1
ATOM 2339 C CA . THR A 1 321 ? -7.757 38.865 -5.431 1.00 26.36 321 THR A CA 1
ATOM 2340 C C . THR A 1 321 ? -8.412 37.532 -4.942 1.00 26.36 321 THR A C 1
ATOM 2342 O O . THR A 1 321 ? -7.998 36.467 -5.389 1.00 26.36 321 THR A O 1
ATOM 2345 N N . LYS A 1 322 ? -9.232 37.567 -3.858 1.00 26.22 322 LYS A N 1
ATOM 2346 C CA . LYS A 1 322 ? -9.489 36.502 -2.824 1.00 26.22 322 LYS A CA 1
ATOM 2347 C C . LYS A 1 322 ? -10.881 36.683 -2.102 1.00 26.22 322 LYS A C 1
ATOM 2349 O O . LYS A 1 322 ? -11.574 37.608 -2.503 1.00 26.22 322 LYS A O 1
ATOM 2354 N N . THR A 1 323 ? -11.391 35.977 -1.051 1.00 25.38 323 THR A N 1
ATOM 2355 C CA . THR A 1 323 ? -10.925 34.911 -0.092 1.00 25.38 323 THR A CA 1
ATOM 2356 C C . THR A 1 323 ? -12.096 34.198 0.670 1.00 25.38 323 THR A C 1
ATOM 2358 O O . THR A 1 323 ? -13.064 34.869 0.999 1.00 25.38 323 THR A O 1
ATOM 2361 N N . GLN A 1 324 ? -11.892 32.939 1.117 1.00 29.80 324 GLN A N 1
ATOM 2362 C CA . GLN A 1 324 ? -12.382 32.272 2.372 1.00 29.80 324 GLN A CA 1
ATOM 2363 C C . GLN A 1 324 ? -13.891 31.946 2.647 1.00 29.80 324 GLN A C 1
ATOM 2365 O O . GLN A 1 324 ? -14.740 32.079 1.775 1.00 29.80 324 GLN A O 1
ATOM 2370 N N . ASN A 1 325 ? -14.161 31.366 3.840 1.00 39.31 325 ASN A N 1
ATOM 2371 C CA . ASN A 1 325 ? -15.318 30.530 4.282 1.00 39.31 325 ASN A CA 1
ATOM 2372 C C . ASN A 1 325 ? -16.041 31.180 5.530 1.00 39.31 325 ASN A C 1
ATOM 2374 O O . ASN A 1 325 ? -15.898 32.403 5.603 1.00 39.31 325 ASN A O 1
ATOM 2378 N N . PRO A 1 326 ? -16.755 30.533 6.522 1.00 43.75 326 PRO A N 1
ATOM 2379 C CA . PRO A 1 326 ? -16.967 29.101 6.894 1.00 43.75 326 PRO A CA 1
ATOM 2380 C C . PRO A 1 326 ? -18.403 28.629 7.339 1.00 43.75 326 PRO A C 1
ATOM 2382 O O . PRO A 1 326 ? -19.324 29.426 7.455 1.00 43.75 326 PRO A O 1
ATOM 2385 N N . ASP A 1 327 ? -18.513 27.307 7.593 1.00 45.12 327 ASP A N 1
ATOM 2386 C CA . ASP A 1 327 ? -19.365 26.497 8.525 1.00 45.12 327 ASP A CA 1
ATOM 2387 C C . ASP A 1 327 ? -20.903 26.676 8.751 1.00 45.12 327 ASP A C 1
ATOM 2389 O O . ASP A 1 327 ? -21.568 27.571 8.239 1.00 45.12 327 ASP A O 1
ATOM 2393 N N . GLY A 1 328 ? -21.481 25.700 9.483 1.00 41.41 328 GLY A N 1
ATOM 2394 C CA . GLY A 1 328 ? -22.872 25.659 9.968 1.00 41.41 328 GLY A CA 1
ATOM 2395 C C . GLY A 1 328 ? -23.271 24.293 10.575 1.00 41.41 328 GLY A C 1
ATOM 2396 O O . GLY A 1 328 ? -23.072 23.255 9.947 1.00 41.41 328 GLY A O 1
ATOM 2397 N N . SER A 1 329 ? -23.841 24.259 11.793 1.00 34.28 329 SER A N 1
ATOM 2398 C CA . SER A 1 329 ? -24.290 23.019 12.474 1.00 34.28 329 SER A CA 1
ATOM 2399 C C . SER A 1 329 ? -25.448 23.246 13.468 1.00 34.28 329 SER A C 1
ATOM 2401 O O . SER A 1 329 ? -25.680 24.374 13.899 1.00 34.28 329 SER A O 1
ATOM 2403 N N . VAL A 1 330 ? -26.188 22.184 13.835 1.00 32.22 330 VAL A N 1
ATOM 2404 C CA . VAL A 1 330 ? -27.333 22.214 14.779 1.00 32.22 330 VAL A CA 1
ATOM 2405 C C . VAL A 1 330 ? -27.376 20.924 15.622 1.00 32.22 330 VAL A C 1
ATOM 2407 O O . VAL A 1 330 ? -26.983 19.862 15.147 1.00 32.22 330 VAL A O 1
ATOM 2410 N N . THR A 1 331 ? -27.871 20.997 16.865 1.00 31.31 331 THR A N 1
ATOM 2411 C CA . THR A 1 331 ? -28.069 19.853 17.788 1.00 31.31 331 THR A CA 1
ATOM 2412 C C . THR A 1 331 ? -29.481 19.827 18.399 1.00 31.31 331 THR A C 1
ATOM 2414 O O . THR A 1 331 ? -30.190 20.833 18.391 1.00 31.31 331 THR A O 1
ATOM 2417 N N . LEU A 1 332 ? -29.904 18.665 18.921 1.00 33.84 332 LEU A N 1
ATOM 2418 C CA . LEU A 1 332 ? -31.249 18.398 19.466 1.00 33.84 332 LEU A CA 1
ATOM 2419 C C . LEU A 1 332 ? -31.202 17.950 20.946 1.00 33.84 332 LEU A C 1
ATOM 2421 O O . LEU A 1 332 ? -30.131 17.650 21.472 1.00 33.84 332 LEU A O 1
ATOM 2425 N N . LYS A 1 333 ? -32.362 17.908 21.625 1.00 31.25 333 LYS A N 1
ATOM 2426 C CA . LYS A 1 333 ? -32.508 17.532 23.052 1.00 31.25 333 LYS A CA 1
ATOM 2427 C C . LYS A 1 333 ? -33.400 16.284 23.263 1.00 31.25 333 LYS A C 1
ATOM 2429 O O . LYS A 1 333 ? -34.244 16.023 22.409 1.00 31.25 333 LYS A O 1
ATOM 2434 N N . PRO A 1 334 ? -33.227 15.524 24.370 1.00 37.03 334 PRO A N 1
ATOM 2435 C CA . PRO A 1 334 ? -33.803 14.181 24.538 1.00 37.03 334 PRO A CA 1
ATOM 2436 C C . PRO A 1 334 ? -35.085 14.106 25.399 1.00 37.03 334 PRO A C 1
ATOM 2438 O O . PRO A 1 334 ? -35.464 15.066 26.071 1.00 37.03 334 PRO A O 1
ATOM 2441 N N . LEU A 1 335 ? -35.701 12.916 25.414 1.00 31.69 335 LEU A N 1
ATOM 2442 C CA . LEU A 1 335 ? -36.816 12.502 26.283 1.00 31.69 335 LEU A CA 1
ATOM 2443 C C . LEU A 1 335 ? -36.330 11.649 27.477 1.00 31.69 335 LEU A C 1
ATOM 2445 O O . LEU A 1 335 ? -35.223 11.113 27.446 1.00 31.69 335 LEU A O 1
ATOM 2449 N N . ALA A 1 336 ? -37.171 11.490 28.506 1.00 32.88 336 ALA A N 1
ATOM 2450 C CA . ALA A 1 336 ? -36.897 10.676 29.699 1.00 32.88 336 ALA A CA 1
ATOM 2451 C C . ALA A 1 336 ? -37.785 9.416 29.767 1.00 32.88 336 ALA A C 1
ATOM 2453 O O . ALA A 1 336 ? -38.907 9.419 29.262 1.00 32.88 336 ALA A O 1
ATOM 2454 N N . VAL A 1 337 ? -37.291 8.350 30.410 1.00 36.22 337 VAL A N 1
ATOM 2455 C CA . VAL A 1 337 ? -37.942 7.027 30.513 1.00 36.22 337 VAL A CA 1
ATOM 2456 C C . VAL A 1 337 ? -37.827 6.500 31.952 1.00 36.22 337 VAL A C 1
ATOM 2458 O O . VAL A 1 337 ? -36.788 6.683 32.586 1.00 36.22 337 VAL A O 1
ATOM 2461 N N . LYS A 1 338 ? -38.884 5.859 32.480 1.00 37.84 338 LYS A N 1
ATOM 2462 C CA . LYS A 1 338 ? -38.884 5.230 33.818 1.00 37.84 338 LYS A CA 1
ATOM 2463 C C . LYS A 1 338 ? -38.134 3.891 33.834 1.00 37.84 338 LYS A C 1
ATOM 2465 O O . LYS A 1 338 ? -38.050 3.192 32.829 1.00 37.84 338 LYS A O 1
ATOM 2470 N N . VAL A 1 339 ? -37.611 3.535 35.005 1.00 41.81 339 VAL A N 1
ATOM 2471 C CA . VAL A 1 339 ? -36.655 2.438 35.203 1.00 41.81 339 VAL A CA 1
ATOM 2472 C C . VAL A 1 339 ? -37.363 1.141 35.635 1.00 41.81 339 VAL A C 1
ATOM 2474 O O . VAL A 1 339 ? -37.703 0.971 36.798 1.00 41.81 339 VAL A O 1
ATOM 2477 N N . ASN A 1 340 ? -37.572 0.202 34.701 1.00 42.66 340 ASN A N 1
ATOM 2478 C CA . ASN A 1 340 ? -38.012 -1.170 35.004 1.00 42.66 340 ASN A CA 1
ATOM 2479 C C . ASN A 1 340 ? -36.837 -2.167 34.922 1.00 42.66 340 ASN A C 1
ATOM 2481 O O . ASN A 1 340 ? -36.429 -2.561 33.833 1.00 42.66 340 ASN A O 1
ATOM 2485 N N . LEU A 1 341 ? -36.272 -2.546 36.073 1.00 54.69 341 LEU A N 1
ATOM 2486 C CA . LEU A 1 341 ? -35.028 -3.331 36.183 1.00 54.69 341 LEU A CA 1
ATOM 2487 C C . LEU A 1 341 ? -35.139 -4.807 35.751 1.00 54.69 341 LEU A C 1
ATOM 2489 O O . LEU A 1 341 ? -34.114 -5.471 35.629 1.00 54.69 341 LEU A O 1
ATOM 2493 N N . ALA A 1 342 ? -36.348 -5.318 35.507 1.00 47.47 342 ALA A N 1
ATOM 2494 C CA . ALA A 1 342 ? -36.570 -6.631 34.904 1.00 47.47 342 ALA A CA 1
ATOM 2495 C C . ALA A 1 342 ? -36.871 -6.460 33.406 1.00 47.47 342 ALA A C 1
ATOM 2497 O O . ALA A 1 342 ? -38.014 -6.214 33.019 1.00 47.47 342 ALA A O 1
ATOM 2498 N N . ASN A 1 343 ? -35.832 -6.564 32.576 1.00 47.28 343 ASN A N 1
ATOM 2499 C CA . ASN A 1 343 ? -35.924 -6.468 31.121 1.00 47.28 343 ASN A CA 1
ATOM 2500 C C . ASN A 1 343 ? -35.476 -7.790 30.478 1.00 47.28 343 ASN A C 1
ATOM 2502 O O . ASN A 1 343 ? -34.433 -8.328 30.838 1.00 47.28 343 ASN A O 1
ATOM 2506 N N . GLU A 1 344 ? -36.257 -8.301 29.525 1.00 52.19 344 GLU A N 1
ATOM 2507 C CA . GLU A 1 344 ? -35.908 -9.496 28.739 1.00 52.19 344 GLU A CA 1
ATOM 2508 C C . GLU A 1 344 ? -34.939 -9.167 27.584 1.00 52.19 344 GLU A C 1
ATOM 2510 O O . GLU A 1 344 ? -34.327 -10.067 27.010 1.00 52.19 344 GLU A O 1
AT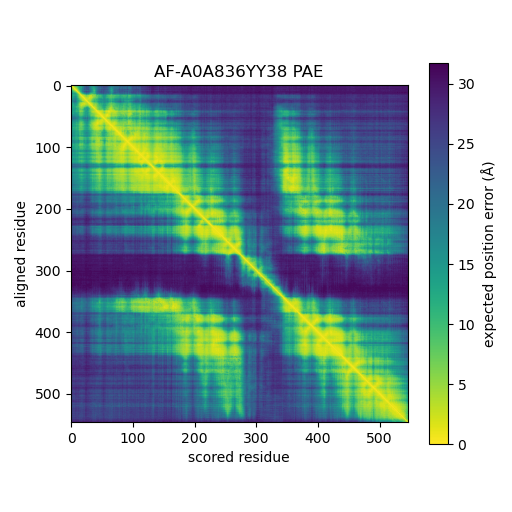OM 2515 N N . ALA A 1 345 ? -34.764 -7.881 27.255 1.00 59.38 345 ALA A N 1
ATOM 2516 C CA . ALA A 1 345 ? -33.768 -7.414 26.294 1.00 59.38 345 ALA A CA 1
ATOM 2517 C C . ALA A 1 345 ? -32.388 -7.164 26.953 1.00 59.38 345 ALA A C 1
ATOM 2519 O O . ALA A 1 345 ? -32.335 -6.751 28.116 1.00 59.38 345 ALA A O 1
ATOM 2520 N N . PRO A 1 346 ? -31.267 -7.341 26.220 1.00 65.31 346 PRO A N 1
ATOM 2521 C CA . PRO A 1 346 ? -29.917 -7.122 26.745 1.00 65.31 346 PRO A CA 1
ATOM 2522 C C . PRO A 1 346 ? -29.699 -5.722 27.341 1.00 65.31 346 PRO A C 1
ATOM 2524 O O . PRO A 1 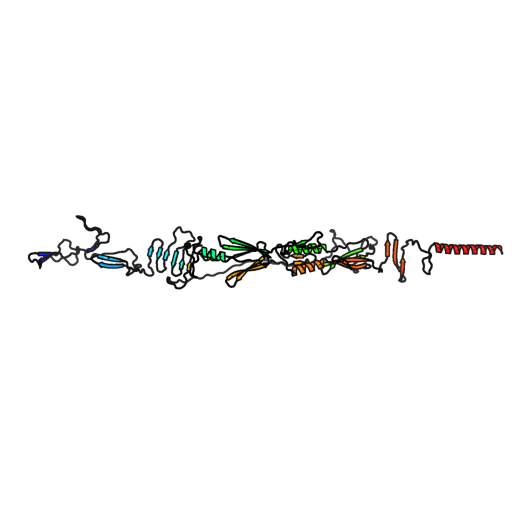346 ? -30.041 -4.707 26.732 1.00 65.31 346 PRO A O 1
ATOM 2527 N N . MET A 1 347 ? -29.076 -5.670 28.520 1.00 72.88 347 MET A N 1
ATOM 2528 C CA . MET A 1 347 ? -28.715 -4.425 29.210 1.00 72.88 347 MET A CA 1
ATOM 2529 C C . MET A 1 347 ? -27.298 -3.972 28.832 1.00 72.88 347 MET A C 1
ATOM 2531 O O . MET A 1 347 ? -26.401 -4.791 28.648 1.00 72.88 347 MET A O 1
ATOM 2535 N N . VAL A 1 348 ? -27.077 -2.657 28.747 1.00 76.56 348 VAL A N 1
ATOM 2536 C CA . VAL A 1 348 ? -25.777 -2.082 28.361 1.00 76.56 348 VAL A CA 1
ATOM 2537 C C . VAL A 1 348 ? -24.880 -1.885 29.589 1.00 76.56 348 VAL A C 1
ATOM 2539 O O . VAL A 1 348 ? -25.334 -1.411 30.630 1.00 76.56 348 VAL A O 1
ATOM 2542 N N . LEU A 1 349 ? -23.585 -2.190 29.463 1.00 82.38 349 LEU A N 1
ATOM 2543 C CA . LEU A 1 349 ? -22.569 -1.776 30.435 1.00 82.38 349 LEU A CA 1
ATOM 2544 C C . LEU A 1 349 ? -21.942 -0.449 29.980 1.00 82.38 349 LEU A C 1
ATOM 2546 O O . LEU A 1 349 ? -21.241 -0.386 28.970 1.00 82.38 349 LEU A O 1
ATOM 2550 N N . GLY A 1 350 ? -22.232 0.624 30.712 1.00 81.56 350 GLY A N 1
ATOM 2551 C CA . GLY A 1 350 ? -21.783 1.986 30.437 1.00 81.56 350 GLY A CA 1
ATOM 2552 C C . GLY A 1 350 ? -20.529 2.376 31.222 1.00 81.56 350 GLY A C 1
ATOM 2553 O O . GLY A 1 350 ? -20.289 1.890 32.327 1.00 81.56 350 GLY A O 1
ATOM 2554 N N . ASN A 1 351 ? -19.740 3.293 30.653 1.00 77.62 351 ASN A N 1
ATOM 2555 C CA . ASN A 1 351 ? -18.571 3.923 31.285 1.00 77.62 351 ASN A CA 1
ATOM 2556 C C . ASN A 1 351 ? -17.587 2.936 31.948 1.00 77.62 351 ASN A C 1
ATOM 2558 O O . ASN A 1 351 ? -17.032 3.214 33.013 1.00 77.62 351 ASN A O 1
ATOM 2562 N N . VAL A 1 352 ? -17.357 1.780 31.321 1.00 86.56 352 VAL A N 1
ATOM 2563 C CA . VAL A 1 352 ? -16.332 0.824 31.754 1.00 86.56 352 VAL A CA 1
ATOM 2564 C C . VAL A 1 352 ? -14.960 1.332 31.307 1.00 86.56 352 VAL A C 1
ATOM 2566 O O . VAL A 1 352 ? -14.749 1.625 30.127 1.00 86.56 352 VAL A O 1
ATOM 2569 N N . ALA A 1 353 ? -14.027 1.477 32.249 1.00 84.25 353 ALA A N 1
ATOM 2570 C CA . ALA A 1 353 ? -12.642 1.827 31.938 1.00 84.25 353 ALA A CA 1
ATOM 2571 C C . ALA A 1 353 ? -11.937 0.697 31.177 1.00 84.25 353 ALA A C 1
ATOM 2573 O O . ALA A 1 353 ? -12.420 -0.429 31.132 1.00 84.25 353 ALA A O 1
ATOM 2574 N N . GLU A 1 354 ? -10.794 1.007 30.572 1.00 87.06 354 GLU A N 1
ATOM 2575 C CA . GLU A 1 354 ? -9.999 0.009 29.855 1.00 87.06 354 GLU A CA 1
ATOM 2576 C C . GLU A 1 354 ? -9.443 -1.017 30.853 1.00 87.06 354 GLU A C 1
ATOM 2578 O O . GLU A 1 354 ? -8.793 -0.634 31.829 1.00 87.06 354 GLU A O 1
ATOM 2583 N N . GLY A 1 355 ? -9.733 -2.300 30.630 1.00 82.94 355 GLY A N 1
ATOM 2584 C CA . GLY A 1 355 ? -9.177 -3.395 31.421 1.00 82.94 355 GLY A CA 1
ATOM 2585 C C . GLY A 1 355 ? -7.674 -3.541 31.182 1.00 82.94 355 GLY A C 1
ATOM 2586 O O . GLY A 1 355 ? -7.214 -3.375 30.053 1.00 82.94 355 GLY A O 1
ATOM 2587 N N . VAL A 1 356 ? -6.907 -3.840 32.230 1.00 84.12 356 VAL A N 1
ATOM 2588 C CA . VAL A 1 356 ? -5.434 -3.919 32.180 1.00 84.12 356 VAL A CA 1
ATOM 2589 C C . VAL A 1 356 ? -4.944 -5.327 32.511 1.00 84.12 356 VAL A C 1
ATOM 2591 O O . VAL A 1 356 ? -4.030 -5.829 31.858 1.00 84.12 356 VAL A O 1
ATOM 2594 N N . ALA A 1 357 ? -5.559 -5.979 33.499 1.00 83.44 357 ALA A N 1
ATOM 2595 C CA . ALA A 1 357 ? -5.341 -7.388 33.785 1.00 83.44 357 ALA A CA 1
ATOM 2596 C C . ALA A 1 357 ? -6.165 -8.268 32.835 1.00 83.44 357 ALA A C 1
ATOM 2598 O O . ALA A 1 357 ? -7.242 -7.886 32.387 1.00 83.44 357 ALA A O 1
ATOM 2599 N N . ASP A 1 358 ? -5.694 -9.488 32.583 1.00 82.31 358 ASP A N 1
ATOM 2600 C CA . ASP A 1 358 ? -6.335 -10.448 31.671 1.00 82.31 358 ASP A CA 1
ATOM 2601 C C . ASP A 1 358 ? -7.771 -10.837 32.078 1.00 82.31 358 ASP A C 1
ATOM 2603 O O . ASP A 1 358 ? -8.579 -11.217 31.231 1.00 82.31 358 ASP A O 1
ATOM 2607 N N . THR A 1 359 ? -8.111 -10.693 33.363 1.00 85.50 359 THR A N 1
ATOM 2608 C CA . THR A 1 359 ? -9.453 -10.927 33.921 1.00 85.50 359 THR A CA 1
ATOM 2609 C C . THR A 1 359 ? -10.300 -9.656 34.054 1.00 85.50 359 THR A C 1
ATOM 2611 O O . THR A 1 359 ? -11.383 -9.708 34.634 1.00 85.50 359 THR A O 1
ATOM 2614 N N . ASP A 1 360 ? -9.853 -8.508 33.545 1.00 90.44 360 ASP A N 1
ATOM 2615 C CA . ASP A 1 360 ? -10.682 -7.302 33.478 1.00 90.44 360 ASP A CA 1
ATOM 2616 C C . ASP A 1 360 ? -11.630 -7.349 32.269 1.00 90.44 360 ASP A C 1
ATOM 2618 O O . ASP A 1 360 ? -11.309 -7.939 31.238 1.00 90.44 360 ASP A O 1
ATOM 2622 N N . ALA A 1 361 ? -12.791 -6.701 32.370 1.00 89.62 361 ALA A N 1
ATOM 2623 C CA . ALA A 1 361 ? -13.715 -6.526 31.251 1.00 89.62 361 ALA A CA 1
ATOM 2624 C C . ALA A 1 361 ? -13.109 -5.663 30.133 1.00 89.62 361 ALA A C 1
ATOM 2626 O O . ALA A 1 361 ? -12.479 -4.635 30.390 1.00 89.62 361 ALA A O 1
ATOM 2627 N N . VAL A 1 362 ? -13.386 -6.040 28.887 1.00 88.81 362 VAL A N 1
ATOM 2628 C CA . VAL A 1 362 ? -13.029 -5.263 27.693 1.00 88.81 362 VAL A CA 1
ATOM 2629 C C . VAL A 1 362 ? -14.090 -4.210 27.407 1.00 88.81 362 VAL A C 1
ATOM 2631 O O . VAL A 1 362 ? -15.286 -4.504 27.397 1.00 88.81 362 VAL A O 1
ATOM 2634 N N . ASN A 1 363 ? -13.660 -2.982 27.109 1.00 84.06 363 ASN A N 1
ATOM 2635 C CA . ASN A 1 363 ? -14.554 -1.946 26.597 1.00 84.06 363 ASN A CA 1
ATOM 2636 C C . ASN A 1 363 ? -14.449 -1.773 25.066 1.00 84.06 363 ASN A C 1
ATOM 2638 O O . ASN A 1 363 ? -13.520 -2.241 24.404 1.00 84.06 363 ASN A O 1
ATOM 2642 N N . VAL A 1 364 ? -15.411 -1.046 24.490 1.00 79.62 364 VAL A N 1
ATOM 2643 C CA . VAL A 1 364 ? -15.520 -0.833 23.034 1.00 79.62 364 VAL A CA 1
ATOM 2644 C C . VAL A 1 364 ? -14.325 -0.059 22.444 1.00 79.62 364 VAL A C 1
ATOM 2646 O O . VAL A 1 364 ? -14.084 -0.153 21.243 1.00 79.62 364 VAL A O 1
ATOM 2649 N N . LYS A 1 365 ? -13.550 0.687 23.249 1.00 81.38 365 LYS A N 1
ATOM 2650 C CA . LYS A 1 365 ? -12.319 1.345 22.773 1.00 81.38 365 LYS A CA 1
ATOM 2651 C C . LYS A 1 365 ? -11.214 0.313 22.551 1.00 81.38 365 LYS A C 1
ATOM 2653 O O . LYS A 1 365 ? -10.634 0.310 21.473 1.00 81.38 365 LYS A O 1
ATOM 2658 N N . GLN A 1 366 ? -10.999 -0.598 23.500 1.00 80.62 366 GLN A N 1
ATOM 2659 C CA . GLN A 1 366 ? -10.015 -1.679 23.371 1.00 80.62 366 GLN A CA 1
ATOM 2660 C C . GLN A 1 366 ? -10.325 -2.589 22.175 1.00 80.62 366 GLN A C 1
ATOM 2662 O O . GLN A 1 366 ? -9.444 -2.847 21.360 1.00 80.62 366 GLN A O 1
ATOM 2667 N N . LEU A 1 367 ? -11.596 -2.975 21.997 1.00 77.06 367 LEU A N 1
ATOM 2668 C CA . LEU A 1 367 ? -12.040 -3.750 20.831 1.00 77.06 367 LEU A CA 1
ATOM 2669 C C . LEU A 1 367 ? -11.768 -3.031 19.493 1.00 77.06 367 LEU A C 1
ATOM 2671 O O . LEU A 1 367 ? -11.461 -3.681 18.503 1.00 77.06 367 LEU A O 1
ATOM 2675 N N . LYS A 1 368 ? -11.851 -1.693 19.453 1.00 69.81 368 LYS A N 1
ATOM 2676 C CA . LYS A 1 368 ? -11.562 -0.882 18.251 1.00 69.81 368 LYS A CA 1
ATOM 2677 C C . LYS A 1 368 ? -10.075 -0.577 18.032 1.00 69.81 368 LYS A C 1
ATOM 2679 O O . LYS A 1 368 ? -9.722 -0.110 16.948 1.00 69.81 368 LYS A O 1
ATOM 2684 N N . SER A 1 369 ? -9.230 -0.792 19.041 1.00 68.19 369 SER A N 1
ATOM 2685 C CA . SER A 1 369 ? -7.771 -0.669 18.934 1.00 68.19 369 SER A CA 1
ATOM 2686 C C . SER A 1 369 ? -7.124 -1.903 18.306 1.00 68.19 369 SER A C 1
ATOM 2688 O O . SER A 1 369 ? -6.067 -1.771 17.698 1.00 68.19 369 SER A O 1
ATOM 2690 N N . ALA A 1 370 ? -7.762 -3.070 18.410 1.00 65.81 370 ALA A N 1
ATOM 2691 C CA . ALA A 1 370 ? -7.327 -4.281 17.730 1.00 65.81 370 ALA A CA 1
ATOM 2692 C C . ALA A 1 370 ? -7.522 -4.151 16.211 1.00 65.81 370 ALA A C 1
ATOM 2694 O O . ALA A 1 370 ? -8.649 -4.167 15.710 1.00 65.81 370 ALA A O 1
ATOM 2695 N N . LYS A 1 371 ? -6.416 -3.988 15.482 1.00 67.62 371 LYS A N 1
ATOM 2696 C CA . LYS A 1 371 ? -6.381 -3.855 14.024 1.00 67.62 371 LYS A CA 1
ATOM 2697 C C . LYS A 1 371 ? -5.111 -4.478 13.456 1.00 67.62 371 LYS A C 1
ATOM 2699 O O . LYS A 1 371 ? -4.071 -4.471 14.112 1.00 67.62 371 LYS A O 1
ATOM 2704 N N . THR A 1 372 ? -5.197 -4.923 12.209 1.00 70.44 372 THR A N 1
ATOM 2705 C CA . THR A 1 372 ? -4.028 -5.079 11.339 1.00 70.44 372 THR A CA 1
ATOM 2706 C C . THR A 1 372 ? -3.660 -3.716 10.746 1.00 70.44 372 THR A C 1
ATOM 2708 O O . THR A 1 372 ? -4.537 -2.883 10.516 1.00 70.44 372 THR A O 1
ATOM 2711 N N . GLU A 1 373 ? -2.377 -3.493 10.492 1.00 73.38 373 GLU A N 1
ATOM 2712 C CA . GLU A 1 373 ? -1.849 -2.407 9.669 1.00 73.38 373 GLU A CA 1
ATOM 2713 C C . GLU A 1 373 ? -0.951 -3.009 8.585 1.00 73.38 373 GLU A C 1
ATOM 2715 O O . GLU A 1 373 ? -0.249 -3.993 8.823 1.00 73.38 373 GLU A O 1
ATOM 2720 N N . VAL A 1 374 ? -1.005 -2.446 7.380 1.00 79.94 374 VAL A N 1
ATOM 2721 C CA . VAL A 1 374 ? -0.180 -2.872 6.247 1.00 79.94 374 VAL A CA 1
ATOM 2722 C C . VAL A 1 374 ? 0.411 -1.620 5.616 1.00 79.94 374 VAL A C 1
ATOM 2724 O O . VAL A 1 374 ? -0.335 -0.714 5.236 1.00 79.94 374 VAL A O 1
ATOM 2727 N N . GLU A 1 375 ? 1.734 -1.572 5.518 1.00 84.69 375 GLU A N 1
ATOM 2728 C CA . GLU A 1 375 ? 2.487 -0.466 4.935 1.00 84.69 375 GLU A CA 1
ATOM 2729 C C . GLU A 1 375 ? 3.517 -0.952 3.901 1.00 84.69 375 GLU A C 1
ATOM 2731 O O . GLU A 1 375 ? 3.673 -2.146 3.649 1.00 84.69 375 GLU A O 1
ATOM 2736 N N . SER A 1 376 ? 4.148 0.001 3.219 1.00 88.56 376 SER A N 1
ATOM 2737 C CA . SER A 1 376 ? 5.246 -0.230 2.277 1.00 88.56 376 SER A CA 1
ATOM 2738 C C . SER A 1 376 ? 6.233 0.909 2.483 1.00 88.56 376 SER A C 1
ATOM 2740 O O . SER A 1 376 ? 6.130 1.966 1.854 1.00 88.56 376 SER A O 1
ATOM 2742 N N . THR A 1 377 ? 7.140 0.746 3.446 1.00 87.31 377 THR A N 1
ATOM 2743 C CA . THR A 1 377 ? 8.066 1.810 3.870 1.00 87.31 377 THR A CA 1
ATOM 2744 C C . THR A 1 377 ? 8.982 2.243 2.725 1.00 87.31 377 THR A C 1
ATOM 2746 O O . THR A 1 377 ? 9.307 3.425 2.581 1.00 87.31 377 THR A O 1
ATOM 2749 N N . ASP A 1 378 ? 9.317 1.310 1.832 1.00 85.38 378 ASP A N 1
ATOM 2750 C CA . ASP A 1 378 ? 10.112 1.542 0.627 1.00 85.38 378 ASP A CA 1
ATOM 2751 C C . ASP A 1 378 ? 9.301 2.103 -0.563 1.00 85.38 378 ASP A C 1
ATOM 2753 O O . ASP A 1 378 ? 9.885 2.410 -1.603 1.00 85.38 378 ASP A O 1
ATOM 2757 N N . HIS A 1 379 ? 7.981 2.272 -0.412 1.00 87.38 379 HIS A N 1
ATOM 2758 C CA . HIS A 1 379 ? 7.039 2.789 -1.414 1.00 87.38 379 HIS A CA 1
ATOM 2759 C C . HIS A 1 379 ? 6.938 1.960 -2.714 1.00 87.38 379 HIS A C 1
ATOM 2761 O O . HIS A 1 379 ? 6.398 2.441 -3.711 1.00 87.38 379 HIS A O 1
ATOM 2767 N N . SER A 1 380 ? 7.421 0.714 -2.730 1.00 89.81 380 SER A N 1
ATOM 2768 C CA . SER A 1 380 ? 7.334 -0.168 -3.905 1.00 89.81 380 SER A CA 1
ATOM 2769 C C . SER A 1 380 ? 5.946 -0.792 -4.112 1.00 89.81 380 SER A C 1
ATOM 2771 O O . SER A 1 380 ? 5.633 -1.253 -5.216 1.00 89.81 380 SER A O 1
ATOM 2773 N N . VAL A 1 381 ? 5.091 -0.787 -3.082 1.00 89.12 381 VAL A N 1
ATOM 2774 C CA . VAL A 1 381 ? 3.704 -1.268 -3.136 1.00 89.12 381 VAL A CA 1
ATOM 2775 C C . VAL A 1 381 ? 2.738 -0.126 -2.816 1.00 89.12 381 VAL A C 1
ATOM 2777 O O . VAL A 1 381 ? 2.736 0.446 -1.730 1.00 89.12 381 VAL A O 1
ATOM 2780 N N . VAL A 1 382 ? 1.848 0.175 -3.760 1.00 85.62 382 VAL A N 1
ATOM 2781 C CA . VAL A 1 382 ? 0.682 1.036 -3.547 1.00 85.62 382 VAL A CA 1
ATOM 2782 C C . VAL A 1 382 ? -0.387 0.234 -2.812 1.00 85.62 382 VAL A C 1
ATOM 2784 O O . VAL A 1 382 ? -0.874 -0.781 -3.312 1.00 85.62 382 VAL A O 1
ATOM 2787 N N . ILE A 1 383 ? -0.774 0.727 -1.639 1.00 85.88 383 ILE A N 1
ATOM 2788 C CA . ILE A 1 383 ? -1.750 0.103 -0.743 1.00 85.88 383 ILE A CA 1
ATOM 2789 C C . ILE A 1 383 ? -3.022 0.952 -0.739 1.00 85.88 383 ILE A C 1
ATOM 2791 O O . ILE A 1 383 ? -2.959 2.175 -0.599 1.00 85.88 383 ILE A O 1
ATOM 2795 N N . LYS A 1 384 ? -4.187 0.319 -0.898 1.00 82.00 384 LYS A N 1
ATOM 2796 C CA . LYS A 1 384 ? -5.495 0.987 -0.823 1.00 82.00 384 LYS A CA 1
ATOM 2797 C C . LYS A 1 384 ? -6.396 0.277 0.177 1.00 82.00 384 LYS A C 1
ATOM 2799 O O . LYS A 1 384 ? -6.744 -0.883 -0.017 1.00 82.00 384 LYS A O 1
ATOM 2804 N N . GLU A 1 385 ? -6.788 0.985 1.232 1.00 81.31 385 GLU A N 1
ATOM 2805 C CA . GLU A 1 385 ? -7.770 0.482 2.192 1.00 81.31 385 GLU A CA 1
ATOM 2806 C C . GLU A 1 385 ? -9.188 0.551 1.603 1.00 81.31 385 GLU A C 1
ATOM 2808 O O . GLU A 1 385 ? -9.601 1.576 1.055 1.00 81.31 385 GLU A O 1
ATOM 2813 N N . ARG A 1 386 ? -9.960 -0.522 1.776 1.00 78.75 386 ARG A N 1
ATOM 2814 C CA . ARG A 1 386 ? -11.418 -0.524 1.626 1.00 78.75 386 ARG A CA 1
ATOM 2815 C C . ARG A 1 386 ? -12.080 -1.381 2.700 1.00 78.75 386 ARG A C 1
ATOM 2817 O O . ARG A 1 386 ? -11.446 -2.206 3.352 1.00 78.75 386 ARG A O 1
ATOM 2824 N N . GLN A 1 387 ? -13.388 -1.218 2.846 1.00 74.31 387 GLN A N 1
ATOM 2825 C CA . GLN A 1 387 ? -14.219 -2.141 3.614 1.00 74.31 387 GLN A CA 1
ATOM 2826 C C . GLN A 1 387 ? -14.622 -3.337 2.736 1.00 74.31 387 GLN A C 1
ATOM 2828 O O . GLN A 1 387 ? -14.986 -3.164 1.572 1.00 74.31 387 GLN A O 1
ATOM 2833 N N . GLY A 1 388 ? -14.533 -4.544 3.292 1.00 65.94 388 GLY A N 1
ATOM 2834 C CA . GLY A 1 388 ? -15.134 -5.762 2.744 1.00 65.94 388 GLY A CA 1
ATOM 2835 C C . GLY A 1 388 ? -16.536 -6.011 3.307 1.00 65.94 388 GLY A C 1
ATOM 2836 O O . GLY A 1 388 ? -16.959 -5.353 4.257 1.00 65.94 388 GLY A O 1
ATOM 2837 N N . ASP A 1 389 ? -17.240 -6.995 2.748 1.00 64.94 389 ASP A N 1
ATOM 2838 C CA . ASP A 1 389 ? -18.683 -7.198 2.969 1.00 64.94 389 ASP A CA 1
ATOM 2839 C C . ASP A 1 389 ? -19.071 -7.434 4.444 1.00 64.94 389 ASP A C 1
ATOM 2841 O O . ASP A 1 389 ? -20.158 -7.049 4.870 1.00 64.94 389 ASP A O 1
ATOM 2845 N N . ASN A 1 390 ? -18.161 -7.988 5.256 1.00 59.88 390 ASN A N 1
ATOM 2846 C CA . ASN A 1 390 ? -18.359 -8.201 6.697 1.00 59.88 390 ASN A CA 1
ATOM 2847 C C . ASN A 1 390 ? -17.892 -7.016 7.578 1.00 59.88 390 ASN A C 1
ATOM 2849 O O . ASN A 1 390 ? -17.667 -7.200 8.771 1.00 59.88 390 ASN A O 1
ATOM 2853 N N . GLN A 1 391 ? -17.693 -5.815 7.012 1.00 62.09 391 GLN A N 1
ATOM 2854 C CA . GLN A 1 391 ? -17.058 -4.639 7.656 1.00 62.09 391 GLN A CA 1
ATOM 2855 C C . GLN A 1 391 ? -15.586 -4.856 8.079 1.00 62.09 391 GLN A C 1
ATOM 2857 O O . GLN A 1 391 ? -14.999 -4.080 8.836 1.00 62.09 391 GLN A O 1
ATOM 2862 N N . GLN A 1 392 ? -14.961 -5.913 7.561 1.00 65.69 392 GLN A N 1
ATOM 2863 C CA . GLN A 1 392 ? -13.524 -6.150 7.682 1.00 65.69 392 GLN A CA 1
ATOM 2864 C C . GLN A 1 392 ? -12.738 -5.120 6.857 1.00 65.69 392 GLN A C 1
ATOM 2866 O O . GLN A 1 392 ? -13.167 -4.732 5.768 1.00 65.69 392 GLN A O 1
ATOM 2871 N N . ILE A 1 393 ? -11.573 -4.702 7.350 1.00 70.81 393 ILE A N 1
ATOM 2872 C CA . ILE A 1 393 ? -10.626 -3.913 6.556 1.00 70.81 393 ILE A CA 1
ATOM 2873 C C . ILE A 1 393 ? -9.973 -4.844 5.524 1.00 70.81 393 ILE A C 1
ATOM 2875 O O . ILE A 1 393 ? -9.591 -5.966 5.854 1.00 70.81 393 ILE A O 1
ATOM 2879 N N . VAL A 1 394 ? -9.867 -4.390 4.275 1.00 73.75 394 VAL A N 1
ATOM 2880 C CA . VAL A 1 394 ? -9.200 -5.103 3.180 1.00 73.75 394 VAL A CA 1
ATOM 2881 C C . VAL A 1 394 ? -8.222 -4.156 2.495 1.00 73.75 394 VAL A C 1
ATOM 2883 O O . VAL A 1 394 ? -8.575 -3.021 2.172 1.00 73.75 394 VAL A O 1
ATOM 2886 N N . TYR A 1 395 ? -7.005 -4.639 2.260 1.00 80.19 395 TYR A N 1
ATOM 2887 C CA . TYR A 1 395 ? -5.944 -3.904 1.581 1.00 80.19 395 TYR A CA 1
ATOM 2888 C C . TYR A 1 395 ? -5.815 -4.402 0.141 1.00 80.19 395 TYR A C 1
ATOM 2890 O O . TYR A 1 395 ? -5.351 -5.516 -0.096 1.00 80.19 395 TYR A O 1
ATOM 2898 N N . ASP A 1 396 ? -6.224 -3.583 -0.827 1.00 79.62 396 ASP A N 1
ATOM 2899 C CA . ASP A 1 396 ? -5.940 -3.840 -2.237 1.00 79.62 396 ASP A CA 1
ATOM 2900 C C . ASP A 1 396 ? -4.499 -3.390 -2.528 1.00 79.62 396 ASP A C 1
ATOM 2902 O O . ASP A 1 396 ? -4.177 -2.199 -2.468 1.00 79.62 396 ASP A O 1
ATOM 2906 N N . LEU A 1 397 ? -3.627 -4.359 -2.815 1.00 84.44 397 LEU A N 1
ATOM 2907 C CA . LEU A 1 397 ? -2.195 -4.162 -3.056 1.00 84.44 397 LEU A CA 1
ATOM 2908 C C . LEU A 1 397 ? -1.903 -4.060 -4.560 1.00 84.44 397 LEU A C 1
ATOM 2910 O O . LEU A 1 397 ? -2.501 -4.767 -5.372 1.00 84.44 397 LEU A O 1
ATOM 2914 N N . THR A 1 398 ? -0.972 -3.200 -4.972 1.00 84.44 398 THR A N 1
ATOM 2915 C CA . THR A 1 398 ? -0.501 -3.118 -6.368 1.00 84.44 398 THR A CA 1
ATOM 2916 C C . THR A 1 398 ? 0.928 -2.582 -6.422 1.00 84.44 398 THR A C 1
ATOM 2918 O O . THR A 1 398 ? 1.227 -1.590 -5.773 1.00 84.44 398 THR A O 1
ATOM 2921 N N . VAL A 1 399 ? 1.806 -3.182 -7.232 1.00 89.38 399 VAL A N 1
ATOM 2922 C CA . VAL A 1 399 ? 3.173 -2.670 -7.474 1.00 89.38 399 VAL A CA 1
ATOM 2923 C C . VAL A 1 399 ? 3.140 -1.204 -7.931 1.00 89.38 399 VAL A C 1
ATOM 2925 O O . VAL A 1 399 ? 2.345 -0.851 -8.807 1.00 89.38 399 VAL A O 1
ATOM 2928 N N . ALA A 1 400 ? 4.013 -0.365 -7.369 1.00 91.38 400 ALA A N 1
ATOM 2929 C CA . ALA A 1 400 ? 4.176 1.036 -7.742 1.00 91.38 400 ALA A CA 1
ATOM 2930 C C . ALA A 1 400 ? 4.673 1.154 -9.191 1.00 91.38 400 ALA A C 1
ATOM 2932 O O . ALA A 1 400 ? 5.813 0.823 -9.516 1.00 91.38 400 ALA A O 1
ATOM 2933 N N . LYS A 1 401 ? 3.792 1.596 -10.090 1.00 92.50 401 LYS A N 1
ATOM 2934 C CA . LYS A 1 401 ? 4.079 1.713 -11.524 1.00 92.50 401 LYS A CA 1
ATOM 2935 C C . LYS A 1 401 ? 4.430 3.143 -11.891 1.00 92.50 401 LYS A C 1
ATOM 2937 O O . LYS A 1 401 ? 3.795 4.065 -11.395 1.00 92.50 401 LYS A O 1
ATOM 2942 N N . THR A 1 402 ? 5.362 3.295 -12.823 1.00 93.50 402 THR A N 1
ATOM 2943 C CA . THR A 1 402 ? 5.623 4.563 -13.509 1.00 93.50 402 THR A CA 1
ATOM 2944 C C . THR A 1 402 ? 5.707 4.354 -15.019 1.00 93.50 402 THR A C 1
ATOM 2946 O O . THR A 1 402 ? 5.815 3.226 -15.508 1.00 93.50 402 THR A O 1
ATOM 2949 N N . LYS A 1 403 ? 5.625 5.459 -15.751 1.00 93.81 403 LYS A N 1
ATOM 2950 C CA . LYS A 1 403 ? 5.604 5.530 -17.208 1.00 93.81 403 LYS A CA 1
ATOM 2951 C C . LYS A 1 403 ? 6.975 5.939 -17.745 1.00 93.81 403 LYS A C 1
ATOM 2953 O O . LYS A 1 403 ? 7.684 6.730 -17.118 1.00 93.81 403 LYS A O 1
ATOM 2958 N N . LEU A 1 404 ? 7.346 5.408 -18.909 1.00 95.38 404 LEU A N 1
ATOM 2959 C CA . LEU A 1 404 ? 8.580 5.758 -19.600 1.00 95.38 404 LEU A CA 1
ATOM 2960 C C . LEU A 1 404 ? 8.288 6.777 -20.708 1.00 95.38 404 LEU A C 1
ATOM 2962 O O . LEU A 1 404 ? 7.396 6.623 -21.537 1.00 95.38 404 LEU A O 1
ATOM 2966 N N . THR A 1 405 ? 9.061 7.855 -20.718 1.00 93.75 405 THR A N 1
ATOM 2967 C CA . THR A 1 405 ? 8.909 8.986 -21.637 1.00 93.75 405 THR A CA 1
ATOM 2968 C C . THR A 1 405 ? 10.179 9.169 -22.446 1.00 93.75 405 THR A C 1
ATOM 2970 O O . THR A 1 405 ? 11.273 9.143 -21.893 1.00 93.75 405 THR A O 1
ATOM 2973 N N . ALA A 1 406 ? 10.049 9.349 -23.758 1.00 93.25 406 ALA A N 1
ATOM 2974 C CA . ALA A 1 406 ? 11.168 9.730 -24.612 1.00 93.25 406 ALA A CA 1
ATOM 2975 C C . ALA A 1 406 ? 11.303 11.260 -24.676 1.00 93.25 406 ALA A C 1
ATOM 2977 O O . ALA A 1 406 ? 10.304 11.980 -24.624 1.00 93.25 406 ALA A O 1
ATOM 2978 N N . SER A 1 407 ? 12.533 11.745 -24.831 1.00 92.38 407 SER A N 1
ATOM 2979 C CA . SER A 1 407 ? 12.836 13.125 -25.205 1.00 92.38 407 SER A CA 1
ATOM 2980 C C . SER A 1 407 ? 12.237 13.476 -26.572 1.00 92.38 407 SER A C 1
ATOM 2982 O O . SER A 1 407 ? 11.932 12.598 -27.378 1.00 92.38 407 SER A O 1
ATOM 2984 N N . GLU A 1 408 ? 12.100 14.771 -26.861 1.00 89.12 408 GLU A N 1
ATOM 2985 C CA . GLU A 1 408 ? 11.582 15.268 -28.147 1.00 89.12 408 GLU A CA 1
ATOM 2986 C C . GLU A 1 408 ? 12.404 14.758 -29.346 1.00 89.12 408 GLU A C 1
ATOM 2988 O O . GLU A 1 408 ? 11.848 14.371 -30.372 1.00 89.12 408 GLU A O 1
ATOM 2993 N N . ASP A 1 409 ? 13.725 14.646 -29.175 1.00 8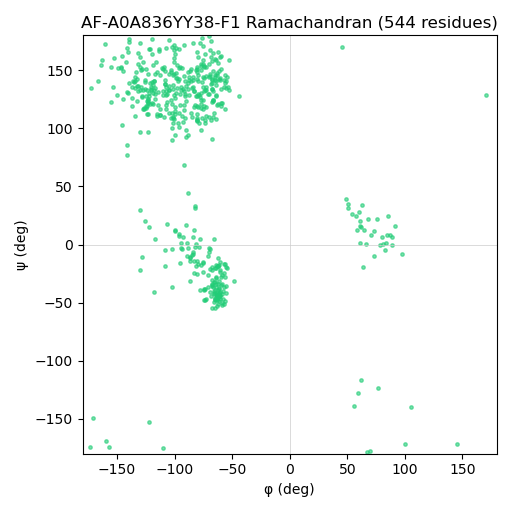5.62 409 ASP A N 1
ATOM 2994 C CA . ASP A 1 409 ? 14.648 14.066 -30.156 1.00 85.62 409 ASP A CA 1
ATOM 2995 C C . ASP A 1 409 ? 14.706 12.524 -30.135 1.00 85.62 409 ASP A C 1
ATOM 2997 O O . ASP A 1 409 ? 15.474 11.931 -30.887 1.00 85.62 409 ASP A O 1
ATOM 3001 N N . LYS A 1 410 ? 13.923 11.870 -29.265 1.00 90.25 410 LYS A N 1
ATOM 3002 C CA . LYS A 1 410 ? 13.812 10.411 -29.067 1.00 90.25 410 LYS A CA 1
ATOM 3003 C C . LYS A 1 410 ? 15.100 9.690 -28.624 1.00 90.25 410 LYS A C 1
ATOM 3005 O O . LYS A 1 410 ? 15.065 8.477 -28.413 1.00 90.25 410 LYS A O 1
ATOM 3010 N N . ARG A 1 411 ? 16.224 10.396 -28.425 1.00 85.25 411 ARG A N 1
ATOM 3011 C CA . ARG A 1 411 ? 17.541 9.804 -28.094 1.00 85.25 411 ARG A CA 1
ATOM 3012 C C . ARG A 1 411 ? 17.762 9.508 -26.604 1.00 85.25 411 ARG A C 1
ATOM 3014 O O . ARG A 1 411 ? 18.791 8.907 -26.276 1.00 85.25 411 ARG A O 1
ATOM 3021 N N . THR A 1 412 ? 16.855 9.941 -25.723 1.00 91.56 412 THR A N 1
ATOM 3022 C CA . THR A 1 412 ? 16.920 9.755 -24.262 1.00 91.56 412 THR A CA 1
ATOM 3023 C C . THR A 1 412 ? 15.549 9.354 -23.718 1.00 91.56 412 THR A C 1
ATOM 3025 O O . THR A 1 412 ? 14.545 9.957 -24.078 1.00 91.56 412 THR A O 1
ATOM 3028 N N . ILE A 1 413 ? 15.499 8.369 -22.825 1.00 95.50 413 ILE A N 1
ATOM 3029 C CA . ILE A 1 413 ? 14.311 7.981 -22.058 1.00 95.50 413 ILE A CA 1
ATOM 3030 C C . ILE A 1 413 ? 14.423 8.522 -20.621 1.00 95.50 413 ILE A C 1
ATOM 3032 O O . ILE A 1 413 ? 15.524 8.639 -20.079 1.00 95.50 413 ILE A O 1
ATOM 3036 N N . SER A 1 414 ? 13.290 8.812 -19.991 1.00 94.00 414 SER A N 1
ATOM 3037 C CA . SER A 1 414 ? 13.123 9.135 -18.570 1.00 94.00 414 SER A CA 1
ATOM 3038 C C . SER A 1 414 ? 11.951 8.358 -17.969 1.00 94.00 414 SER A C 1
ATOM 3040 O O . SER A 1 414 ? 10.966 8.097 -18.655 1.00 94.00 414 SER A O 1
ATOM 3042 N N . ALA A 1 415 ? 12.029 8.016 -16.683 1.00 94.88 415 ALA A N 1
ATOM 3043 C CA . ALA A 1 415 ? 10.854 7.639 -15.900 1.00 94.88 415 ALA A CA 1
ATOM 3044 C C . ALA A 1 415 ? 10.164 8.910 -15.369 1.00 94.88 415 ALA A C 1
ATOM 3046 O O . ALA A 1 415 ? 10.853 9.886 -15.054 1.00 94.88 415 ALA A O 1
ATOM 3047 N N . GLU A 1 416 ? 8.830 8.914 -15.292 1.00 92.69 416 GLU A N 1
ATOM 3048 C CA . GLU A 1 416 ? 8.070 10.026 -14.693 1.00 92.69 416 GLU A CA 1
ATOM 3049 C C . GLU A 1 416 ? 8.289 10.080 -13.164 1.00 92.69 416 GLU A C 1
ATOM 3051 O O . GLU A 1 416 ? 8.550 11.153 -12.615 1.00 92.69 416 GLU A O 1
ATOM 3056 N N . ASP A 1 417 ? 8.318 8.917 -12.506 1.00 91.75 417 ASP A N 1
ATOM 3057 C CA . ASP A 1 417 ? 8.589 8.735 -11.076 1.00 91.75 417 ASP A CA 1
ATOM 3058 C C . ASP A 1 417 ? 9.891 7.950 -10.861 1.00 91.75 417 ASP A C 1
ATOM 3060 O O . ASP A 1 417 ? 10.260 7.085 -11.657 1.00 91.75 417 ASP A O 1
ATOM 3064 N N . LYS A 1 418 ? 10.594 8.235 -9.760 1.00 84.00 418 LYS A N 1
ATOM 3065 C CA . LYS A 1 418 ? 11.942 7.704 -9.486 1.00 84.00 418 LYS A CA 1
ATOM 3066 C C . LYS A 1 418 ? 11.991 6.749 -8.300 1.00 84.00 418 LYS A C 1
ATOM 3068 O O . LYS A 1 418 ? 11.050 6.659 -7.510 1.00 84.00 418 LYS A O 1
ATOM 3073 N N . GLY A 1 419 ? 13.116 6.055 -8.152 1.00 87.94 419 GLY A N 1
ATOM 3074 C CA . GLY A 1 419 ? 13.364 5.132 -7.048 1.00 87.94 419 GLY A CA 1
ATOM 3075 C C . GLY A 1 419 ? 12.634 3.805 -7.239 1.00 87.94 419 GLY A C 1
ATOM 3076 O O . GLY A 1 419 ? 12.833 3.126 -8.241 1.00 87.94 419 GLY A O 1
ATOM 3077 N N . ASN A 1 420 ? 11.802 3.415 -6.275 1.00 89.44 420 ASN A N 1
ATOM 3078 C CA . ASN A 1 420 ? 11.174 2.088 -6.216 1.00 89.44 420 ASN A CA 1
ATOM 3079 C C . ASN A 1 420 ? 9.906 1.953 -7.086 1.00 89.44 420 ASN A C 1
ATOM 3081 O O . ASN A 1 420 ? 8.983 1.221 -6.743 1.00 89.44 420 ASN A O 1
ATOM 3085 N N . HIS A 1 421 ? 9.876 2.644 -8.227 1.00 92.62 421 HIS A N 1
ATOM 3086 C CA . HIS A 1 421 ? 8.819 2.528 -9.229 1.00 92.62 421 HIS A CA 1
ATOM 3087 C C . HIS A 1 421 ? 9.247 1.602 -10.375 1.00 92.62 421 HIS A C 1
ATOM 3089 O O . HIS A 1 421 ? 10.421 1.549 -10.748 1.00 92.62 421 HIS A O 1
ATOM 3095 N N . PHE A 1 422 ? 8.287 0.893 -10.967 1.00 93.62 422 PHE A N 1
ATOM 3096 C CA . PHE A 1 422 ? 8.520 -0.132 -11.986 1.00 93.62 422 PHE A CA 1
ATOM 3097 C C . PHE A 1 422 ? 7.784 0.193 -13.292 1.00 93.62 422 PHE A C 1
ATOM 3099 O O . PHE A 1 422 ? 6.631 0.623 -13.280 1.00 93.62 422 PHE A O 1
ATOM 3106 N N . ALA A 1 423 ? 8.437 -0.041 -14.429 1.00 93.25 423 ALA A N 1
ATOM 3107 C CA . ALA A 1 423 ? 7.812 0.070 -15.748 1.00 93.25 423 ALA A CA 1
ATOM 3108 C C . ALA A 1 423 ? 7.098 -1.243 -16.127 1.00 93.25 423 ALA A C 1
ATOM 3110 O O . ALA A 1 423 ? 7.505 -2.326 -15.703 1.00 93.25 423 ALA A O 1
ATOM 3111 N N . THR A 1 424 ? 6.039 -1.173 -16.939 1.00 91.56 424 THR A N 1
ATOM 3112 C CA . THR A 1 424 ? 5.403 -2.379 -17.507 1.00 91.56 424 THR A CA 1
ATOM 3113 C C . THR A 1 424 ? 6.195 -2.903 -18.706 1.00 91.56 424 THR A C 1
ATOM 3115 O O . THR A 1 424 ? 6.967 -2.167 -19.318 1.00 91.56 424 THR A O 1
ATOM 3118 N N . GLY A 1 425 ? 5.981 -4.165 -19.097 1.00 89.00 425 GLY A N 1
ATOM 3119 C CA . GLY A 1 425 ? 6.621 -4.731 -20.293 1.00 89.00 425 GLY A CA 1
ATOM 3120 C C . GLY A 1 425 ? 6.357 -3.918 -21.568 1.00 89.00 425 GLY A C 1
ATOM 3121 O O . GLY A 1 425 ? 7.264 -3.760 -22.382 1.00 89.00 425 GLY A O 1
ATOM 3122 N N . ASP A 1 426 ? 5.160 -3.340 -21.701 1.00 90.75 426 ASP A N 1
ATOM 3123 C CA . ASP A 1 426 ? 4.777 -2.493 -22.837 1.00 90.75 426 ASP A CA 1
ATOM 3124 C C . ASP A 1 426 ? 5.543 -1.160 -22.850 1.00 90.75 426 ASP A C 1
ATOM 3126 O O . ASP A 1 426 ? 6.071 -0.764 -23.887 1.00 90.75 426 ASP A O 1
ATOM 3130 N N . GLU A 1 427 ? 5.670 -0.503 -21.692 1.00 94.38 427 GLU A N 1
ATOM 3131 C CA . GLU A 1 427 ? 6.452 0.731 -21.517 1.00 94.38 427 GLU A CA 1
ATOM 3132 C C . GLU A 1 427 ? 7.939 0.493 -21.822 1.00 94.38 427 GLU A C 1
ATOM 3134 O O . GLU A 1 427 ? 8.566 1.257 -22.557 1.00 94.38 427 GLU A O 1
ATOM 3139 N N . VAL A 1 428 ? 8.500 -0.615 -21.321 1.00 94.12 428 VAL A N 1
ATOM 3140 C CA . VAL A 1 428 ? 9.886 -1.025 -21.601 1.00 94.12 428 VAL A CA 1
ATOM 3141 C C . VAL A 1 428 ? 10.083 -1.315 -23.092 1.00 94.12 428 VAL A C 1
ATOM 3143 O O . VAL A 1 428 ? 11.058 -0.850 -23.681 1.00 94.12 428 VAL A O 1
ATOM 3146 N N . ALA A 1 429 ? 9.155 -2.029 -23.735 1.00 91.19 429 ALA A N 1
ATOM 3147 C CA . ALA A 1 429 ? 9.222 -2.316 -25.166 1.00 91.19 429 ALA A CA 1
ATOM 3148 C C . ALA A 1 429 ? 9.094 -1.044 -26.023 1.00 91.19 429 ALA A C 1
ATOM 3150 O O . ALA A 1 429 ? 9.840 -0.878 -26.991 1.00 91.19 429 ALA A O 1
ATOM 3151 N N . ALA A 1 430 ? 8.198 -0.120 -25.666 1.00 92.19 430 ALA A N 1
ATOM 3152 C CA . ALA A 1 430 ? 8.044 1.167 -26.340 1.00 92.19 430 ALA A CA 1
ATOM 3153 C C . ALA A 1 430 ? 9.309 2.033 -26.208 1.00 92.19 430 ALA A C 1
ATOM 3155 O O . ALA A 1 430 ? 9.785 2.581 -27.208 1.00 92.19 430 ALA A O 1
ATOM 3156 N N . ALA A 1 431 ? 9.896 2.099 -25.010 1.00 94.19 431 ALA A N 1
ATOM 3157 C CA . ALA A 1 431 ? 11.142 2.813 -24.743 1.00 94.19 431 ALA A CA 1
ATOM 3158 C C . ALA A 1 431 ? 12.331 2.226 -25.524 1.00 94.19 431 ALA A C 1
ATOM 3160 O O . ALA A 1 431 ? 13.051 2.972 -26.192 1.00 94.19 431 ALA A O 1
ATOM 3161 N N . ILE A 1 432 ? 12.503 0.895 -25.508 1.00 91.94 432 ILE A N 1
ATOM 3162 C CA . ILE A 1 432 ? 13.537 0.198 -26.289 1.00 91.94 432 ILE A CA 1
ATOM 3163 C C . ILE A 1 432 ? 13.359 0.487 -27.780 1.00 91.94 432 ILE A C 1
ATOM 3165 O O . ILE A 1 432 ? 14.313 0.918 -28.424 1.00 91.94 432 ILE A O 1
ATOM 3169 N N . ASN A 1 433 ? 12.160 0.291 -28.338 1.00 90.44 433 ASN A N 1
ATOM 3170 C CA . ASN A 1 433 ? 11.914 0.496 -29.768 1.00 90.44 433 ASN A CA 1
ATOM 3171 C C . ASN A 1 433 ? 12.159 1.952 -30.197 1.00 90.44 433 ASN A C 1
ATOM 3173 O O . ASN A 1 433 ? 12.796 2.182 -31.225 1.00 90.44 433 ASN A O 1
ATOM 3177 N N . THR A 1 434 ? 11.721 2.925 -29.392 1.00 91.50 434 THR A N 1
ATOM 3178 C CA . THR A 1 434 ? 11.892 4.360 -29.671 1.00 91.50 434 THR A CA 1
ATOM 3179 C C . THR A 1 434 ? 13.367 4.758 -29.663 1.00 91.50 434 THR A C 1
ATOM 3181 O O . THR A 1 434 ? 13.876 5.262 -30.665 1.00 91.50 434 THR A O 1
ATOM 3184 N N . ALA A 1 435 ? 14.091 4.465 -28.579 1.00 90.31 435 ALA A N 1
ATOM 3185 C CA . ALA A 1 435 ? 15.501 4.832 -28.471 1.00 90.31 435 ALA A CA 1
ATOM 3186 C C . ALA A 1 435 ? 16.406 3.999 -29.402 1.00 90.31 435 ALA A C 1
ATOM 3188 O O . ALA A 1 435 ? 17.439 4.491 -29.846 1.00 90.31 435 ALA A O 1
ATOM 3189 N N . THR A 1 436 ? 16.014 2.770 -29.769 1.00 87.19 436 THR A N 1
ATOM 3190 C CA . THR A 1 436 ? 16.713 1.973 -30.798 1.00 87.19 436 THR A CA 1
ATOM 3191 C C . THR A 1 436 ? 16.505 2.546 -32.198 1.00 87.19 436 THR A C 1
ATOM 3193 O O . THR A 1 436 ? 17.436 2.523 -32.999 1.00 87.19 436 THR A O 1
ATOM 3196 N N . ALA A 1 437 ? 15.320 3.080 -32.512 1.00 85.00 437 ALA A N 1
ATOM 3197 C CA . ALA A 1 437 ? 15.085 3.772 -33.778 1.00 85.00 437 ALA A CA 1
ATOM 3198 C C . ALA A 1 437 ? 15.926 5.058 -33.873 1.00 85.00 437 ALA A C 1
ATOM 3200 O O . ALA A 1 437 ? 16.622 5.243 -34.868 1.00 85.00 437 ALA A O 1
ATOM 3201 N N . ALA A 1 438 ? 15.955 5.868 -32.809 1.00 86.31 438 ALA A N 1
ATOM 3202 C CA . ALA A 1 438 ? 16.775 7.081 -32.726 1.00 86.31 438 ALA A CA 1
ATOM 3203 C C . ALA A 1 438 ? 18.294 6.810 -32.647 1.00 86.31 438 ALA A C 1
ATOM 3205 O O . ALA A 1 438 ? 19.106 7.683 -32.940 1.00 86.31 438 ALA A O 1
ATOM 3206 N N . ALA A 1 439 ? 18.707 5.604 -32.244 1.00 84.75 439 ALA A N 1
ATOM 3207 C CA . ALA A 1 439 ? 20.112 5.194 -32.224 1.00 84.75 439 ALA A CA 1
ATOM 3208 C C . ALA A 1 439 ? 20.621 4.620 -33.553 1.00 84.75 439 ALA A C 1
ATOM 3210 O O . ALA A 1 439 ? 21.827 4.420 -33.701 1.00 84.75 439 ALA A O 1
ATOM 3211 N N . ARG A 1 440 ? 19.731 4.340 -34.515 1.00 81.50 440 ARG A N 1
ATOM 3212 C CA . ARG A 1 440 ? 20.149 3.956 -35.865 1.00 81.50 440 ARG A CA 1
ATOM 3213 C C . ARG A 1 440 ? 20.804 5.137 -36.574 1.00 81.50 440 ARG A C 1
ATOM 3215 O O . ARG A 1 440 ? 20.638 6.298 -36.210 1.00 81.50 440 ARG A O 1
ATOM 3222 N N . THR A 1 441 ? 21.545 4.804 -37.617 1.00 73.94 441 THR A N 1
ATOM 3223 C CA . THR A 1 441 ? 22.202 5.766 -38.491 1.00 73.94 441 THR A CA 1
ATOM 3224 C C . THR A 1 441 ? 21.794 5.478 -39.924 1.00 73.94 441 THR A C 1
ATOM 3226 O O . THR A 1 441 ? 21.712 4.316 -40.321 1.00 73.94 441 THR A O 1
ATOM 3229 N N . GLU A 1 442 ? 21.562 6.533 -40.689 1.00 78.12 442 GLU A N 1
ATOM 3230 C CA . GLU A 1 442 ? 21.257 6.489 -42.113 1.00 78.12 442 GLU A CA 1
ATOM 3231 C C . GLU A 1 442 ? 22.359 7.238 -42.873 1.00 78.12 442 GLU A C 1
ATOM 3233 O O . GLU A 1 442 ? 22.890 8.232 -42.381 1.00 78.12 442 GLU A O 1
ATOM 3238 N N . VAL A 1 443 ? 22.779 6.726 -44.032 1.00 81.31 443 VAL A N 1
ATOM 3239 C CA . VAL A 1 443 ? 23.891 7.302 -44.809 1.00 81.31 443 VAL A CA 1
ATOM 3240 C C . VAL A 1 443 ? 23.474 7.381 -46.267 1.00 81.31 443 VAL A C 1
ATOM 3242 O O . VAL A 1 443 ? 23.343 6.355 -46.939 1.00 81.31 443 VAL A O 1
ATOM 3245 N N . GLU A 1 444 ? 23.271 8.602 -46.751 1.00 81.50 444 GLU A N 1
ATOM 3246 C CA . GLU A 1 444 ? 22.797 8.863 -48.108 1.00 81.50 444 GLU A CA 1
ATOM 3247 C C . GLU A 1 444 ? 23.954 9.191 -49.059 1.00 81.50 444 GLU A C 1
ATOM 3249 O O . GLU A 1 444 ? 24.926 9.863 -48.699 1.00 81.50 444 GLU A O 1
ATOM 3254 N N . ALA A 1 445 ? 23.841 8.719 -50.302 1.00 79.69 445 ALA A N 1
ATOM 3255 C CA . ALA A 1 445 ? 24.829 8.960 -51.344 1.00 79.69 445 ALA A CA 1
ATOM 3256 C C . ALA A 1 445 ? 24.639 10.348 -51.973 1.00 79.69 445 ALA A C 1
ATOM 3258 O O . ALA A 1 445 ? 23.696 10.574 -52.732 1.00 79.69 445 ALA A O 1
ATOM 3259 N N . GLY A 1 446 ? 25.558 11.270 -51.685 1.00 75.25 446 GLY A N 1
ATOM 3260 C CA . GLY A 1 446 ? 25.643 12.553 -52.373 1.00 75.25 446 GLY A CA 1
ATOM 3261 C C . GLY A 1 446 ? 26.117 12.434 -53.828 1.00 75.25 446 GLY A C 1
ATOM 3262 O O . GLY A 1 446 ? 26.440 11.362 -54.343 1.00 75.25 446 GLY A O 1
ATOM 3263 N N . LYS A 1 447 ? 26.198 13.580 -54.509 1.00 77.88 447 LYS A N 1
ATOM 3264 C CA . LYS A 1 447 ? 26.641 13.658 -55.908 1.00 77.88 447 LYS A CA 1
ATOM 3265 C C . LYS A 1 447 ? 28.044 13.065 -56.089 1.00 77.88 447 LYS A C 1
ATOM 3267 O O . LYS A 1 447 ? 28.942 13.348 -55.300 1.00 77.88 447 LYS A O 1
ATOM 3272 N N . ASN A 1 448 ? 28.224 12.259 -57.139 1.00 79.50 448 ASN A N 1
ATOM 3273 C CA . ASN A 1 448 ? 29.450 11.503 -57.438 1.00 79.50 448 ASN A CA 1
ATOM 3274 C C . ASN A 1 448 ? 29.909 10.514 -56.342 1.00 79.50 448 ASN A C 1
ATOM 3276 O O . ASN A 1 448 ? 31.007 9.963 -56.436 1.00 79.50 448 ASN A O 1
ATOM 3280 N N . VAL A 1 449 ? 29.063 10.226 -55.348 1.00 84.12 449 VAL A N 1
ATOM 3281 C CA . VAL A 1 449 ? 29.284 9.202 -54.320 1.00 84.12 449 VAL A CA 1
ATOM 3282 C C . VAL A 1 449 ? 28.404 7.985 -54.609 1.00 84.12 449 VAL A C 1
ATOM 3284 O O . VAL A 1 449 ? 27.283 8.095 -55.096 1.00 84.12 449 VAL A O 1
ATOM 3287 N N . LYS A 1 450 ? 28.910 6.800 -54.275 1.00 82.88 450 LYS A N 1
ATOM 3288 C CA . LYS A 1 450 ? 28.171 5.540 -54.240 1.00 82.88 450 LYS A CA 1
ATOM 3289 C C . LYS A 1 450 ? 28.288 4.935 -52.845 1.00 82.88 450 LYS A C 1
ATOM 3291 O O . LYS A 1 450 ? 29.369 4.498 -52.446 1.00 82.88 450 LYS A O 1
ATOM 3296 N N . VAL A 1 451 ? 27.171 4.886 -52.126 1.00 86.62 451 VAL A N 1
ATOM 3297 C CA . VAL A 1 451 ? 27.043 4.194 -50.835 1.00 86.62 451 VAL A CA 1
ATOM 3298 C C . VAL A 1 451 ? 26.414 2.822 -51.070 1.00 86.62 451 VAL A C 1
ATOM 3300 O O . VAL A 1 451 ? 25.430 2.702 -51.798 1.00 86.62 451 VAL A O 1
ATOM 3303 N N . THR A 1 452 ? 26.968 1.780 -50.454 1.00 84.31 452 THR A N 1
ATOM 3304 C CA . THR A 1 452 ? 26.348 0.449 -50.378 1.00 84.31 452 THR A CA 1
ATOM 3305 C C . THR A 1 452 ? 26.401 -0.066 -48.944 1.00 84.31 452 THR A C 1
ATOM 3307 O O . THR A 1 452 ? 27.442 -0.004 -48.294 1.00 84.31 452 THR A O 1
ATOM 3310 N N . SER A 1 453 ? 25.284 -0.573 -48.424 1.00 85.38 453 SER A N 1
ATOM 3311 C CA . SER A 1 453 ? 25.210 -1.137 -47.074 1.00 85.38 453 SER A CA 1
ATOM 3312 C C . SER A 1 453 ? 25.326 -2.665 -47.082 1.00 85.38 453 SER A C 1
ATOM 3314 O O . SER A 1 453 ? 25.001 -3.336 -48.063 1.00 85.38 453 SER A O 1
ATOM 3316 N N . LYS A 1 454 ? 25.787 -3.227 -45.963 1.00 82.38 454 LYS A N 1
ATOM 3317 C CA . LYS A 1 454 ? 25.659 -4.651 -45.623 1.00 82.38 454 LYS A CA 1
ATOM 3318 C C . LYS A 1 454 ? 25.496 -4.816 -44.115 1.00 82.38 454 LYS A C 1
ATOM 3320 O O . LYS A 1 454 ? 26.036 -4.016 -43.353 1.00 82.38 454 LYS A O 1
ATOM 3325 N N . THR A 1 455 ? 24.827 -5.875 -43.679 1.00 78.88 455 THR A N 1
ATOM 3326 C CA . THR A 1 455 ? 24.824 -6.270 -42.264 1.00 78.88 455 THR A CA 1
ATOM 3327 C C . THR A 1 455 ? 26.167 -6.916 -41.908 1.00 78.88 455 THR A C 1
ATOM 3329 O O . THR A 1 455 ? 26.677 -7.762 -42.646 1.00 78.88 455 THR A O 1
ATOM 3332 N N . GLY A 1 456 ? 26.773 -6.489 -40.803 1.00 69.75 456 GLY A N 1
ATOM 3333 C CA . GLY A 1 456 ? 27.986 -7.069 -40.235 1.00 69.75 456 GLY A CA 1
ATOM 3334 C C . GLY A 1 456 ? 27.705 -8.284 -39.347 1.00 69.75 456 GLY A C 1
ATOM 3335 O O . GLY A 1 456 ? 26.558 -8.610 -39.046 1.00 69.75 456 GLY A O 1
ATOM 3336 N N . ALA A 1 457 ? 28.770 -8.952 -38.898 1.00 68.56 457 ALA A N 1
ATOM 3337 C CA . ALA A 1 457 ? 28.677 -10.183 -38.105 1.00 68.56 457 ALA A CA 1
ATOM 3338 C C . ALA A 1 457 ? 27.973 -10.012 -36.743 1.00 68.56 457 ALA A C 1
ATOM 3340 O O . ALA A 1 457 ? 27.508 -10.999 -36.180 1.00 68.56 457 ALA A O 1
ATOM 3341 N N . ASN A 1 458 ? 27.850 -8.777 -36.240 1.00 63.12 458 ASN A N 1
ATOM 3342 C CA . ASN A 1 458 ? 27.187 -8.461 -34.973 1.00 63.12 458 ASN A CA 1
ATOM 3343 C C . ASN A 1 458 ? 25.816 -7.789 -35.203 1.00 63.12 458 ASN A C 1
ATOM 3345 O O . ASN A 1 458 ? 25.307 -7.110 -34.317 1.00 63.12 458 ASN A O 1
ATOM 3349 N N . GLY A 1 459 ? 25.246 -7.897 -36.410 1.00 63.97 459 GLY A N 1
ATOM 3350 C CA . GLY A 1 459 ? 23.968 -7.274 -36.773 1.00 63.97 459 GLY A CA 1
ATOM 3351 C C . GLY A 1 459 ? 24.031 -5.772 -37.086 1.00 63.97 459 GLY A C 1
ATOM 3352 O O . GLY A 1 459 ? 23.005 -5.191 -37.427 1.00 63.97 459 GLY A O 1
ATOM 3353 N N . GLN A 1 460 ? 25.205 -5.135 -37.008 1.00 69.69 460 GLN A N 1
ATOM 3354 C CA . GLN A 1 460 ? 25.355 -3.704 -37.296 1.00 69.69 460 GLN A CA 1
ATOM 3355 C C . GLN A 1 460 ? 25.279 -3.401 -38.802 1.00 69.69 460 GLN A C 1
ATOM 3357 O O . GLN A 1 460 ? 25.679 -4.227 -39.623 1.00 69.69 460 GLN A O 1
ATOM 3362 N N . ASN A 1 461 ? 24.858 -2.193 -39.182 1.00 77.75 461 ASN A N 1
ATOM 3363 C CA . ASN A 1 461 ? 24.992 -1.728 -40.564 1.00 77.75 461 ASN A CA 1
ATOM 3364 C C . ASN A 1 461 ? 26.439 -1.294 -40.840 1.00 77.75 461 ASN A C 1
ATOM 3366 O O . ASN A 1 461 ? 27.013 -0.506 -40.093 1.00 77.75 461 ASN A O 1
ATOM 3370 N N . ILE A 1 462 ? 27.022 -1.783 -41.934 1.00 77.62 462 ILE A N 1
ATOM 3371 C CA . ILE A 1 462 ? 28.322 -1.346 -42.452 1.00 77.62 462 ILE A CA 1
ATOM 3372 C C . ILE A 1 462 ? 28.074 -0.630 -43.778 1.00 77.62 462 ILE A C 1
ATOM 3374 O O . ILE A 1 462 ? 27.697 -1.267 -44.764 1.00 77.62 462 ILE A O 1
ATOM 3378 N N . TYR A 1 463 ? 28.303 0.682 -43.800 1.00 84.50 463 TYR A N 1
ATOM 3379 C CA . TYR A 1 463 ? 28.199 1.518 -44.995 1.00 84.50 463 TYR A CA 1
ATOM 3380 C C . TYR A 1 463 ? 29.556 1.601 -45.697 1.00 84.50 463 TYR A C 1
ATOM 3382 O O . TYR A 1 463 ? 30.524 2.127 -45.155 1.00 84.50 463 TYR A O 1
ATOM 3390 N N . ASN A 1 464 ? 29.634 1.074 -46.916 1.00 80.75 464 ASN A N 1
ATOM 3391 C CA . ASN A 1 464 ? 30.785 1.219 -47.793 1.00 80.75 464 ASN A CA 1
ATOM 3392 C C . ASN A 1 464 ? 30.564 2.436 -48.702 1.00 80.75 464 ASN A C 1
ATOM 3394 O O . ASN A 1 464 ? 29.788 2.373 -49.658 1.00 80.75 464 ASN A O 1
ATOM 3398 N N . VAL A 1 465 ? 31.264 3.531 -48.410 1.00 83.12 465 VAL A N 1
ATOM 3399 C CA . VAL A 1 465 ? 31.267 4.751 -49.227 1.00 83.12 465 VAL A CA 1
ATOM 3400 C C . VAL A 1 465 ? 32.364 4.645 -50.289 1.00 83.12 465 VAL A C 1
ATOM 3402 O O . VAL A 1 465 ? 33.488 4.239 -50.000 1.00 83.12 465 VAL A O 1
ATOM 3405 N N . SER A 1 466 ? 32.038 4.984 -51.532 1.00 79.44 466 SER A N 1
ATOM 3406 C CA . SER A 1 466 ? 32.944 4.908 -52.681 1.00 79.44 466 SER A CA 1
ATOM 3407 C C . SER A 1 466 ? 32.672 6.037 -53.674 1.00 79.44 466 SER A 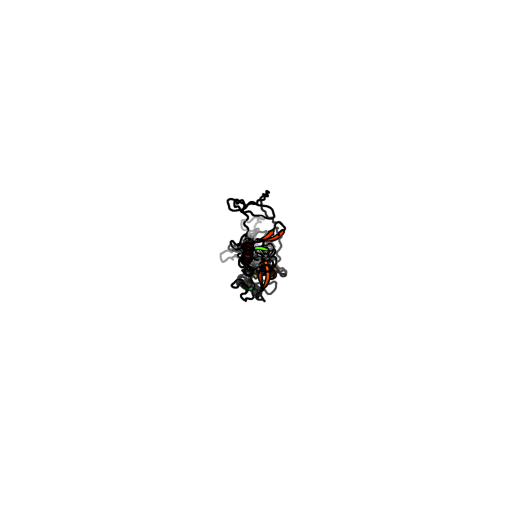C 1
ATOM 3409 O O . SER A 1 466 ? 31.611 6.656 -53.638 1.00 79.44 466 SER A O 1
ATOM 3411 N N . VAL A 1 467 ? 33.627 6.318 -54.558 1.00 79.69 467 VAL A N 1
ATOM 3412 C CA . VAL A 1 467 ? 33.436 7.259 -55.672 1.00 79.69 467 VAL A CA 1
ATOM 3413 C C . VAL A 1 467 ? 32.575 6.590 -56.756 1.00 79.69 467 VAL A C 1
ATOM 3415 O O . VAL A 1 467 ? 32.672 5.378 -56.966 1.00 79.69 467 VAL A O 1
ATOM 3418 N N . SER A 1 468 ? 31.710 7.360 -57.420 1.00 77.50 468 SER A N 1
ATOM 3419 C CA . SER A 1 468 ? 30.930 6.893 -58.575 1.00 77.50 468 SER A CA 1
ATOM 3420 C C . SER A 1 468 ? 31.841 6.433 -59.725 1.00 77.50 468 SER A C 1
ATOM 3422 O O . SER A 1 468 ? 32.957 6.924 -59.870 1.00 77.50 468 SER A O 1
ATOM 3424 N N . GLY A 1 469 ? 31.367 5.483 -60.540 1.00 74.56 469 GLY A N 1
ATOM 3425 C CA . GLY A 1 469 ? 32.120 4.982 -61.698 1.00 74.56 469 GLY A CA 1
ATOM 3426 C C . GLY A 1 469 ? 32.276 6.054 -62.777 1.00 74.56 469 GLY A C 1
ATOM 3427 O O . GLY A 1 469 ? 33.395 6.403 -63.141 1.00 74.56 469 GLY A O 1
ATOM 3428 N N . ASP A 1 470 ? 31.149 6.619 -63.211 1.00 77.62 470 ASP A N 1
ATOM 3429 C CA . ASP A 1 470 ? 31.115 7.842 -64.010 1.00 77.62 470 ASP A CA 1
ATOM 3430 C C . ASP A 1 470 ? 30.998 9.061 -63.086 1.00 77.62 470 ASP A C 1
ATOM 3432 O O . ASP A 1 470 ? 30.255 9.035 -62.098 1.00 77.62 470 ASP A O 1
ATOM 3436 N N . LEU A 1 471 ? 31.711 10.139 -63.419 1.00 81.25 471 LEU A N 1
ATOM 3437 C CA . LEU A 1 471 ? 31.683 11.409 -62.692 1.00 81.25 471 LEU A CA 1
ATOM 3438 C C . LEU A 1 471 ? 30.932 12.463 -63.510 1.00 81.25 471 LEU A C 1
ATOM 3440 O O . LEU A 1 471 ? 31.355 12.806 -64.613 1.00 81.25 471 LEU A O 1
ATOM 3444 N N . SER A 1 472 ? 29.843 13.002 -62.962 1.00 74.12 472 SER A N 1
ATOM 3445 C CA . SER A 1 472 ? 29.041 14.051 -63.597 1.00 74.12 472 SER A CA 1
ATOM 3446 C C . SER A 1 472 ? 29.305 15.429 -62.989 1.00 74.12 472 SER A C 1
ATOM 3448 O O . SER A 1 472 ? 29.616 15.573 -61.805 1.00 74.12 472 SER A O 1
ATOM 3450 N N . ASP A 1 473 ? 29.191 16.463 -63.824 1.00 75.50 473 ASP A N 1
ATOM 3451 C CA . ASP A 1 473 ? 29.337 17.883 -63.470 1.00 75.50 473 ASP A CA 1
ATOM 3452 C C . ASP A 1 473 ? 30.658 18.264 -62.762 1.00 75.50 473 ASP A C 1
ATOM 3454 O O . ASP A 1 473 ? 30.730 19.259 -62.039 1.00 75.50 473 ASP A O 1
ATOM 3458 N N . ILE A 1 474 ? 31.729 17.497 -62.998 1.00 80.75 474 ILE A N 1
ATOM 3459 C CA . ILE A 1 474 ? 33.099 17.875 -62.633 1.00 80.75 474 ILE A CA 1
ATOM 3460 C C . ILE A 1 474 ? 33.641 18.841 -63.692 1.00 80.75 474 ILE A C 1
ATOM 3462 O O . ILE A 1 474 ? 33.964 18.440 -64.808 1.00 80.75 474 ILE A O 1
ATOM 3466 N N . THR A 1 475 ? 33.762 20.120 -63.336 1.00 81.75 475 THR A N 1
ATOM 3467 C CA . THR A 1 475 ? 34.258 21.179 -64.236 1.00 81.75 475 THR A CA 1
ATOM 3468 C C . THR A 1 475 ? 35.783 21.257 -64.302 1.00 81.75 475 THR A C 1
ATOM 3470 O O . THR A 1 475 ? 36.343 21.749 -65.279 1.00 81.75 475 THR A O 1
ATOM 3473 N N . SER A 1 476 ? 36.494 20.790 -63.270 1.00 84.56 476 SER A N 1
ATOM 3474 C CA . SER A 1 476 ? 37.956 20.692 -63.291 1.00 84.56 476 SER A CA 1
ATOM 3475 C C . SER A 1 476 ? 38.514 19.777 -62.202 1.00 84.56 476 SER A C 1
ATOM 3477 O O . SER A 1 476 ? 37.875 19.544 -61.179 1.00 84.56 476 SER A O 1
ATOM 3479 N N . ILE A 1 477 ? 39.736 19.298 -62.430 1.00 84.00 477 ILE A N 1
ATOM 3480 C CA . ILE A 1 477 ? 40.575 18.580 -61.471 1.00 84.00 477 ILE A CA 1
ATOM 3481 C C . ILE A 1 477 ? 41.858 19.401 -61.296 1.00 84.00 477 ILE A C 1
ATOM 3483 O O . ILE A 1 477 ? 42.570 19.645 -62.271 1.00 84.00 477 ILE A O 1
ATOM 3487 N N . SER A 1 478 ? 42.156 19.817 -60.064 1.00 81.88 478 SER A N 1
ATOM 3488 C CA . SER A 1 478 ? 43.368 20.573 -59.711 1.00 81.88 478 SER A CA 1
ATOM 3489 C C . SER A 1 478 ? 44.224 19.781 -58.723 1.00 81.88 478 SER A C 1
ATOM 3491 O O . SER A 1 478 ? 43.690 19.171 -57.798 1.00 81.88 478 SER A O 1
ATOM 3493 N N . ASN A 1 479 ? 45.546 19.824 -58.881 1.00 73.62 479 ASN A N 1
ATOM 3494 C CA . ASN A 1 479 ? 46.509 19.283 -57.925 1.00 73.62 479 ASN A CA 1
ATOM 3495 C C . ASN A 1 479 ? 47.768 20.166 -57.915 1.00 73.62 479 ASN A C 1
ATOM 3497 O O . ASN A 1 479 ? 48.574 20.118 -58.848 1.00 73.62 479 ASN A O 1
ATOM 3501 N N . GLY A 1 480 ? 47.903 21.007 -56.885 1.00 80.00 480 GLY A N 1
ATOM 3502 C CA . GLY A 1 480 ? 48.858 22.120 -56.896 1.00 80.00 480 GLY A CA 1
ATOM 3503 C C . GLY A 1 480 ? 48.630 23.033 -58.107 1.00 80.00 480 GLY A C 1
ATOM 3504 O O . GLY A 1 480 ? 47.490 23.257 -58.513 1.00 80.00 480 GLY A O 1
ATOM 3505 N N . ASP A 1 481 ? 49.718 23.486 -58.727 1.00 81.25 481 ASP A N 1
ATOM 3506 C CA . ASP A 1 481 ? 49.695 24.381 -59.894 1.00 81.25 481 ASP A CA 1
ATOM 3507 C C . ASP A 1 481 ? 49.178 23.714 -61.189 1.00 81.25 481 ASP A C 1
ATOM 3509 O O . ASP A 1 481 ? 49.021 24.372 -62.216 1.00 81.25 481 ASP A O 1
ATOM 3513 N N . THR A 1 482 ? 48.927 22.398 -61.181 1.00 80.06 482 THR A N 1
ATOM 3514 C CA . THR A 1 482 ? 48.424 21.667 -62.355 1.00 80.06 482 THR A CA 1
ATOM 3515 C C . THR A 1 482 ? 46.906 21.545 -62.304 1.00 80.06 482 THR A C 1
ATOM 3517 O O . THR A 1 482 ? 46.358 20.912 -61.401 1.00 80.06 482 THR A O 1
ATOM 3520 N N . LYS A 1 483 ? 46.222 22.091 -63.316 1.00 86.88 483 LYS A N 1
ATOM 3521 C CA . LYS A 1 483 ? 44.763 22.015 -63.469 1.00 86.88 483 LYS A CA 1
ATOM 3522 C C . LYS A 1 483 ? 44.374 21.460 -64.836 1.00 86.88 483 LYS A C 1
ATOM 3524 O O . LYS A 1 483 ? 44.862 21.928 -65.863 1.00 86.88 483 LYS A O 1
ATOM 3529 N N . VAL A 1 484 ? 43.431 20.524 -64.849 1.00 88.69 484 VAL A N 1
ATOM 3530 C CA . VAL A 1 484 ? 42.724 20.060 -66.049 1.00 88.69 484 VAL A CA 1
ATOM 3531 C C . VAL A 1 484 ? 41.272 20.503 -65.930 1.00 88.69 484 VAL A C 1
ATOM 3533 O O . VAL A 1 484 ? 40.574 20.088 -65.009 1.00 88.69 484 VAL A O 1
ATOM 3536 N N . SER A 1 485 ? 40.818 21.364 -66.835 1.00 88.12 485 SER A N 1
ATOM 3537 C CA . SER A 1 485 ? 39.435 21.847 -66.887 1.00 88.12 485 SER A CA 1
ATOM 3538 C C . SER A 1 485 ? 38.670 21.104 -67.981 1.00 88.12 485 SER A C 1
ATOM 3540 O O . SER A 1 485 ? 39.172 20.961 -69.097 1.00 88.12 485 SER A O 1
ATOM 3542 N N . LEU A 1 486 ? 37.460 20.646 -67.668 1.00 87.12 486 LEU A N 1
ATOM 3543 C CA . LEU A 1 486 ? 36.552 19.968 -68.590 1.00 87.12 486 LEU A CA 1
ATOM 3544 C C . LEU A 1 486 ? 35.376 20.900 -68.879 1.00 87.12 486 LEU A C 1
ATOM 3546 O O . LEU A 1 486 ? 34.751 21.425 -67.959 1.00 87.12 486 LEU A O 1
ATOM 3550 N N . GLY A 1 487 ? 35.076 21.127 -70.154 1.00 85.88 487 GLY A N 1
ATOM 3551 C CA . GLY A 1 487 ? 34.028 22.065 -70.535 1.00 85.88 487 GLY A CA 1
ATOM 3552 C C . GLY A 1 487 ? 33.705 22.016 -72.018 1.00 85.88 487 GLY A C 1
ATOM 3553 O O . GLY A 1 487 ? 33.817 20.968 -72.658 1.00 85.88 487 GLY A O 1
ATOM 3554 N N . LYS A 1 488 ? 33.291 23.164 -72.555 1.00 88.25 488 LYS A N 1
ATOM 3555 C CA . LYS A 1 488 ? 32.978 23.345 -73.970 1.00 88.25 488 LYS A CA 1
ATOM 3556 C C . LYS A 1 488 ? 33.642 24.598 -74.532 1.00 88.25 488 LYS A C 1
ATOM 3558 O O . LYS A 1 488 ? 33.932 25.520 -73.771 1.00 88.25 488 LYS A O 1
ATOM 3563 N N . ASP A 1 489 ? 33.875 24.619 -75.841 1.00 84.81 489 ASP A N 1
ATOM 3564 C CA . ASP A 1 489 ? 34.204 25.848 -76.570 1.00 84.81 489 ASP A CA 1
ATOM 3565 C C . ASP A 1 489 ? 32.955 26.728 -76.793 1.00 84.81 489 ASP A C 1
ATOM 3567 O O . ASP A 1 489 ? 31.830 26.350 -76.454 1.00 84.81 489 ASP A O 1
ATOM 3571 N N . GLU A 1 490 ? 33.149 27.901 -77.401 1.00 86.12 490 GLU A N 1
ATOM 3572 C CA . GLU A 1 490 ? 32.074 28.841 -77.763 1.00 86.12 490 GLU A CA 1
ATOM 3573 C C . GLU A 1 490 ? 31.065 28.252 -78.774 1.00 86.12 490 GLU A C 1
ATOM 3575 O O . GLU A 1 490 ? 29.932 28.720 -78.869 1.00 86.12 490 GLU A O 1
ATOM 3580 N N . GLN A 1 491 ? 31.444 27.183 -79.486 1.00 89.12 491 GLN A N 1
ATOM 3581 C CA . GLN A 1 491 ? 30.597 26.435 -80.421 1.00 89.12 491 GLN A CA 1
ATOM 3582 C C . GLN A 1 491 ? 29.812 25.288 -79.743 1.00 89.12 491 GLN A C 1
ATOM 3584 O O . GLN A 1 491 ? 28.925 24.697 -80.360 1.00 89.12 491 GLN A O 1
ATOM 3589 N N . GLY A 1 492 ? 30.111 24.955 -78.482 1.00 86.81 492 GLY A N 1
ATOM 3590 C CA . GLY A 1 492 ? 29.470 23.881 -77.720 1.00 86.81 492 GLY A CA 1
ATOM 3591 C C . GLY A 1 492 ? 30.108 22.485 -77.847 1.00 86.81 492 GLY A C 1
ATOM 3592 O O . GLY A 1 492 ? 29.539 21.524 -77.306 1.00 86.81 492 GLY A O 1
ATOM 3593 N N . ASN A 1 493 ? 31.261 22.361 -78.513 1.00 89.19 493 ASN A N 1
ATOM 3594 C CA . ASN A 1 493 ? 32.066 21.138 -78.625 1.00 89.19 493 ASN A CA 1
ATOM 3595 C C . ASN A 1 493 ? 32.774 20.824 -77.296 1.00 89.19 493 ASN A C 1
ATOM 3597 O O . ASN A 1 493 ? 33.190 21.760 -76.616 1.00 89.19 493 ASN A O 1
ATOM 3601 N N . PRO A 1 494 ? 32.961 19.548 -76.909 1.00 88.88 494 PRO A N 1
ATOM 3602 C CA . PRO A 1 494 ? 33.683 19.194 -75.686 1.00 88.88 494 PRO A CA 1
ATOM 3603 C C . PRO A 1 494 ? 35.175 19.551 -75.776 1.00 88.88 494 PRO A C 1
ATOM 3605 O O . PRO A 1 494 ? 35.838 19.223 -76.757 1.00 88.88 494 PRO A O 1
ATOM 3608 N N . VAL A 1 495 ? 35.716 20.180 -74.728 1.00 88.62 495 VAL A N 1
ATOM 3609 C CA . VAL A 1 495 ? 37.126 20.600 -74.648 1.00 88.62 495 VAL A CA 1
ATOM 3610 C C . VAL A 1 495 ? 37.753 20.182 -73.319 1.00 88.62 495 VAL A C 1
ATOM 3612 O O . VAL A 1 495 ? 37.179 20.387 -72.248 1.00 88.62 495 VAL A O 1
ATOM 3615 N N . VAL A 1 496 ? 38.979 19.657 -73.404 1.00 91.31 496 VAL A N 1
ATOM 3616 C CA . VAL A 1 496 ? 39.894 19.474 -72.270 1.00 91.31 496 VAL A CA 1
ATOM 3617 C C . VAL A 1 496 ? 40.918 20.607 -72.304 1.00 91.31 496 VAL A C 1
ATOM 3619 O O . VAL A 1 496 ? 41.771 20.656 -73.188 1.00 91.31 496 VAL A O 1
ATOM 3622 N N . ASN A 1 497 ? 40.840 21.532 -71.350 1.00 88.44 497 ASN A N 1
ATOM 3623 C CA . ASN A 1 497 ? 41.786 22.638 -71.226 1.00 88.44 497 ASN A CA 1
ATOM 3624 C C . ASN A 1 497 ? 42.829 22.309 -70.146 1.00 88.44 497 ASN A C 1
ATOM 3626 O O . ASN A 1 497 ? 42.498 22.152 -68.973 1.00 88.44 497 ASN A O 1
ATOM 3630 N N . MET A 1 498 ? 44.101 22.234 -70.544 1.00 90.44 498 MET A N 1
ATOM 3631 C CA . MET A 1 498 ? 45.233 21.921 -69.658 1.00 90.44 498 MET A CA 1
ATOM 3632 C C . MET A 1 498 ? 45.784 23.146 -68.902 1.00 90.44 498 MET A C 1
ATOM 3634 O O . MET A 1 498 ? 46.821 23.045 -68.255 1.00 90.44 498 MET A O 1
ATOM 3638 N N . ASN A 1 499 ? 45.136 24.312 -69.011 1.00 86.25 499 ASN A N 1
ATOM 3639 C CA . ASN A 1 499 ? 45.473 25.568 -68.323 1.00 86.25 499 ASN A CA 1
ATOM 3640 C C . ASN A 1 499 ? 46.961 25.980 -68.458 1.00 86.25 499 ASN A C 1
ATOM 3642 O O . ASN A 1 499 ? 47.556 26.520 -67.531 1.00 86.25 499 ASN A O 1
ATOM 3646 N N . GLY A 1 500 ? 47.580 25.699 -69.613 1.00 86.44 500 GLY A N 1
ATOM 3647 C CA . GLY A 1 500 ? 48.997 25.986 -69.885 1.00 86.44 500 GLY A CA 1
ATOM 3648 C C . GLY A 1 500 ? 50.006 24.970 -69.324 1.00 86.44 500 GLY A C 1
ATOM 3649 O O . GLY A 1 500 ? 51.208 25.137 -69.530 1.00 86.44 500 GLY A O 1
ATOM 3650 N N . ALA A 1 501 ? 49.557 23.906 -68.650 1.00 88.62 501 ALA A N 1
ATOM 3651 C CA . ALA A 1 501 ? 50.435 22.872 -68.108 1.00 88.62 501 ALA A CA 1
ATOM 3652 C C . ALA A 1 501 ? 51.184 22.094 -69.209 1.00 88.62 501 ALA A C 1
ATOM 3654 O O . ALA A 1 501 ? 50.649 21.791 -70.280 1.00 88.62 501 ALA A O 1
ATOM 3655 N N . ARG A 1 502 ? 52.437 21.714 -68.927 1.00 90.00 502 ARG A N 1
ATOM 3656 C CA . ARG A 1 502 ? 53.267 20.922 -69.848 1.00 90.00 502 ARG A CA 1
ATOM 3657 C C . ARG A 1 502 ? 52.837 19.455 -69.837 1.00 90.00 502 ARG A C 1
ATOM 3659 O O . ARG A 1 502 ? 53.143 18.732 -68.893 1.00 90.00 502 ARG A O 1
ATOM 3666 N N . ILE A 1 503 ? 52.217 18.999 -70.922 1.00 90.38 503 ILE A N 1
ATOM 3667 C CA . ILE A 1 503 ? 51.990 17.570 -71.167 1.00 90.38 503 ILE A CA 1
ATOM 3668 C C . ILE A 1 503 ? 53.342 16.907 -71.486 1.00 90.38 503 ILE A C 1
ATOM 3670 O O . ILE A 1 503 ? 54.095 17.387 -72.336 1.00 90.38 503 ILE A O 1
ATOM 3674 N N . THR A 1 504 ? 53.667 15.809 -70.804 1.00 90.50 504 THR A N 1
ATOM 3675 C CA . THR A 1 504 ? 54.897 15.024 -71.005 1.00 90.50 504 THR A CA 1
ATOM 3676 C C . THR A 1 504 ? 54.561 13.573 -71.361 1.00 90.50 504 THR A C 1
ATOM 3678 O O . THR A 1 504 ? 53.410 13.158 -71.278 1.00 90.50 504 THR A O 1
ATOM 3681 N N . ASN A 1 505 ? 55.562 12.802 -71.800 1.00 89.62 505 ASN A N 1
ATOM 3682 C CA . ASN A 1 505 ? 55.436 11.379 -72.156 1.00 89.62 505 ASN A CA 1
ATOM 3683 C C . ASN A 1 505 ? 54.391 11.044 -73.246 1.00 89.62 505 ASN A C 1
ATOM 3685 O O . ASN A 1 505 ? 53.931 9.907 -73.326 1.00 89.62 505 ASN A O 1
ATOM 3689 N N . ILE A 1 506 ? 54.058 12.000 -74.122 1.00 92.12 506 ILE A N 1
ATOM 3690 C CA . ILE A 1 506 ? 53.226 11.751 -75.310 1.00 92.12 506 ILE A CA 1
ATOM 3691 C C . ILE A 1 506 ? 53.970 10.791 -76.257 1.00 92.12 506 ILE A C 1
ATOM 3693 O O . ILE A 1 506 ? 55.136 11.026 -76.595 1.00 92.12 506 ILE A O 1
ATOM 3697 N N . GLY A 1 507 ? 53.300 9.712 -76.673 1.00 91.06 507 GLY A N 1
ATOM 3698 C CA . GLY A 1 507 ? 53.792 8.781 -77.695 1.00 91.06 507 GLY A CA 1
ATOM 3699 C C . GLY A 1 507 ? 53.840 9.410 -79.092 1.00 91.06 507 GLY A C 1
ATOM 3700 O O . GLY A 1 507 ? 53.429 10.554 -79.275 1.00 91.06 507 GLY A O 1
ATOM 3701 N N . ASP A 1 508 ? 54.363 8.688 -80.083 1.00 92.31 508 ASP A N 1
ATOM 3702 C CA . ASP A 1 508 ? 54.234 9.111 -81.484 1.00 92.31 508 ASP A CA 1
ATOM 3703 C C . ASP A 1 508 ? 52.787 8.844 -81.942 1.00 92.31 508 ASP A C 1
ATOM 3705 O O . ASP A 1 508 ? 52.338 7.700 -81.907 1.00 92.31 508 ASP A O 1
ATOM 3709 N N . GLY A 1 509 ? 52.060 9.893 -82.344 1.00 91.31 509 GLY A N 1
ATOM 3710 C CA . GLY A 1 509 ? 50.699 9.790 -82.877 1.00 91.31 509 GLY A CA 1
ATOM 3711 C C . GLY A 1 509 ? 50.637 8.932 -84.144 1.00 91.31 509 GLY A C 1
ATOM 3712 O O . GLY A 1 509 ? 51.539 8.988 -84.983 1.00 91.31 509 GLY A O 1
ATOM 3713 N N . SER A 1 510 ? 49.578 8.136 -84.261 1.00 90.75 510 SER A N 1
ATOM 3714 C CA . SER A 1 510 ? 49.422 7.025 -85.209 1.00 90.75 510 SER A CA 1
ATOM 3715 C C . SER A 1 510 ? 48.106 7.047 -85.998 1.00 90.75 510 SER A C 1
ATOM 3717 O O . SER A 1 510 ? 48.038 6.460 -87.078 1.00 90.75 510 SER A O 1
ATOM 3719 N N . ALA A 1 511 ? 47.084 7.736 -85.483 1.00 93.25 511 ALA A N 1
ATOM 3720 C CA . ALA A 1 511 ? 45.771 7.910 -86.090 1.00 93.25 511 ALA A CA 1
ATOM 3721 C C . ALA A 1 511 ? 45.457 9.394 -86.357 1.00 93.25 511 ALA A C 1
ATOM 3723 O O . ALA A 1 511 ? 46.092 10.304 -85.819 1.00 93.25 511 ALA A O 1
ATOM 3724 N N . GLU A 1 512 ? 44.454 9.648 -87.198 1.00 87.31 512 GLU A N 1
ATOM 3725 C CA . GLU A 1 512 ? 43.948 11.000 -87.439 1.00 87.31 512 GLU A CA 1
ATOM 3726 C C . GLU A 1 512 ? 43.281 11.553 -86.167 1.00 87.31 512 GLU A C 1
ATOM 3728 O O . GLU A 1 512 ? 42.394 10.921 -85.596 1.00 87.31 512 GLU A O 1
ATOM 3733 N N . GLY A 1 513 ? 43.739 12.723 -85.709 1.00 84.69 513 GLY A N 1
ATOM 3734 C CA . GLY A 1 513 ? 43.318 13.337 -84.443 1.00 84.69 513 GLY A CA 1
ATOM 3735 C C . GLY A 1 513 ? 44.257 13.098 -83.251 1.00 84.69 513 GLY A C 1
ATOM 3736 O O . GLY A 1 513 ? 44.077 13.747 -82.221 1.00 84.69 513 GLY A O 1
ATOM 3737 N N . ASP A 1 514 ? 45.279 12.240 -83.375 1.00 91.50 514 ASP A N 1
ATOM 3738 C CA . ASP A 1 514 ? 46.284 12.055 -82.317 1.00 91.50 514 ASP A CA 1
ATOM 3739 C C . ASP A 1 514 ? 47.119 13.329 -82.073 1.00 91.50 514 ASP A C 1
ATOM 3741 O O . ASP A 1 514 ? 47.472 14.073 -82.993 1.00 91.50 514 ASP A O 1
ATOM 3745 N N . VAL A 1 515 ? 47.512 13.554 -80.814 1.00 89.38 515 VAL A N 1
ATOM 3746 C CA . VAL A 1 515 ? 48.391 14.673 -80.439 1.00 89.38 515 VAL A CA 1
ATOM 3747 C C . VAL A 1 515 ? 49.822 14.397 -80.905 1.00 89.38 515 VAL A C 1
ATOM 3749 O O . VAL A 1 515 ? 50.521 13.554 -80.342 1.00 89.38 515 VAL A O 1
ATOM 3752 N N . VAL A 1 516 ? 50.286 15.151 -81.904 1.00 91.62 516 VAL A N 1
ATOM 3753 C CA . VAL A 1 516 ? 51.672 15.071 -82.391 1.00 91.62 516 VAL A CA 1
ATOM 3754 C C . VAL A 1 516 ? 52.672 15.576 -81.351 1.00 91.62 516 VAL A C 1
ATOM 3756 O O . VAL A 1 516 ? 52.463 16.602 -80.702 1.00 91.62 516 VAL A O 1
ATOM 3759 N N . ASN A 1 517 ? 53.801 14.880 -81.217 1.00 92.50 517 ASN A N 1
ATOM 3760 C CA . ASN A 1 517 ? 54.868 15.274 -80.297 1.00 92.50 517 ASN A CA 1
ATOM 3761 C C . ASN A 1 517 ? 56.063 15.947 -81.014 1.00 92.50 517 ASN A C 1
ATOM 3763 O O . ASN A 1 517 ? 56.196 15.933 -82.241 1.00 92.50 517 ASN A O 1
ATOM 3767 N N . VAL A 1 518 ? 56.984 16.514 -80.225 1.00 92.81 518 VAL A N 1
ATOM 3768 C CA . VAL A 1 518 ? 58.162 17.252 -80.727 1.00 92.81 518 VAL A CA 1
ATOM 3769 C C . VAL A 1 518 ? 59.133 16.368 -81.530 1.00 92.81 518 VAL A C 1
ATOM 3771 O O . VAL A 1 518 ? 59.790 16.871 -82.435 1.00 92.81 518 VAL A O 1
ATOM 3774 N N . ARG A 1 519 ? 59.218 15.054 -81.265 1.00 91.31 519 ARG A N 1
ATOM 3775 C CA . ARG A 1 519 ? 60.019 14.112 -82.071 1.00 91.31 519 ARG A CA 1
ATOM 3776 C C . ARG A 1 519 ? 59.446 13.995 -83.481 1.00 91.31 519 ARG A C 1
ATOM 3778 O O . ARG A 1 519 ? 60.194 14.165 -84.435 1.00 91.31 519 ARG A O 1
ATOM 3785 N N . GLN A 1 520 ? 58.139 13.773 -83.612 1.00 93.31 520 GLN A N 1
ATOM 3786 C CA . GLN A 1 520 ? 57.472 13.678 -84.917 1.00 93.31 520 GLN A CA 1
ATOM 3787 C C . GLN A 1 520 ? 57.587 14.988 -85.703 1.00 93.31 520 GLN A C 1
ATOM 3789 O O . GLN A 1 520 ? 57.938 14.969 -86.883 1.00 93.31 520 GLN A O 1
ATOM 3794 N N . LEU A 1 521 ? 57.384 16.129 -85.035 1.00 94.12 521 LEU A N 1
ATOM 3795 C CA . LEU A 1 521 ? 57.585 17.444 -85.643 1.00 94.12 521 LEU A CA 1
ATOM 3796 C C . LEU A 1 521 ? 59.038 17.636 -86.106 1.00 94.12 521 LEU A C 1
ATOM 3798 O O . LEU A 1 521 ? 59.262 18.068 -87.233 1.00 94.12 521 LEU A O 1
ATOM 3802 N N . ASN A 1 522 ? 60.028 17.243 -85.298 1.00 93.00 522 ASN A N 1
ATOM 3803 C CA . ASN A 1 522 ? 61.439 17.274 -85.691 1.00 93.00 522 ASN A CA 1
ATOM 3804 C C . ASN A 1 522 ? 61.750 16.333 -86.867 1.00 93.00 522 ASN A C 1
ATOM 3806 O O . ASN A 1 522 ? 62.592 16.675 -87.698 1.00 93.00 522 ASN A O 1
ATOM 3810 N N . THR A 1 523 ? 61.078 15.182 -86.982 1.00 93.12 523 THR A N 1
ATOM 3811 C CA . THR A 1 523 ? 61.199 14.291 -88.147 1.00 93.12 523 THR A CA 1
ATOM 3812 C C . THR A 1 523 ? 60.664 14.971 -89.406 1.00 93.12 523 THR A C 1
ATOM 3814 O O . THR A 1 523 ? 61.375 15.016 -90.407 1.00 93.12 523 THR A O 1
ATOM 3817 N N . VAL A 1 524 ? 59.478 15.590 -89.347 1.00 93.06 524 VAL A N 1
ATOM 3818 C CA . VAL A 1 524 ? 58.913 16.364 -90.469 1.00 93.06 524 VAL A CA 1
ATOM 3819 C C . VAL A 1 524 ? 59.820 17.542 -90.841 1.00 93.06 524 VAL A C 1
ATOM 3821 O O . VAL A 1 524 ? 60.136 17.721 -92.014 1.00 93.06 524 VAL A O 1
ATOM 3824 N N . VAL A 1 525 ? 60.317 18.303 -89.861 1.00 94.25 525 VAL A N 1
ATOM 3825 C CA . VAL A 1 525 ? 61.274 19.404 -90.078 1.00 94.25 525 VAL A CA 1
ATOM 3826 C C . VAL A 1 525 ? 62.586 18.899 -90.691 1.00 94.25 525 VAL A C 1
ATOM 3828 O O . VAL A 1 525 ? 63.123 19.544 -91.588 1.00 94.25 525 VAL A O 1
ATOM 3831 N N . SER A 1 526 ? 63.086 17.729 -90.286 1.00 92.31 526 SER A N 1
ATOM 3832 C CA . SER A 1 526 ? 64.270 17.105 -90.894 1.00 92.31 526 SER A CA 1
ATOM 3833 C C . SER A 1 526 ? 64.016 16.692 -92.347 1.00 92.31 526 SER A C 1
ATOM 3835 O O . SER A 1 526 ? 64.860 16.952 -93.202 1.00 92.31 526 SER A O 1
ATOM 3837 N N . SER A 1 527 ? 62.850 16.113 -92.656 1.00 92.56 527 SER A N 1
ATOM 3838 C CA . SER A 1 527 ? 62.448 15.770 -94.027 1.00 92.56 527 SER A CA 1
ATOM 3839 C C . SER A 1 527 ? 62.279 17.009 -94.912 1.00 92.56 527 SER A C 1
ATOM 3841 O O . SER A 1 527 ? 62.773 17.022 -96.038 1.00 92.56 527 SER A O 1
ATOM 3843 N N . LEU A 1 528 ? 61.655 18.074 -94.399 1.00 94.12 528 LEU A N 1
ATOM 3844 C CA . LEU A 1 528 ? 61.522 19.356 -95.097 1.00 94.12 528 LEU A CA 1
ATOM 3845 C C . LEU A 1 528 ? 62.890 20.002 -95.340 1.00 94.12 528 LEU A C 1
ATOM 3847 O O . LEU A 1 528 ? 63.187 20.388 -96.466 1.00 94.12 528 LEU A O 1
ATOM 3851 N N . ASN A 1 529 ? 63.764 20.047 -94.332 1.00 92.25 529 ASN A N 1
ATOM 3852 C CA . ASN A 1 529 ? 65.123 20.570 -94.480 1.00 92.25 529 ASN A CA 1
ATOM 3853 C C . ASN A 1 529 ? 65.965 19.731 -95.452 1.00 92.25 529 ASN A C 1
ATOM 3855 O O . ASN A 1 529 ? 66.753 20.293 -96.209 1.00 92.25 529 ASN A O 1
ATOM 3859 N N . ALA A 1 530 ? 65.803 18.406 -95.487 1.00 89.00 530 ALA A N 1
ATOM 3860 C CA . ALA A 1 530 ? 66.433 17.563 -96.502 1.00 89.00 530 ALA A CA 1
ATOM 3861 C C . ALA A 1 530 ? 65.917 17.902 -97.914 1.00 89.00 530 ALA A C 1
ATOM 3863 O O . ALA A 1 530 ? 66.723 18.057 -98.830 1.00 89.00 530 ALA A O 1
ATOM 3864 N N . GLY A 1 531 ? 64.603 18.104 -98.068 1.00 90.88 531 GLY A N 1
ATOM 3865 C CA . GLY A 1 531 ? 63.973 18.552 -99.313 1.00 90.88 531 GLY A CA 1
ATOM 3866 C C . GLY A 1 531 ? 64.462 19.927 -99.778 1.00 90.88 531 GLY A C 1
ATOM 3867 O O . GLY A 1 531 ? 64.887 20.064 -100.921 1.00 90.88 531 GLY A O 1
ATOM 3868 N N . PHE A 1 532 ? 64.495 20.930 -98.894 1.00 93.25 532 PHE A N 1
ATOM 3869 C CA . PHE A 1 532 ? 65.014 22.267 -99.207 1.00 93.25 532 PHE A CA 1
ATOM 3870 C C . PHE A 1 532 ? 66.513 22.254 -99.529 1.00 93.25 532 PHE A C 1
ATOM 3872 O O . PHE A 1 532 ? 66.941 22.924 -100.465 1.00 93.25 532 PHE A O 1
ATOM 3879 N N . ASN A 1 533 ? 67.317 21.456 -98.818 1.00 88.44 533 ASN A N 1
ATOM 3880 C CA . ASN A 1 533 ? 68.738 21.285 -99.133 1.00 88.44 533 ASN A CA 1
ATOM 3881 C C . ASN A 1 533 ? 68.964 20.557 -100.466 1.00 88.44 533 ASN A C 1
ATOM 3883 O O . ASN A 1 533 ? 69.970 20.810 -101.128 1.00 88.44 533 ASN A O 1
ATOM 3887 N N . GLN A 1 534 ? 68.059 19.665 -100.874 1.00 87.69 534 GLN A N 1
ATOM 3888 C CA . GLN A 1 534 ? 68.115 19.026 -102.186 1.00 87.69 534 GLN A CA 1
ATOM 3889 C C . GLN A 1 534 ? 67.694 20.001 -103.293 1.00 87.69 534 GLN A C 1
ATOM 3891 O O . GLN A 1 534 ? 68.457 20.205 -104.230 1.00 87.69 534 GLN A O 1
ATOM 3896 N N . LEU A 1 535 ? 66.571 20.708 -103.124 1.00 89.00 535 LEU A N 1
ATOM 3897 C CA . LEU A 1 535 ? 66.126 21.770 -104.032 1.00 89.00 535 LEU A CA 1
ATOM 3898 C C . LEU A 1 535 ? 67.198 22.860 -104.212 1.00 89.00 535 LEU A C 1
ATOM 3900 O O . LEU A 1 535 ? 67.450 23.290 -105.330 1.00 89.00 535 LEU A O 1
ATOM 3904 N N . SER A 1 536 ? 67.877 23.258 -103.133 1.00 86.38 536 SER A N 1
ATOM 3905 C CA . SER A 1 536 ? 68.996 24.209 -103.165 1.00 86.38 536 SER A CA 1
ATOM 3906 C C . SER A 1 536 ? 70.180 23.696 -104.000 1.00 86.38 536 SER A C 1
ATOM 3908 O O . SER A 1 536 ? 70.722 24.433 -104.823 1.00 86.38 536 SER A O 1
ATOM 3910 N N . LYS A 1 537 ? 70.540 22.407 -103.878 1.00 82.38 537 LYS A N 1
ATOM 3911 C CA . LYS A 1 537 ? 71.561 21.771 -104.734 1.00 82.38 537 LYS A CA 1
ATOM 3912 C C . LYS A 1 537 ? 71.129 21.665 -106.192 1.00 82.38 537 LYS A C 1
ATOM 3914 O O . LYS A 1 537 ? 71.980 21.781 -107.066 1.00 82.38 537 LYS A O 1
ATOM 3919 N N . ASP A 1 538 ? 69.852 21.412 -106.456 1.00 84.56 538 ASP A N 1
ATOM 3920 C CA . ASP A 1 538 ? 69.350 21.222 -107.817 1.00 84.56 538 ASP A CA 1
ATOM 3921 C C . ASP A 1 538 ? 69.190 22.565 -108.546 1.00 84.56 538 ASP A C 1
ATOM 3923 O O . ASP A 1 538 ? 69.624 22.680 -109.690 1.00 84.56 538 ASP A O 1
ATOM 3927 N N . ILE A 1 539 ? 68.728 23.619 -107.859 1.00 80.94 539 ILE A N 1
ATOM 3928 C CA . ILE A 1 539 ? 68.822 25.015 -108.329 1.00 80.94 539 ILE A CA 1
ATOM 3929 C C . ILE A 1 539 ? 70.289 25.372 -108.593 1.00 80.94 539 ILE A C 1
ATOM 3931 O O . ILE A 1 539 ? 70.635 25.782 -109.699 1.00 80.94 539 ILE A O 1
ATOM 3935 N N . GLY A 1 540 ? 71.171 25.122 -107.620 1.00 74.00 540 GLY A N 1
ATOM 3936 C CA . GLY A 1 540 ? 72.607 25.358 -107.764 1.00 74.00 540 GLY A CA 1
ATOM 3937 C C . GLY A 1 540 ? 73.272 24.533 -108.870 1.00 74.00 540 GLY A C 1
ATOM 3938 O O . GLY A 1 540 ? 74.355 24.896 -109.302 1.00 74.00 540 GLY A O 1
ATOM 3939 N N . ARG A 1 541 ? 72.648 23.448 -109.353 1.00 70.38 541 ARG A N 1
ATOM 3940 C CA . ARG A 1 541 ? 73.099 22.668 -110.519 1.00 70.38 541 ARG A CA 1
ATOM 3941 C C . ARG A 1 541 ? 72.586 23.207 -111.845 1.00 70.38 541 ARG A C 1
ATOM 3943 O O . ARG A 1 541 ? 73.294 23.062 -112.839 1.00 70.38 541 ARG A O 1
ATOM 3950 N N . VAL A 1 542 ? 71.400 23.810 -111.882 1.00 66.62 542 VAL A N 1
ATOM 3951 C CA . VAL A 1 542 ? 70.921 24.539 -113.067 1.00 66.62 542 VAL A CA 1
ATOM 3952 C C . VAL A 1 542 ? 71.846 25.730 -113.342 1.00 66.62 542 VAL A C 1
ATOM 3954 O O . VAL A 1 542 ? 72.274 25.910 -114.476 1.00 66.62 542 VAL A O 1
ATOM 3957 N N . ASP A 1 543 ? 72.266 26.435 -112.289 1.00 59.00 543 ASP A N 1
ATOM 3958 C CA . ASP A 1 543 ? 73.136 27.625 -112.339 1.00 59.00 543 ASP A CA 1
ATOM 3959 C C . ASP A 1 543 ? 74.608 27.347 -112.749 1.00 59.00 543 ASP A C 1
ATOM 3961 O O . ASP A 1 543 ? 75.399 28.274 -112.883 1.00 59.00 543 ASP A O 1
ATOM 3965 N N . VAL A 1 544 ? 74.996 26.076 -112.966 1.00 58.06 544 VAL A N 1
ATOM 3966 C CA . VAL A 1 544 ? 76.312 25.681 -113.542 1.00 58.06 544 VAL A CA 1
ATOM 3967 C C . VAL A 1 544 ? 76.198 24.940 -114.881 1.00 58.06 544 VAL A C 1
ATOM 3969 O O . VAL A 1 544 ? 77.199 24.440 -115.393 1.00 58.06 544 VAL A O 1
ATOM 3972 N N . ASN A 1 545 ? 74.988 24.816 -115.434 1.00 52.66 545 ASN A N 1
ATOM 3973 C CA . ASN A 1 545 ? 74.731 24.215 -116.751 1.00 52.66 545 ASN A CA 1
ATOM 3974 C C . ASN A 1 545 ? 74.012 25.191 -117.710 1.00 52.66 545 ASN A C 1
ATOM 3976 O O . ASN A 1 545 ? 73.485 24.761 -118.739 1.00 52.66 545 ASN A O 1
ATOM 3980 N N . ALA A 1 546 ? 74.002 26.480 -117.360 1.00 49.44 546 ALA A N 1
ATOM 3981 C CA . ALA A 1 546 ? 73.590 27.618 -118.180 1.00 49.44 546 ALA A CA 1
ATOM 3982 C C . ALA A 1 546 ? 74.808 28.510 -118.488 1.00 49.44 546 ALA A C 1
ATOM 3984 O O . ALA A 1 546 ? 74.778 29.163 -119.554 1.00 49.44 546 ALA A O 1
#